Protein AF-A0A3M1N8I8-F1 (afdb_monomer_lite)

Sequence (537 aa):
MLNLSQLEERLRQVQRSVIVLPRSSAWGLLTSFPRELANGEVPHYFEADPYMKLLAQAWLSTRLGQQIDYDQLRTLMEGWLRPVLTWLDELPPSVKPTEADIVALIARSLFEQGQESVAYAFLLLRARQHEAREAGATAPLVRRRTGQIVPWMENKIARALEKAFRATGHPTDPIPLLVDKISQRVFGLGKPVVELETIQDLVIEALLLEERWDVARAYALYRAHRAQERLEAVRHAPLQLTLLEVIEPNGTITFWDGQELRARLNYAIEGLDLNLSPTTIETALRKSLYSGITRENLQKTILLNAKALMEYDADFAQFAGRILLTYLYEETLGWDILRHGPDRLREFHRLGFRPYVERGVAIERLDPRLLAYDLDRLAAELDPTYDKAFTYLGIQTLYDRYLITDKTGPKPRRIEAPQFFWMRVAMGLHILESGDRESRVLALYDRYRRRLFCSSTPTLFNSGTTRPQLSSCYLYKVDDSIESIMLRGIAENAFLSKWAGGLGGSWTAVRGTGAYIKGTNGESQGVIPFLKMHNDQ

Radius of gyration: 36.82 Å; chains: 1; bounding box: 90×48×102 Å

Foldseek 3Di:
DDALVLLVVLLVCLVVPCPCPDPPPLVVVLQVPQQPLPPGDQDPPDDCVVLSVLLVSLVCSVPPPDDDDSVVVSVVVSQLCVVVRVVVVPFDNPQDADPLLSLLSSLLSCVVVVVLSSSLSSLLSVLPVLDFDAQQPDFAWEQEPVRDTHGDDLVVQLVLLVVLCVVQVHDSVCSVVLSVVLRRVNNRSVDNYDYPSSSLSSSLNSCVVVVVSSSSSSSSNVSNVVSVVVSVCVVPPDVPQPFAFEQEPVRDTDTDSCPLVLLLLVQLCVPPDDPDDSVRLSVLLCPPDHHHHYPVVNLVSSLVSLVVCCVVDVSSQLSSQSSVQQVLCCQAQVDGCVPQNPVCSLVSQLVLLLVLQVVCVVLQFFDPLLNVDPSNLLSNLQDCVLSSPHGNVRNVCCVVAQFDWDPPDPDITGNGRPLSLLLQLLCLVLSPPDDCSSVSSSVSSVCVSNVVDDADPLSSRARRGNDRPRAQEDEEEAAQDPVSLPVVVAVVVVVSPVSPHDYHYHDPNHDAFQDADPPVRDTDNGCVVSVVNSVVD

Structure (mmCIF, N/CA/C/O backbone):
data_AF-A0A3M1N8I8-F1
#
_entry.id   AF-A0A3M1N8I8-F1
#
loop_
_atom_site.group_PDB
_atom_site.id
_atom_site.type_symbol
_atom_site.label_atom_id
_atom_site.label_alt_id
_atom_site.label_comp_id
_atom_site.label_asym_id
_atom_site.label_entity_id
_atom_site.label_seq_id
_atom_site.pdbx_PDB_ins_code
_atom_site.Cartn_x
_atom_site.Cartn_y
_atom_site.Cartn_z
_atom_site.occupancy
_atom_site.B_iso_or_equiv
_atom_site.auth_seq_id
_atom_site.auth_comp_id
_atom_site.auth_asym_id
_atom_site.auth_atom_id
_atom_site.pdbx_PDB_model_num
ATOM 1 N N . MET A 1 1 ? -17.960 -7.303 61.731 1.00 52.47 1 MET A N 1
ATOM 2 C CA . MET A 1 1 ? -17.108 -6.529 60.802 1.00 52.47 1 MET A CA 1
ATOM 3 C C . MET A 1 1 ? -15.983 -5.898 61.600 1.00 52.47 1 MET A C 1
ATOM 5 O O . MET A 1 1 ? -16.220 -5.551 62.750 1.00 52.47 1 MET A O 1
ATOM 9 N N . LEU A 1 2 ? -14.783 -5.791 61.026 1.00 57.47 2 LEU A N 1
ATOM 10 C CA . LEU A 1 2 ? -13.717 -4.953 61.592 1.00 57.47 2 LEU A CA 1
ATOM 11 C C . LEU A 1 2 ? -14.188 -3.492 61.555 1.00 57.47 2 LEU A C 1
ATOM 13 O O . LEU A 1 2 ? -14.802 -3.096 60.566 1.00 57.47 2 LEU A O 1
ATOM 17 N N . ASN A 1 3 ? -13.931 -2.708 62.603 1.00 62.50 3 ASN A N 1
ATOM 18 C CA . ASN A 1 3 ? -14.125 -1.258 62.507 1.00 62.50 3 ASN A CA 1
ATOM 19 C C . ASN A 1 3 ? -13.005 -0.637 61.647 1.00 62.50 3 ASN A C 1
ATOM 21 O O . ASN A 1 3 ? -11.992 -1.286 61.362 1.00 62.50 3 ASN A O 1
ATOM 25 N N . LEU A 1 4 ? -13.190 0.604 61.193 1.00 59.81 4 LEU A N 1
ATOM 26 C CA . LEU A 1 4 ? -12.274 1.232 60.241 1.00 59.81 4 LEU A CA 1
ATOM 27 C C . LEU A 1 4 ? -10.850 1.331 60.794 1.00 59.81 4 LEU A C 1
ATOM 29 O O . LEU A 1 4 ? -9.904 0.990 60.093 1.00 59.81 4 LEU A O 1
ATOM 33 N N . SER A 1 5 ? -10.697 1.719 62.062 1.00 61.03 5 SER A N 1
ATOM 34 C CA . SER A 1 5 ? -9.386 1.828 62.711 1.00 61.03 5 SER A CA 1
ATOM 35 C C . SER A 1 5 ? -8.641 0.488 62.757 1.00 61.03 5 SER A C 1
ATOM 37 O O . SER A 1 5 ? -7.439 0.444 62.490 1.00 61.03 5 SER A O 1
ATOM 39 N N . GLN A 1 6 ? -9.345 -0.625 62.996 1.00 65.25 6 GLN A N 1
ATOM 40 C CA . GLN A 1 6 ? -8.773 -1.972 62.914 1.00 65.25 6 GLN A CA 1
ATOM 41 C C . GLN A 1 6 ? -8.406 -2.364 61.479 1.00 65.25 6 GLN A C 1
ATOM 43 O O . GLN A 1 6 ? -7.363 -2.985 61.278 1.00 65.25 6 GLN A O 1
ATOM 48 N N . LEU A 1 7 ? -9.232 -2.027 60.483 1.00 65.44 7 LEU A N 1
ATOM 49 C CA . LEU A 1 7 ? -8.948 -2.325 59.076 1.00 65.44 7 LEU A CA 1
ATOM 50 C C . LEU A 1 7 ? -7.760 -1.500 58.554 1.00 65.44 7 LEU A C 1
ATOM 52 O O . LEU A 1 7 ? -6.895 -2.033 57.862 1.00 65.44 7 LEU A O 1
ATOM 56 N N . GLU A 1 8 ? -7.675 -0.221 58.919 1.00 65.44 8 GLU A N 1
ATOM 57 C CA . GLU A 1 8 ? -6.581 0.668 58.532 1.00 65.44 8 GLU A CA 1
ATOM 58 C C . GLU A 1 8 ? -5.240 0.246 59.124 1.00 65.44 8 GLU A C 1
ATOM 60 O O . GLU A 1 8 ? -4.243 0.202 58.397 1.00 65.44 8 GLU A O 1
ATOM 65 N N . GLU A 1 9 ? -5.215 -0.077 60.418 1.00 65.44 9 GLU A N 1
ATOM 66 C CA . GLU A 1 9 ? -4.008 -0.544 61.099 1.00 65.44 9 GLU A CA 1
ATOM 67 C C . GLU A 1 9 ? -3.540 -1.875 60.502 1.00 65.44 9 GLU A C 1
ATOM 69 O O . GLU A 1 9 ? -2.363 -2.044 60.186 1.00 65.44 9 GLU A O 1
ATOM 74 N N . ARG A 1 10 ? -4.475 -2.786 60.210 1.00 66.94 10 ARG A N 1
ATOM 75 C CA . ARG A 1 10 ? -4.189 -4.054 59.528 1.00 66.94 10 ARG A CA 1
ATOM 76 C C . ARG A 1 10 ? -3.675 -3.862 58.104 1.00 66.94 10 ARG A C 1
ATOM 78 O O . ARG A 1 10 ? -2.724 -4.531 57.713 1.00 66.94 10 ARG A O 1
ATOM 85 N N . LEU A 1 11 ? -4.232 -2.932 57.330 1.00 65.12 11 LEU A N 1
ATOM 86 C CA . LEU A 1 11 ? -3.736 -2.611 55.988 1.00 65.12 11 LEU A CA 1
ATOM 87 C C . LEU A 1 11 ? -2.322 -2.023 56.028 1.00 65.12 11 LEU A C 1
ATOM 89 O O . LEU A 1 11 ? -1.473 -2.426 55.233 1.00 65.12 11 LEU A O 1
ATOM 93 N N . ARG A 1 12 ? -2.037 -1.120 56.978 1.00 63.66 12 ARG A N 1
ATOM 94 C CA . ARG A 1 12 ? -0.678 -0.597 57.192 1.00 63.66 12 ARG A CA 1
ATOM 95 C C . ARG A 1 12 ? 0.277 -1.706 57.613 1.00 63.66 12 ARG A C 1
ATOM 97 O O . ARG A 1 12 ? 1.407 -1.731 57.136 1.00 63.66 12 ARG A O 1
ATOM 104 N N . GLN A 1 13 ? -0.169 -2.639 58.451 1.00 60.56 13 GLN A N 1
ATOM 105 C CA . GLN A 1 13 ? 0.621 -3.803 58.837 1.00 60.56 13 GLN A CA 1
ATOM 106 C C . GLN A 1 13 ? 0.876 -4.736 57.650 1.00 60.56 13 GLN A C 1
ATOM 108 O O . GLN A 1 13 ? 2.014 -5.140 57.488 1.00 60.56 13 GLN A O 1
ATOM 113 N N . VAL A 1 14 ? -0.083 -5.013 56.762 1.00 59.25 14 VAL A N 1
ATOM 114 C CA . VAL A 1 14 ? 0.150 -5.827 55.543 1.00 59.25 14 VAL A CA 1
ATOM 115 C C . VAL A 1 14 ? 1.049 -5.118 54.525 1.00 59.25 14 VAL A C 1
ATOM 117 O O . VAL A 1 14 ? 1.780 -5.778 53.796 1.00 59.25 14 VAL A O 1
ATOM 120 N N . GLN A 1 15 ? 1.025 -3.783 54.466 1.00 58.97 15 GLN A N 1
ATOM 121 C CA . GLN A 1 15 ? 1.907 -3.005 53.586 1.00 58.97 15 GLN A CA 1
ATOM 122 C C . GLN A 1 15 ? 3.335 -2.847 54.147 1.00 58.97 15 GLN A C 1
ATOM 124 O O . GLN A 1 15 ? 4.285 -2.824 53.369 1.00 58.97 15 GLN A O 1
ATOM 129 N N . ARG A 1 16 ? 3.497 -2.727 55.477 1.00 54.88 16 ARG A N 1
ATOM 130 C CA . ARG A 1 16 ? 4.796 -2.569 56.173 1.00 54.88 16 ARG A CA 1
ATOM 131 C C . ARG A 1 16 ? 5.478 -3.891 56.478 1.00 54.88 16 ARG A C 1
ATOM 133 O O . ARG A 1 16 ? 6.697 -3.999 56.368 1.00 54.88 16 ARG A O 1
ATOM 140 N N . SER A 1 17 ? 4.696 -4.883 56.886 1.00 46.19 17 SER A N 1
ATOM 141 C CA . SER A 1 17 ? 5.159 -6.256 56.928 1.00 46.19 17 SER A CA 1
ATOM 142 C C . SER A 1 17 ? 5.330 -6.625 55.474 1.00 46.19 17 SER A C 1
ATOM 144 O O . SER A 1 17 ? 4.359 -6.865 54.763 1.00 46.19 17 SER A O 1
ATOM 146 N N . VAL A 1 18 ? 6.570 -6.699 55.018 1.00 40.53 18 VAL A N 1
ATOM 147 C CA . VAL A 1 18 ? 6.890 -7.643 53.963 1.00 40.53 18 VAL A CA 1
ATOM 148 C C . VAL A 1 18 ? 6.538 -9.015 54.550 1.00 40.53 18 VAL A C 1
ATOM 150 O O . VAL A 1 18 ? 7.408 -9.738 55.023 1.00 40.53 18 VAL A O 1
ATOM 153 N N . ILE A 1 19 ? 5.250 -9.381 54.591 1.00 39.22 19 ILE A N 1
ATOM 154 C CA . ILE A 1 19 ? 4.878 -10.781 54.511 1.00 39.22 19 ILE A CA 1
ATOM 155 C C . ILE A 1 19 ? 5.413 -11.135 53.141 1.00 39.22 19 ILE A C 1
ATOM 157 O O . ILE A 1 19 ? 4.838 -10.792 52.106 1.00 39.22 19 ILE A O 1
ATOM 161 N N . VAL A 1 20 ? 6.628 -11.670 53.173 1.00 40.78 20 VAL A N 1
ATOM 162 C CA . VAL A 1 20 ? 7.305 -12.319 52.076 1.00 40.78 20 VAL A CA 1
ATOM 163 C C . VAL A 1 20 ? 6.337 -13.407 51.636 1.00 40.78 20 VAL A C 1
ATOM 165 O O . VAL A 1 20 ? 6.392 -14.533 52.113 1.00 40.78 20 VAL A O 1
ATOM 168 N N . LEU A 1 21 ? 5.391 -13.061 50.762 1.00 39.75 21 LEU A N 1
ATOM 169 C CA . LEU A 1 21 ? 4.791 -14.037 49.878 1.00 39.75 21 LEU A CA 1
ATOM 170 C C . LEU A 1 21 ? 5.995 -14.620 49.132 1.00 39.75 21 LEU A C 1
ATOM 172 O O . LEU A 1 21 ? 6.693 -13.853 48.455 1.00 39.75 21 LEU A O 1
ATOM 176 N N . PRO A 1 22 ? 6.341 -15.897 49.354 1.00 34.09 22 PRO A N 1
ATOM 177 C CA . PRO A 1 22 ? 7.661 -16.409 49.036 1.00 34.09 22 PRO A CA 1
ATOM 178 C C . PRO A 1 22 ? 7.980 -16.164 47.564 1.00 34.09 22 PRO A C 1
ATOM 180 O O . PRO A 1 22 ? 7.277 -16.628 46.661 1.00 34.09 22 PRO A O 1
ATOM 183 N N . ARG A 1 23 ? 9.059 -15.409 47.328 1.00 40.62 23 ARG A N 1
ATOM 184 C CA . ARG A 1 23 ? 9.714 -15.322 46.025 1.00 40.62 23 ARG A CA 1
ATOM 185 C C . ARG A 1 23 ? 10.283 -16.705 45.720 1.00 40.62 23 ARG A C 1
ATOM 187 O O . ARG A 1 23 ? 11.404 -16.978 46.133 1.00 40.62 23 ARG A O 1
ATOM 194 N N . SER A 1 24 ? 9.495 -17.579 45.088 1.00 41.75 24 SER A N 1
ATOM 195 C CA . SER A 1 24 ? 9.945 -18.553 44.065 1.00 41.75 24 SER A CA 1
ATOM 196 C C . SER A 1 24 ? 8.995 -19.735 43.806 1.00 41.75 24 SER A C 1
ATOM 198 O O . SER A 1 24 ? 9.190 -20.401 42.799 1.00 41.75 24 SER A O 1
ATOM 200 N N . SER A 1 25 ? 7.944 -19.986 44.600 1.00 41.00 25 SER A N 1
ATOM 201 C CA . SER A 1 25 ? 7.021 -21.115 44.326 1.00 41.00 25 SER A CA 1
ATOM 202 C C . SER A 1 25 ? 5.531 -20.759 44.397 1.00 41.00 25 SER A C 1
ATOM 204 O O . SER A 1 25 ? 4.800 -21.027 43.449 1.00 41.00 25 SER A O 1
ATOM 206 N N . ALA A 1 26 ? 5.075 -20.072 45.450 1.00 39.44 26 ALA A N 1
ATOM 207 C CA . ALA A 1 26 ? 3.654 -19.734 45.620 1.00 39.44 26 ALA A CA 1
ATOM 208 C C . ALA A 1 26 ? 3.154 -18.647 44.645 1.00 39.44 26 ALA A C 1
ATOM 210 O O . ALA A 1 26 ? 2.037 -18.728 44.145 1.00 39.44 26 ALA A O 1
ATOM 211 N N . TRP A 1 27 ? 3.992 -17.653 44.315 1.00 42.09 27 TRP A N 1
ATOM 212 C CA . TRP A 1 27 ? 3.653 -16.651 43.293 1.00 42.09 27 TRP A CA 1
ATOM 213 C C . TRP A 1 27 ? 3.617 -17.247 41.882 1.00 42.09 27 TRP A C 1
ATOM 215 O O . TRP A 1 27 ? 2.731 -16.892 41.121 1.00 42.09 27 TRP A O 1
ATOM 225 N N . GLY A 1 28 ? 4.502 -18.196 41.550 1.00 43.75 28 GLY A N 1
ATOM 226 C CA . GLY A 1 28 ? 4.466 -18.899 40.258 1.00 43.75 28 GLY A CA 1
ATOM 227 C C . GLY A 1 28 ? 3.200 -19.747 40.063 1.00 43.75 28 GLY A C 1
ATOM 228 O O . GLY A 1 28 ? 2.721 -19.901 38.941 1.00 43.75 28 GLY A O 1
ATOM 229 N N . LEU A 1 29 ? 2.612 -20.235 41.160 1.00 42.91 29 LEU A N 1
ATOM 230 C CA . LEU A 1 29 ? 1.314 -20.923 41.178 1.00 42.91 29 LEU A CA 1
ATOM 231 C C . LEU A 1 29 ? 0.112 -19.963 41.071 1.00 42.91 29 LEU A C 1
ATOM 233 O O . LEU A 1 29 ? -0.953 -20.377 40.625 1.00 42.91 29 LEU A O 1
ATOM 237 N N . LEU A 1 30 ? 0.273 -18.689 41.449 1.00 38.69 30 LEU A N 1
ATOM 238 C CA . LEU A 1 30 ? -0.759 -17.644 41.355 1.00 38.69 30 LEU A CA 1
ATOM 239 C C . LEU A 1 30 ? -0.676 -16.802 40.065 1.00 38.69 30 LEU A C 1
ATOM 241 O O . LEU A 1 30 ? -1.659 -16.154 39.723 1.00 38.69 30 LEU A O 1
ATOM 245 N N . THR A 1 31 ? 0.450 -16.808 39.339 1.00 41.12 31 THR A N 1
ATOM 246 C CA . THR A 1 31 ? 0.631 -16.104 38.046 1.00 41.12 31 THR A CA 1
ATOM 247 C C . THR A 1 31 ? 0.515 -17.018 36.820 1.00 41.12 31 THR A C 1
ATOM 249 O O . THR A 1 31 ? 0.326 -16.536 35.708 1.00 41.12 31 THR A O 1
ATOM 252 N N . SER A 1 32 ? 0.546 -18.346 36.994 1.00 45.06 32 SER A N 1
ATOM 253 C CA . SER A 1 32 ? 0.153 -19.333 35.957 1.00 45.06 32 SER A CA 1
ATOM 254 C C . SER A 1 32 ? -1.366 -19.357 35.685 1.00 45.06 32 SER A C 1
ATOM 256 O O . SER A 1 32 ? -1.839 -19.948 34.717 1.00 45.06 32 SER A O 1
ATOM 258 N N . PHE A 1 33 ? -2.108 -18.635 36.521 1.00 47.53 33 PHE A N 1
ATOM 259 C CA . PHE A 1 33 ? -3.556 -18.546 36.680 1.00 47.53 33 PHE A CA 1
ATOM 260 C C . PHE A 1 33 ? -4.394 -18.130 35.449 1.00 47.53 33 PHE A C 1
ATOM 262 O O . PHE A 1 33 ? -5.531 -18.589 35.357 1.00 47.53 33 PHE A O 1
ATOM 269 N N . PRO A 1 34 ? -3.911 -17.341 34.463 1.00 45.06 34 PRO A N 1
ATOM 270 C CA . PRO A 1 34 ? -4.745 -17.001 33.307 1.00 45.06 34 PRO A CA 1
ATOM 271 C C . PRO A 1 34 ? -4.884 -18.128 32.273 1.00 45.06 34 PRO A C 1
ATOM 273 O O . PRO A 1 34 ? -5.792 -18.090 31.458 1.00 45.06 34 PRO A O 1
ATOM 276 N N . ARG A 1 35 ? -4.003 -19.135 32.235 1.00 41.84 35 ARG A N 1
ATOM 277 C CA . ARG A 1 35 ? -4.025 -20.106 31.119 1.00 41.84 35 ARG A CA 1
ATOM 278 C C . ARG A 1 35 ? -5.051 -21.231 31.266 1.00 41.84 35 ARG A C 1
ATOM 280 O O . ARG A 1 35 ? -5.380 -21.861 30.269 1.00 41.84 35 ARG A O 1
ATOM 287 N N . GLU A 1 36 ? -5.558 -21.481 32.471 1.00 41.31 36 GLU A N 1
ATOM 288 C CA . GLU A 1 36 ? -6.298 -22.719 32.776 1.00 41.31 36 GLU A CA 1
ATOM 289 C C . GLU A 1 36 ? -7.799 -22.513 33.063 1.00 41.31 36 GLU A C 1
ATOM 291 O O . GLU A 1 36 ? -8.572 -23.460 32.956 1.00 41.31 36 GLU A O 1
ATOM 296 N N . LEU A 1 37 ? -8.251 -21.296 33.392 1.00 41.44 37 LEU A N 1
ATOM 297 C CA . LEU A 1 37 ? -9.608 -21.053 33.922 1.00 41.44 37 LEU A CA 1
ATOM 298 C C . LEU A 1 37 ? -10.683 -20.687 32.884 1.00 41.44 37 LEU A C 1
ATOM 300 O O . LEU A 1 37 ? -11.850 -20.570 33.255 1.00 41.44 37 LEU A O 1
ATOM 304 N N . ALA A 1 38 ? -10.325 -20.535 31.608 1.00 39.72 38 ALA A N 1
ATOM 305 C CA . ALA A 1 38 ? -11.233 -20.036 30.572 1.00 39.72 38 ALA A CA 1
ATOM 306 C C . ALA A 1 38 ? -11.209 -20.890 29.298 1.00 39.72 38 ALA A C 1
ATOM 308 O O . ALA A 1 38 ? -10.924 -20.351 28.245 1.00 39.72 38 ALA A O 1
ATOM 309 N N . ASN A 1 39 ? -11.414 -22.214 29.360 1.00 42.00 39 ASN A N 1
ATOM 310 C CA . ASN A 1 39 ? -11.523 -23.084 28.165 1.00 42.00 39 ASN A CA 1
ATOM 311 C C . ASN A 1 39 ? -10.459 -22.861 27.047 1.00 42.00 39 ASN A C 1
ATOM 313 O O . ASN A 1 39 ? -10.674 -23.280 25.914 1.00 42.00 39 ASN A O 1
ATOM 317 N N . GLY A 1 40 ? -9.308 -22.246 27.357 1.00 40.22 40 GLY A N 1
ATOM 318 C CA . GLY A 1 40 ? -8.262 -21.882 26.398 1.00 40.22 40 GLY A CA 1
ATOM 319 C C . GLY A 1 40 ? -8.070 -20.394 26.053 1.00 40.22 40 GLY A C 1
ATOM 320 O O . GLY A 1 40 ? -7.052 -20.101 25.435 1.00 40.22 40 GLY A O 1
ATOM 321 N N . GLU A 1 41 ? -8.915 -19.440 26.456 1.00 43.78 41 GLU A N 1
ATOM 322 C CA . GLU A 1 41 ? -8.759 -18.030 26.041 1.00 43.78 41 GLU A CA 1
ATOM 323 C C . GLU A 1 41 ? -9.030 -17.045 27.189 1.00 43.78 41 GLU A C 1
ATOM 325 O O . GLU A 1 41 ? -10.139 -16.574 27.399 1.00 43.78 41 GLU A O 1
ATOM 330 N N . VAL A 1 42 ? -7.994 -16.662 27.946 1.00 45.22 42 VAL A N 1
ATOM 331 C CA . VAL A 1 42 ? -8.052 -15.355 28.622 1.00 45.22 42 VAL A CA 1
ATOM 332 C C . VAL A 1 42 ? -7.893 -14.288 27.547 1.00 45.22 42 VAL A C 1
ATOM 334 O O . VAL A 1 42 ? -6.938 -14.385 26.767 1.00 45.22 42 VAL A O 1
ATOM 337 N N . PRO A 1 43 ? -8.762 -13.259 27.497 1.00 48.53 43 PRO A N 1
ATOM 338 C CA . PRO A 1 43 ? -8.634 -12.210 26.501 1.00 48.53 43 PRO A CA 1
ATOM 339 C C . PRO A 1 43 ? -7.212 -11.643 26.522 1.00 48.53 43 PRO A C 1
ATOM 341 O O . PRO A 1 43 ? -6.732 -11.228 27.577 1.00 48.53 43 PRO A O 1
ATOM 344 N N . HIS A 1 44 ? -6.528 -11.613 25.371 1.00 45.91 44 HIS A N 1
ATOM 345 C CA . HIS A 1 44 ? -5.098 -11.265 25.254 1.00 45.91 44 HIS A CA 1
ATOM 346 C C . HIS A 1 44 ? -4.693 -9.902 25.865 1.00 45.91 44 HIS A C 1
ATOM 348 O O . HIS A 1 44 ? -3.509 -9.596 25.958 1.00 45.91 44 HIS A O 1
ATOM 354 N N . TYR A 1 45 ? -5.659 -9.070 26.261 1.00 47.34 45 TYR A N 1
ATOM 355 C CA . TYR A 1 45 ? -5.473 -7.766 26.897 1.00 47.34 45 TYR A CA 1
ATOM 356 C C . TYR A 1 45 ? -5.642 -7.763 28.431 1.00 47.34 45 TYR A C 1
ATOM 358 O O . TYR A 1 45 ? -5.488 -6.705 29.041 1.00 47.34 45 TYR A O 1
ATOM 366 N N . PHE A 1 46 ? -5.999 -8.884 29.065 1.00 51.56 46 PHE A N 1
ATOM 367 C CA . PHE A 1 46 ? -6.213 -8.958 30.512 1.00 51.56 46 PHE A CA 1
ATOM 368 C C . PHE A 1 46 ? -4.929 -9.370 31.249 1.00 51.56 46 PHE A C 1
ATOM 370 O O . PHE A 1 46 ? -4.574 -10.546 31.313 1.00 51.56 46 PHE A O 1
ATOM 377 N N . GLU A 1 47 ? -4.242 -8.399 31.852 1.00 61.22 47 GLU A N 1
ATOM 378 C CA . GLU A 1 47 ? -3.138 -8.660 32.784 1.00 61.22 47 GLU A CA 1
ATOM 379 C C . GLU A 1 47 ? -3.697 -8.942 34.187 1.00 61.22 47 GLU A C 1
ATOM 381 O O . GLU A 1 47 ? -4.134 -8.031 34.889 1.00 61.22 47 GLU A O 1
ATOM 386 N N . ALA A 1 48 ? -3.710 -10.210 34.609 1.00 61.38 48 ALA A N 1
ATOM 387 C CA . ALA A 1 48 ? -4.296 -10.619 35.892 1.00 61.38 48 ALA A CA 1
ATOM 388 C C . ALA A 1 48 ? -3.463 -10.192 37.120 1.00 61.38 48 ALA A C 1
ATOM 390 O O . ALA A 1 48 ? -4.017 -9.934 38.194 1.00 61.38 48 ALA A O 1
ATOM 391 N N . ASP A 1 49 ? -2.139 -10.100 36.968 1.00 62.81 49 ASP A N 1
ATOM 392 C CA . ASP A 1 49 ? -1.178 -9.947 38.069 1.00 62.81 49 ASP A CA 1
ATOM 393 C C . ASP A 1 49 ? -1.441 -8.741 38.999 1.00 62.81 49 ASP A C 1
ATOM 395 O O . ASP A 1 49 ? -1.407 -8.918 40.226 1.00 62.81 49 ASP A O 1
ATOM 399 N N . PRO A 1 50 ? -1.753 -7.524 38.499 1.00 69.94 50 PRO A N 1
ATOM 400 C CA . PRO A 1 50 ? -2.011 -6.368 39.360 1.00 69.94 50 PRO A CA 1
ATOM 401 C C . PRO A 1 50 ? -3.252 -6.546 40.246 1.00 69.94 50 PRO A C 1
ATOM 403 O O . PRO A 1 50 ? -3.239 -6.169 41.422 1.00 69.94 50 PRO A O 1
ATOM 406 N N . TYR A 1 51 ? -4.312 -7.161 39.713 1.00 78.81 51 TYR A N 1
ATOM 407 C CA . TYR A 1 51 ? -5.572 -7.367 40.431 1.00 78.81 51 TYR A CA 1
ATOM 408 C C . TYR A 1 51 ? -5.464 -8.500 41.447 1.00 78.81 51 TYR A C 1
ATOM 410 O O . TYR A 1 51 ? -5.954 -8.367 42.569 1.00 78.81 51 TYR A O 1
ATOM 418 N N . MET A 1 52 ? -4.763 -9.580 41.090 1.00 72.94 52 MET A N 1
ATOM 419 C CA . MET A 1 52 ? -4.484 -10.695 41.997 1.00 72.94 52 MET A CA 1
ATOM 420 C C . MET A 1 52 ? -3.696 -10.226 43.219 1.00 72.94 52 MET A C 1
ATOM 422 O O . MET A 1 52 ? -4.026 -10.579 44.351 1.00 72.94 52 MET A O 1
ATOM 426 N N . LYS A 1 53 ? -2.704 -9.352 43.014 1.00 76.12 53 LYS A N 1
ATOM 427 C CA . LYS A 1 53 ? -1.942 -8.754 44.114 1.00 76.12 53 LYS A CA 1
ATOM 428 C C . LYS A 1 53 ? -2.829 -7.934 45.051 1.00 76.12 53 LYS A C 1
ATOM 430 O O . LYS A 1 53 ? -2.727 -8.089 46.268 1.00 76.12 53 LYS A O 1
ATOM 435 N N . LEU A 1 54 ? -3.701 -7.090 44.498 1.00 81.00 54 LEU A N 1
ATOM 436 C CA . LEU A 1 54 ? -4.636 -6.276 45.280 1.00 81.00 54 LEU A CA 1
ATOM 437 C C . LEU A 1 54 ? -5.638 -7.137 46.060 1.00 81.00 54 LEU A C 1
ATOM 439 O O . LEU A 1 54 ? -5.864 -6.884 47.240 1.00 81.00 54 LEU A O 1
ATOM 443 N N . LEU A 1 55 ? -6.200 -8.173 45.434 1.00 83.38 55 LEU A N 1
ATOM 444 C CA . LEU A 1 55 ? -7.141 -9.104 46.064 1.00 83.38 55 LEU A CA 1
ATOM 445 C C . LEU A 1 55 ? -6.494 -9.914 47.191 1.00 83.38 55 LEU A C 1
ATOM 447 O O . LEU A 1 55 ? -7.071 -10.031 48.272 1.00 83.38 55 LEU A O 1
ATOM 451 N N . ALA A 1 56 ? -5.279 -10.422 46.975 1.00 79.50 56 ALA A N 1
ATOM 452 C CA . ALA A 1 56 ? -4.536 -11.147 48.000 1.00 79.50 56 ALA A CA 1
ATOM 453 C C . ALA A 1 56 ? -4.227 -10.240 49.203 1.00 79.50 56 ALA A C 1
ATOM 455 O O . ALA A 1 56 ? -4.468 -10.622 50.348 1.00 79.50 56 ALA A O 1
ATOM 456 N N . GLN A 1 57 ? -3.762 -9.009 48.959 1.00 80.00 57 GLN A N 1
ATOM 457 C CA . GLN A 1 57 ? -3.521 -8.022 50.018 1.00 80.00 57 GLN A CA 1
ATOM 458 C C . GLN A 1 57 ? -4.808 -7.651 50.767 1.00 80.00 57 GLN A C 1
ATOM 460 O O . GLN A 1 57 ? -4.799 -7.578 51.999 1.00 80.00 57 GLN A O 1
ATOM 465 N N . ALA A 1 58 ? -5.915 -7.463 50.044 1.00 84.50 58 ALA A N 1
ATOM 466 C CA . ALA A 1 58 ? -7.219 -7.178 50.628 1.00 84.50 58 ALA A CA 1
ATOM 467 C C . ALA A 1 58 ? -7.660 -8.313 51.557 1.00 84.50 58 ALA A C 1
ATOM 469 O O . ALA A 1 58 ? -7.971 -8.069 52.722 1.00 84.50 58 ALA A O 1
ATOM 470 N N . TRP A 1 59 ? -7.607 -9.561 51.090 1.00 84.56 59 TRP A N 1
ATOM 471 C CA . TRP A 1 59 ? -7.997 -10.714 51.895 1.00 84.56 59 TRP A CA 1
ATOM 472 C C . TRP A 1 59 ? -7.117 -10.887 53.136 1.00 84.56 59 TRP A C 1
ATOM 474 O O . TRP A 1 59 ? -7.643 -11.000 54.246 1.00 84.56 59 TRP A O 1
ATOM 484 N N . LEU A 1 60 ? -5.790 -10.809 52.981 1.00 80.38 60 LEU A N 1
ATOM 485 C CA . LEU A 1 60 ? -4.838 -10.908 54.093 1.00 80.38 60 LEU A CA 1
ATOM 486 C C . LEU A 1 60 ? -5.101 -9.844 55.165 1.00 80.38 60 LEU A C 1
ATOM 488 O O . LEU A 1 60 ? -5.079 -10.149 56.358 1.00 80.38 60 LEU A O 1
ATOM 492 N N . SER A 1 61 ? -5.429 -8.615 54.755 1.00 76.88 61 SER A N 1
ATOM 493 C CA . SER A 1 61 ? -5.737 -7.526 55.689 1.00 76.88 61 SER A CA 1
ATOM 494 C C . SER A 1 61 ? -6.962 -7.806 56.567 1.00 76.88 61 SER A C 1
ATOM 496 O O . SER A 1 61 ? -7.015 -7.383 57.722 1.00 76.88 61 SER A O 1
ATOM 498 N N . THR A 1 62 ? -7.924 -8.594 56.078 1.00 77.88 62 THR A N 1
ATOM 499 C CA . THR A 1 62 ? -9.110 -8.966 56.863 1.00 77.88 62 THR A CA 1
ATOM 500 C C . THR A 1 62 ? -8.835 -10.074 57.886 1.00 77.88 62 THR A C 1
ATOM 502 O O . THR A 1 62 ? -9.586 -10.205 58.854 1.00 77.88 62 THR A O 1
ATOM 505 N N . ARG A 1 63 ? -7.739 -10.834 57.735 1.00 73.88 63 ARG A N 1
ATOM 506 C CA . ARG A 1 63 ? -7.440 -12.054 58.513 1.00 73.88 63 ARG A CA 1
ATOM 507 C C . ARG A 1 63 ? -6.068 -12.062 59.203 1.00 73.88 63 ARG A C 1
ATOM 509 O O . ARG A 1 63 ? -5.531 -13.134 59.474 1.00 73.88 63 ARG A O 1
ATOM 516 N N . LEU A 1 64 ? -5.504 -10.891 59.522 1.00 65.00 64 LEU A N 1
ATOM 517 C CA . LEU A 1 64 ? -4.238 -10.812 60.267 1.00 65.00 64 LEU A CA 1
ATOM 518 C C . LEU A 1 64 ? -4.231 -11.719 61.508 1.00 65.00 64 LEU A C 1
ATOM 520 O O . LEU A 1 64 ? -5.139 -11.644 62.337 1.00 65.00 64 LEU A O 1
ATOM 524 N N . GLY A 1 65 ? -3.173 -12.524 61.638 1.00 58.28 65 GLY A N 1
ATOM 525 C CA . GLY A 1 65 ? -2.937 -13.412 62.781 1.00 58.28 65 GLY A CA 1
ATOM 526 C C . GLY A 1 65 ? -3.476 -14.840 62.633 1.00 58.28 65 GLY A C 1
ATOM 527 O O . GLY A 1 65 ? -3.309 -15.631 63.555 1.00 58.28 65 GLY A O 1
ATOM 528 N N . GLN A 1 66 ? -4.097 -15.191 61.502 1.00 67.50 66 GLN A N 1
ATOM 529 C CA . GLN A 1 66 ? -4.510 -16.567 61.190 1.00 67.50 66 GLN A CA 1
ATOM 530 C C . GLN A 1 66 ? -3.448 -17.295 60.348 1.00 67.50 66 GLN A C 1
ATOM 532 O O . GLN A 1 66 ? -2.716 -16.661 59.587 1.00 67.50 66 GLN A O 1
ATOM 537 N N . GLN A 1 67 ? -3.362 -18.626 60.469 1.00 61.72 67 GLN A N 1
ATOM 538 C CA . GLN A 1 67 ? -2.527 -19.449 59.588 1.00 61.72 67 GLN A CA 1
ATOM 539 C C . GLN A 1 67 ? -3.083 -19.371 58.158 1.00 61.72 67 GLN A C 1
ATOM 541 O O . GLN A 1 67 ? -4.276 -19.583 57.941 1.00 61.72 67 GLN A O 1
ATOM 546 N N . ILE A 1 68 ? -2.229 -19.013 57.198 1.00 66.44 68 ILE A N 1
ATOM 547 C CA . ILE A 1 68 ? -2.627 -18.781 55.80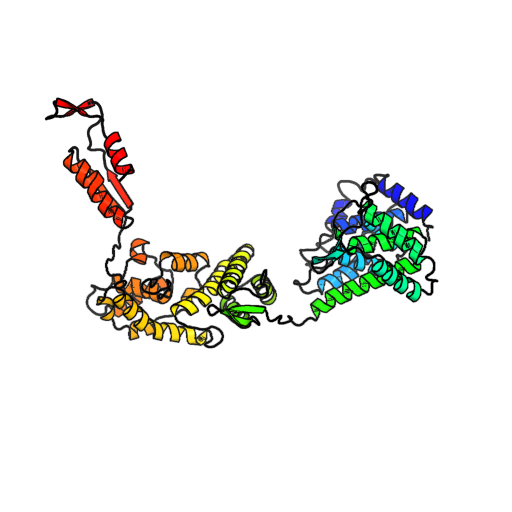7 1.00 66.44 68 ILE A CA 1
ATOM 548 C C . ILE A 1 68 ? -2.423 -20.069 55.012 1.00 66.44 68 ILE A C 1
ATOM 550 O O . ILE A 1 68 ? -1.289 -20.511 54.834 1.00 66.44 68 ILE A O 1
ATOM 554 N N . ASP A 1 69 ? -3.519 -20.632 54.512 1.00 74.31 69 ASP A N 1
ATOM 555 C CA . ASP A 1 69 ? -3.502 -21.651 53.467 1.00 74.31 69 ASP A CA 1
ATOM 556 C C . ASP A 1 69 ? -3.584 -20.957 52.097 1.00 74.31 69 ASP A C 1
ATOM 558 O O . ASP A 1 69 ? -4.583 -20.317 51.751 1.00 74.31 69 ASP A O 1
ATOM 562 N N . TYR A 1 70 ? -2.494 -21.037 51.337 1.00 69.38 70 TYR A N 1
ATOM 563 C CA . TYR A 1 70 ? -2.377 -20.377 50.039 1.00 69.38 70 TYR A CA 1
ATOM 564 C C . TYR A 1 70 ? -3.177 -21.078 48.932 1.00 69.38 70 TYR A C 1
ATOM 566 O O . TYR A 1 70 ? -3.641 -20.394 48.017 1.00 69.38 70 TYR A O 1
ATOM 574 N N . ASP A 1 71 ? -3.406 -22.389 49.029 1.00 67.19 71 ASP A N 1
ATOM 575 C CA . ASP A 1 71 ? -4.211 -23.140 48.056 1.00 67.19 71 ASP A CA 1
ATOM 576 C C . ASP A 1 71 ? -5.703 -22.840 48.250 1.00 67.19 71 ASP A C 1
ATOM 578 O O . ASP A 1 71 ? -6.461 -22.645 47.289 1.00 67.19 71 ASP A O 1
ATOM 582 N N . GLN A 1 72 ? -6.119 -22.682 49.508 1.00 73.81 72 GLN A N 1
ATOM 583 C CA . GLN A 1 72 ? -7.460 -22.206 49.831 1.00 73.81 72 GLN A CA 1
ATOM 584 C C . GLN A 1 72 ? -7.681 -20.760 49.354 1.00 73.81 72 GLN A C 1
ATOM 586 O O . GLN A 1 72 ? -8.731 -20.455 48.785 1.00 73.81 72 GLN A O 1
ATOM 591 N N . LEU A 1 73 ? -6.699 -19.867 49.544 1.00 75.94 73 LEU A N 1
ATOM 592 C CA . LEU A 1 73 ? -6.767 -18.485 49.049 1.00 75.94 73 LEU A CA 1
ATOM 593 C C . LEU A 1 73 ? -6.903 -18.438 47.522 1.00 75.94 73 LEU A C 1
ATOM 595 O O . LEU A 1 73 ? -7.733 -17.688 47.008 1.00 75.94 73 LEU A O 1
ATOM 599 N N . ARG A 1 74 ? -6.140 -19.272 46.806 1.00 70.94 74 ARG A N 1
ATOM 600 C CA . ARG A 1 74 ? -6.235 -19.397 45.349 1.00 70.94 74 ARG A CA 1
ATOM 601 C C . ARG A 1 74 ? -7.656 -19.765 44.918 1.00 70.94 74 ARG A C 1
ATOM 603 O O . ARG A 1 74 ? -8.260 -19.029 44.144 1.00 70.94 74 ARG A O 1
ATOM 610 N N . THR A 1 75 ? -8.215 -20.831 45.489 1.00 76.88 75 THR A N 1
ATOM 611 C CA . THR A 1 75 ? -9.574 -21.313 45.172 1.00 76.88 75 THR A CA 1
ATOM 612 C C . THR A 1 75 ? -10.642 -20.239 45.421 1.00 76.88 75 THR A C 1
ATOM 614 O O . THR A 1 75 ? -11.584 -20.076 44.645 1.00 76.88 75 THR A O 1
ATOM 617 N N . LEU A 1 76 ? -10.490 -19.458 46.494 1.00 81.94 76 LEU A N 1
ATOM 618 C CA . LEU A 1 76 ? -11.401 -18.356 46.805 1.00 81.94 76 LEU A CA 1
ATOM 619 C C . LEU A 1 76 ? -11.305 -17.218 45.781 1.00 81.94 76 LEU A C 1
ATOM 621 O O . LEU A 1 76 ? -12.332 -16.734 45.308 1.00 81.94 76 LEU A O 1
ATOM 625 N N . MET A 1 77 ? -10.089 -16.818 45.400 1.00 81.44 77 MET A N 1
ATOM 626 C CA . MET A 1 77 ? -9.875 -15.788 44.380 1.00 81.44 77 MET A CA 1
ATOM 627 C C . MET A 1 77 ? -10.413 -16.220 43.008 1.00 81.44 77 MET A C 1
ATOM 629 O O . MET A 1 77 ? -10.989 -15.391 42.302 1.00 81.44 77 MET A O 1
ATOM 633 N N . GLU A 1 78 ? -10.309 -17.508 42.657 1.00 73.88 78 GLU A N 1
ATOM 634 C CA . GLU A 1 78 ? -10.942 -18.086 41.459 1.00 73.88 78 GLU A CA 1
ATOM 635 C C . GLU A 1 78 ? -12.459 -17.914 41.494 1.00 73.88 78 GLU A C 1
ATOM 637 O O . GLU A 1 78 ? -13.051 -17.454 40.518 1.00 73.88 78 GLU A O 1
ATOM 642 N N . GLY A 1 79 ? -13.089 -18.230 42.627 1.00 80.56 79 GLY A N 1
ATOM 643 C CA . GLY A 1 79 ? -14.525 -18.033 42.822 1.00 80.56 79 GLY A CA 1
ATOM 644 C C . GLY A 1 79 ? -14.950 -16.571 42.658 1.00 80.56 79 GLY A C 1
ATOM 645 O O . GLY A 1 79 ? -15.959 -16.285 42.012 1.00 80.56 79 GLY A O 1
ATOM 646 N N . TRP A 1 80 ? -14.154 -15.627 43.167 1.00 86.88 80 TRP A N 1
ATOM 647 C CA . TRP A 1 80 ? -14.450 -14.193 43.058 1.00 86.88 80 TRP A CA 1
ATOM 648 C C . TRP A 1 80 ? -14.281 -13.649 41.642 1.00 86.88 80 TRP A C 1
ATOM 650 O O . TRP A 1 80 ? -15.055 -12.789 41.219 1.00 86.88 80 TRP A O 1
ATOM 660 N N . LEU A 1 81 ? -13.288 -14.134 40.898 1.00 83.94 81 LEU A N 1
ATOM 661 C CA . LEU A 1 81 ? -12.995 -13.647 39.552 1.00 83.94 81 LEU A CA 1
ATOM 662 C C . LEU A 1 81 ? -13.802 -14.350 38.465 1.00 83.94 81 LEU A C 1
ATOM 664 O O . LEU A 1 81 ? -14.058 -13.735 37.435 1.00 83.94 81 LEU A O 1
ATOM 668 N N . ARG A 1 82 ? -14.247 -15.593 38.679 1.00 81.38 82 ARG A N 1
ATOM 669 C CA . ARG A 1 82 ? -14.960 -16.380 37.663 1.00 81.38 82 ARG A CA 1
ATOM 670 C C . ARG A 1 82 ? -16.163 -15.649 37.047 1.00 81.38 82 ARG A C 1
ATOM 672 O O . ARG A 1 82 ? -16.220 -15.624 35.820 1.00 81.38 82 ARG A O 1
ATOM 679 N N . PRO A 1 83 ? -17.073 -15.001 37.804 1.00 82.88 83 PRO A N 1
ATOM 680 C CA . PRO A 1 83 ? -18.179 -14.251 37.200 1.00 82.88 83 PRO A CA 1
ATOM 681 C C . PRO A 1 83 ? -17.703 -13.084 36.328 1.00 82.88 83 PRO A C 1
ATOM 683 O O . PRO A 1 83 ? -18.274 -12.827 35.275 1.00 82.88 83 PRO A O 1
ATOM 686 N N . VAL A 1 84 ? -16.627 -12.407 36.744 1.00 84.12 84 VAL A N 1
ATOM 687 C CA . VAL A 1 84 ? -16.044 -11.280 36.004 1.00 84.12 84 VAL A CA 1
ATOM 688 C C . VAL A 1 84 ? -15.396 -11.774 34.717 1.00 84.12 84 VAL A C 1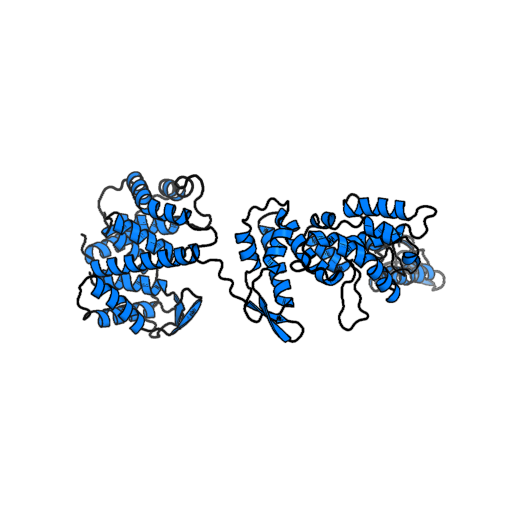
ATOM 690 O O . VAL A 1 84 ? -15.666 -11.224 33.660 1.00 84.12 84 VAL A O 1
ATOM 693 N N . LEU A 1 85 ? -14.579 -12.825 34.791 1.00 80.25 85 LEU A N 1
ATOM 694 C CA . LEU A 1 85 ? -13.887 -13.397 33.636 1.00 80.25 85 LEU A CA 1
ATOM 695 C C . LEU A 1 85 ? -14.867 -13.988 32.622 1.00 80.25 85 LEU A C 1
ATOM 697 O O . LEU A 1 85 ? -14.727 -13.713 31.441 1.00 80.25 85 LEU A O 1
ATOM 701 N N . THR A 1 86 ? -15.889 -14.714 33.085 1.00 77.88 86 THR A N 1
ATOM 702 C CA . THR A 1 86 ? -16.939 -15.270 32.211 1.00 77.88 86 THR A CA 1
ATOM 703 C C . THR A 1 86 ? -17.664 -14.150 31.467 1.00 77.88 86 THR A C 1
ATOM 705 O O . THR A 1 86 ? -17.855 -14.218 30.262 1.00 77.88 86 THR A O 1
ATOM 708 N N . TRP A 1 87 ? -18.015 -13.071 32.169 1.00 78.12 87 TRP A N 1
ATOM 709 C CA . TRP A 1 87 ? -18.677 -11.931 31.544 1.00 78.12 87 TRP A CA 1
ATOM 710 C C . TRP A 1 87 ? -17.757 -11.153 30.589 1.00 78.12 87 TRP A C 1
ATOM 712 O O . TRP A 1 87 ? -18.211 -10.657 29.563 1.00 78.12 87 TRP A O 1
ATOM 722 N N . LEU A 1 88 ? -16.463 -11.048 30.909 1.00 78.44 88 LEU A N 1
ATOM 723 C CA . LEU A 1 88 ? -15.465 -10.430 30.035 1.00 78.44 88 LEU A CA 1
ATOM 724 C C . LEU A 1 88 ? -15.209 -11.245 28.762 1.00 78.44 88 LEU A C 1
ATOM 726 O O . LEU A 1 88 ? -14.936 -10.641 27.729 1.00 78.44 88 LEU A O 1
ATOM 730 N N . ASP A 1 89 ? -15.295 -12.571 28.841 1.00 71.75 89 ASP A N 1
ATOM 731 C CA . ASP A 1 89 ? -15.157 -13.492 27.707 1.00 71.75 89 ASP A CA 1
ATOM 732 C C . ASP A 1 89 ? -16.342 -13.383 26.731 1.00 71.75 89 ASP A C 1
ATOM 734 O O . ASP A 1 89 ? -16.188 -13.444 25.516 1.00 71.75 89 ASP A O 1
ATOM 738 N N . GLU A 1 90 ? -17.537 -13.085 27.249 1.00 71.19 90 GLU A N 1
ATOM 739 C CA . GLU A 1 90 ? -18.717 -12.793 26.426 1.00 71.19 90 GLU A CA 1
ATOM 740 C C . GLU A 1 90 ? -18.660 -11.428 25.707 1.00 71.19 90 GLU A C 1
ATOM 742 O O . GLU A 1 90 ? -19.546 -11.116 24.894 1.00 71.19 90 GLU A O 1
ATOM 747 N N . LEU A 1 91 ? -17.669 -10.575 26.002 1.00 66.50 91 LEU A N 1
ATOM 748 C CA . LEU A 1 91 ? -17.535 -9.282 25.336 1.00 66.50 91 LEU A CA 1
ATOM 749 C C . LEU A 1 91 ? -16.945 -9.443 23.927 1.00 66.50 91 LEU A C 1
ATOM 751 O O . LEU A 1 91 ? -15.995 -10.196 23.724 1.00 66.50 91 LEU A O 1
ATOM 755 N N . PRO A 1 92 ? -17.433 -8.674 22.934 1.00 62.09 92 PRO A N 1
ATOM 756 C CA . PRO A 1 92 ? -16.817 -8.658 21.615 1.00 62.09 92 PRO A CA 1
ATOM 757 C C . PRO A 1 92 ? -15.335 -8.246 21.705 1.00 62.09 92 PRO A C 1
ATOM 759 O O . PRO A 1 92 ? -15.032 -7.287 22.422 1.00 62.09 92 PRO A O 1
ATOM 762 N N . PRO A 1 93 ? -14.424 -8.830 20.899 1.00 57.34 93 PRO A N 1
ATOM 763 C CA . PRO A 1 93 ? -12.991 -8.496 20.916 1.00 57.34 93 PRO A CA 1
ATOM 764 C C . PRO A 1 93 ? -12.671 -7.008 20.674 1.00 57.34 93 PRO A C 1
ATOM 766 O O . PRO A 1 93 ? -11.576 -6.530 20.976 1.00 57.34 93 PRO A O 1
ATOM 769 N N . SER A 1 94 ? -13.619 -6.260 20.100 1.00 55.22 94 SER A N 1
ATOM 770 C CA . SER A 1 94 ? -13.532 -4.819 19.850 1.00 55.22 94 SER A CA 1
ATOM 771 C C . SER A 1 94 ? -13.727 -3.956 21.100 1.00 55.22 94 SER A C 1
ATOM 773 O O . SER A 1 94 ? -13.364 -2.779 21.087 1.00 55.22 94 SER A O 1
ATOM 775 N N . VAL A 1 95 ? -14.313 -4.501 22.168 1.00 64.94 95 VAL A N 1
ATOM 776 C CA . VAL A 1 95 ? -14.596 -3.775 23.408 1.00 64.94 95 VAL A CA 1
ATOM 777 C C . VAL A 1 95 ? -13.511 -4.103 24.418 1.00 64.94 95 VAL A C 1
ATOM 779 O O . VAL A 1 95 ? -13.488 -5.187 24.983 1.00 64.94 95 VAL A O 1
ATOM 782 N N . LYS A 1 96 ? -12.609 -3.150 24.664 1.00 71.19 96 LYS A N 1
ATOM 783 C CA . LYS A 1 96 ? -11.585 -3.286 25.705 1.00 71.19 96 LYS A CA 1
ATOM 784 C C . LYS A 1 96 ? -12.044 -2.573 26.981 1.00 71.19 96 LYS A C 1
ATOM 786 O O . LYS A 1 96 ? -12.116 -1.341 26.971 1.00 71.19 96 LYS A O 1
ATOM 791 N N . PRO A 1 97 ? -12.354 -3.303 28.066 1.00 79.19 97 PRO A N 1
ATOM 792 C CA . PRO A 1 97 ? -12.618 -2.700 29.365 1.00 79.19 97 PRO A CA 1
ATOM 793 C C . PRO A 1 97 ? -11.392 -1.936 29.861 1.00 79.19 97 PRO A C 1
ATOM 795 O O . PRO A 1 97 ? -10.255 -2.371 29.670 1.00 79.19 97 PRO A O 1
ATOM 798 N N . THR A 1 98 ? -11.611 -0.807 30.527 1.00 82.75 98 THR A N 1
ATOM 799 C CA . THR A 1 98 ? -10.522 -0.100 31.209 1.00 82.75 98 THR A CA 1
ATOM 800 C C . THR A 1 98 ? -10.176 -0.788 32.531 1.00 82.75 98 THR A C 1
ATOM 802 O O . THR A 1 98 ? -10.996 -1.512 33.098 1.00 82.75 98 THR A O 1
ATOM 805 N N . GLU A 1 99 ? -8.989 -0.507 33.078 1.00 82.81 99 GLU A N 1
ATOM 806 C CA . GLU A 1 99 ? -8.587 -0.980 34.415 1.00 82.81 99 GLU A CA 1
ATOM 807 C C . GLU A 1 99 ? -9.651 -0.649 35.480 1.00 82.81 99 GLU A C 1
ATOM 809 O O . GLU A 1 99 ? -9.980 -1.471 36.331 1.00 82.81 99 GLU A O 1
ATOM 814 N N . ALA A 1 100 ? -10.256 0.539 35.403 1.00 83.06 100 ALA A N 1
ATOM 815 C CA . ALA A 1 100 ? -11.294 0.963 36.335 1.00 83.06 100 ALA A CA 1
ATOM 816 C C . ALA A 1 100 ? -12.616 0.196 36.172 1.00 83.06 100 ALA A C 1
ATOM 818 O O . ALA A 1 100 ? -13.299 -0.049 37.169 1.00 83.06 100 ALA A O 1
ATOM 819 N N . ASP A 1 101 ? -12.975 -0.198 34.944 1.00 84.00 101 ASP A N 1
ATOM 820 C CA . ASP A 1 101 ? -14.151 -1.041 34.711 1.00 84.00 101 ASP A CA 1
ATOM 821 C C . ASP A 1 101 ? -13.933 -2.425 35.341 1.00 84.00 101 ASP A C 1
ATOM 823 O O . ASP A 1 101 ? -14.805 -2.915 36.057 1.00 84.00 101 ASP A O 1
ATOM 827 N N . ILE A 1 102 ? -12.738 -3.003 35.169 1.00 86.31 102 ILE A N 1
ATOM 828 C CA . ILE A 1 102 ? -12.353 -4.288 35.771 1.00 86.31 102 ILE A CA 1
ATOM 829 C C . ILE A 1 102 ? -12.400 -4.206 37.302 1.00 86.31 102 ILE A C 1
ATOM 831 O O . ILE A 1 102 ? -13.040 -5.038 37.941 1.00 86.31 102 ILE A O 1
ATOM 835 N N . VAL A 1 103 ? -11.792 -3.178 37.906 1.00 87.44 103 VAL A N 1
ATOM 836 C CA . VAL A 1 103 ? -11.829 -2.962 39.366 1.00 87.44 103 VAL A CA 1
ATOM 837 C C . VAL A 1 103 ? -13.269 -2.874 39.881 1.00 87.44 103 VAL A C 1
ATOM 839 O O . VAL A 1 103 ? -13.595 -3.480 40.903 1.00 87.44 103 VAL A O 1
ATOM 842 N N . ALA A 1 104 ? -14.144 -2.144 39.184 1.00 87.12 104 ALA A N 1
ATOM 843 C CA . ALA A 1 104 ? -15.539 -2.006 39.589 1.00 87.12 104 ALA A CA 1
ATOM 844 C C . ALA A 1 104 ? -16.302 -3.342 39.509 1.00 87.12 104 ALA A C 1
ATOM 846 O O . ALA A 1 104 ? -17.074 -3.660 40.416 1.00 87.12 104 ALA A O 1
ATOM 847 N N . LEU A 1 105 ? -16.060 -4.145 38.467 1.00 88.88 105 LEU A N 1
ATOM 848 C CA . LEU A 1 105 ? -16.666 -5.471 38.302 1.00 88.88 105 LEU A CA 1
ATOM 849 C C . LEU A 1 105 ? -16.176 -6.468 39.361 1.00 88.88 105 LEU A C 1
ATOM 851 O O . LEU A 1 105 ? -16.988 -7.198 39.929 1.00 88.88 105 LEU A O 1
ATOM 855 N N . ILE A 1 106 ? -14.882 -6.450 39.696 1.00 90.06 106 ILE A N 1
ATOM 856 C CA . ILE A 1 106 ? -14.319 -7.263 40.786 1.00 90.06 106 ILE A CA 1
ATOM 857 C C . ILE A 1 106 ? -14.964 -6.888 42.122 1.00 90.06 106 ILE A C 1
ATOM 859 O O . ILE A 1 106 ? -15.420 -7.764 42.856 1.00 90.06 106 ILE A O 1
ATOM 863 N N . ALA A 1 107 ? -15.053 -5.590 42.430 1.00 88.44 107 ALA A N 1
ATOM 864 C CA . ALA A 1 107 ? -15.679 -5.124 43.663 1.00 88.44 107 ALA A CA 1
ATOM 865 C C . ALA A 1 107 ? -17.148 -5.564 43.759 1.00 88.44 107 ALA A C 1
ATOM 867 O O . ALA A 1 107 ? -17.585 -6.030 44.811 1.00 88.44 107 ALA A O 1
ATOM 868 N N . ARG A 1 108 ? -17.899 -5.475 42.655 1.00 90.00 108 ARG A N 1
ATOM 869 C CA . ARG A 1 108 ? -19.275 -5.975 42.582 1.00 90.00 108 ARG A CA 1
ATOM 870 C C . ARG A 1 108 ? -19.358 -7.478 42.844 1.00 90.00 108 ARG A C 1
ATOM 872 O O . ARG A 1 108 ? -20.161 -7.873 43.684 1.00 90.00 108 ARG A O 1
ATOM 879 N N . SER A 1 109 ? -18.515 -8.279 42.192 1.00 91.25 109 SER A N 1
ATOM 880 C CA . SER A 1 109 ? -18.478 -9.733 42.396 1.00 91.25 109 SER A CA 1
ATOM 881 C C . SER A 1 109 ? -18.232 -10.089 43.867 1.00 91.25 109 SER A C 1
ATOM 883 O O . SER A 1 109 ? -18.937 -10.920 44.437 1.00 91.25 109 SER A O 1
ATOM 885 N N . LEU A 1 110 ? -17.305 -9.393 44.537 1.00 90.44 110 LEU A N 1
ATOM 886 C CA . LEU A 1 110 ? -17.058 -9.587 45.970 1.00 90.44 110 LEU A CA 1
ATOM 887 C C . LEU A 1 110 ? -18.289 -9.257 46.829 1.00 90.44 110 LEU A C 1
ATOM 889 O O . LEU A 1 110 ? -18.604 -10.009 47.752 1.00 90.44 110 LEU A O 1
ATOM 893 N N . PHE A 1 111 ? -18.999 -8.162 46.538 1.00 90.56 111 PHE A N 1
ATOM 894 C CA . PHE A 1 111 ? -20.221 -7.798 47.264 1.00 90.56 111 PHE A CA 1
ATOM 895 C C . PHE A 1 111 ? -21.362 -8.799 47.045 1.00 90.56 111 PHE A C 1
ATOM 897 O O . PHE A 1 111 ? -22.054 -9.141 48.001 1.00 90.56 111 PHE A O 1
ATOM 904 N N . GLU A 1 112 ? -21.565 -9.272 45.815 1.00 88.75 112 GLU A N 1
ATOM 905 C CA . GLU A 1 112 ? -22.606 -10.257 45.479 1.00 88.75 112 GLU A CA 1
ATOM 906 C C . GLU A 1 112 ? -22.337 -11.619 46.135 1.00 88.75 112 GLU A C 1
ATOM 908 O O . GLU A 1 112 ? -23.269 -12.297 46.558 1.00 88.75 112 GLU A O 1
ATOM 913 N N . GLN A 1 113 ? -21.063 -11.978 46.312 1.00 89.75 113 GLN A N 1
ATOM 914 C CA . GLN A 1 113 ? -20.633 -13.198 47.001 1.00 89.75 113 GLN A CA 1
ATOM 915 C C . GLN A 1 113 ? -20.509 -13.037 48.531 1.00 89.75 113 GLN A C 1
ATOM 917 O O . GLN A 1 113 ? -19.951 -13.902 49.210 1.00 89.75 113 GLN A O 1
ATOM 922 N N . GLY A 1 114 ? -20.999 -11.926 49.093 1.00 87.38 114 GLY A N 1
ATOM 923 C CA . GLY A 1 114 ? -21.025 -11.678 50.539 1.00 87.38 114 GLY A CA 1
ATOM 924 C C . GLY A 1 114 ? -19.662 -11.376 51.176 1.00 87.38 114 GLY A C 1
ATOM 925 O O . GLY A 1 114 ? -19.545 -11.360 52.401 1.00 87.38 114 GLY A O 1
ATOM 926 N N . GLN A 1 115 ? -18.620 -11.109 50.384 1.00 89.00 115 GLN A N 1
ATOM 927 C CA . GLN A 1 115 ? -17.259 -10.822 50.855 1.00 89.00 115 GLN A CA 1
ATOM 928 C C . GLN A 1 115 ? -17.039 -9.324 51.113 1.00 89.00 115 GLN A C 1
ATOM 930 O O . GLN A 1 115 ? -16.073 -8.726 50.637 1.00 89.00 115 GLN A O 1
ATOM 935 N N . GLU A 1 116 ? -17.926 -8.693 51.887 1.00 85.88 116 GLU A N 1
ATOM 936 C CA . GLU A 1 116 ? -17.947 -7.230 52.042 1.00 85.88 116 GLU A CA 1
ATOM 937 C C . GLU A 1 116 ? -16.638 -6.666 52.618 1.00 85.88 116 GLU A C 1
ATOM 939 O O . GLU A 1 116 ? -16.098 -5.690 52.105 1.00 85.88 116 GLU A O 1
ATOM 944 N N . SER A 1 117 ? -16.069 -7.310 53.644 1.00 83.38 117 SER A N 1
ATOM 945 C CA . SER A 1 117 ? -14.809 -6.852 54.256 1.00 83.38 117 SER A CA 1
ATOM 946 C C . SER A 1 117 ? -13.631 -6.887 53.274 1.00 83.38 117 SER A C 1
ATOM 948 O O . SER A 1 117 ? -12.772 -6.008 53.316 1.00 83.38 117 SER A O 1
ATOM 950 N N . VAL A 1 118 ? -13.606 -7.871 52.369 1.00 86.69 118 VAL A N 1
ATOM 951 C CA . VAL A 1 118 ? -12.580 -7.983 51.321 1.00 86.69 118 VAL A CA 1
ATOM 952 C C . VAL A 1 118 ? -12.826 -6.940 50.231 1.00 86.69 118 VAL A C 1
ATOM 954 O O . VAL A 1 118 ? -11.877 -6.297 49.794 1.00 86.69 118 VAL A O 1
ATOM 957 N N . ALA A 1 119 ? -14.085 -6.709 49.843 1.00 87.12 119 ALA A N 1
ATOM 958 C CA . ALA A 1 119 ? -14.460 -5.686 48.866 1.00 87.12 119 ALA A CA 1
ATOM 959 C C . ALA A 1 119 ? -14.042 -4.277 49.315 1.00 87.12 119 ALA A C 1
ATOM 961 O O . ALA A 1 119 ? -13.433 -3.533 48.544 1.00 87.12 119 ALA A O 1
ATOM 962 N N . TYR A 1 120 ? -14.302 -3.923 50.577 1.00 88.12 120 TYR A N 1
ATOM 963 C CA . TYR A 1 120 ? -13.888 -2.632 51.123 1.00 88.12 120 TYR A CA 1
ATOM 964 C C . TYR A 1 120 ? -12.364 -2.496 51.198 1.00 88.12 120 TYR A C 1
ATOM 966 O O . TYR A 1 120 ? -11.825 -1.469 50.787 1.00 88.12 120 TYR A O 1
ATOM 974 N N . ALA A 1 121 ? -11.658 -3.535 51.657 1.00 84.88 121 ALA A N 1
ATOM 975 C CA . ALA A 1 121 ? -10.197 -3.539 51.688 1.00 84.88 121 ALA A CA 1
ATOM 976 C C . ALA A 1 121 ? -9.588 -3.404 50.280 1.00 84.88 121 ALA A C 1
ATOM 978 O O . ALA A 1 121 ? -8.631 -2.655 50.092 1.00 84.88 121 ALA A O 1
ATOM 979 N N . PHE A 1 122 ? -10.170 -4.074 49.283 1.00 89.12 122 PHE A N 1
ATOM 980 C CA . PHE A 1 122 ? -9.756 -4.007 47.881 1.00 89.12 122 PHE A CA 1
ATOM 981 C C . PHE A 1 122 ? -9.909 -2.595 47.303 1.00 89.12 122 PHE A C 1
ATOM 983 O O . PHE A 1 122 ? -8.960 -2.051 46.736 1.00 89.12 122 PHE A O 1
ATOM 990 N N . LEU A 1 123 ? -11.073 -1.968 47.499 1.00 87.81 123 LEU A N 1
ATOM 991 C CA . LEU A 1 123 ? -11.338 -0.604 47.031 1.00 87.81 123 LEU A CA 1
ATOM 992 C C . LEU A 1 123 ? -10.441 0.431 47.726 1.00 87.81 123 LEU A C 1
ATOM 994 O O . LEU A 1 123 ? -9.929 1.340 47.072 1.00 87.81 123 LEU A O 1
ATOM 998 N N . LEU A 1 124 ? -10.196 0.269 49.028 1.00 86.25 124 LEU A N 1
ATOM 999 C CA . LEU A 1 124 ? -9.318 1.155 49.791 1.00 86.25 124 LEU A CA 1
ATOM 1000 C C . LEU A 1 124 ? -7.849 1.019 49.358 1.00 86.25 124 LEU A C 1
ATOM 1002 O O . LEU A 1 124 ? -7.153 2.021 49.203 1.00 86.25 124 LEU A O 1
ATOM 1006 N N . LEU A 1 125 ? -7.375 -0.206 49.103 1.00 84.69 125 LEU A N 1
ATOM 1007 C CA . LEU A 1 125 ? -6.038 -0.447 48.550 1.00 84.69 125 LEU A CA 1
ATOM 1008 C C . LEU A 1 125 ? -5.875 0.181 47.166 1.00 84.69 125 LEU A C 1
ATOM 1010 O O . LEU A 1 125 ? -4.836 0.786 46.906 1.00 84.69 125 LEU A O 1
ATOM 1014 N N . ARG A 1 126 ? -6.899 0.087 46.307 1.00 88.50 126 ARG A N 1
ATOM 1015 C CA . ARG A 1 126 ? -6.899 0.751 44.999 1.00 88.50 126 ARG A CA 1
ATOM 1016 C C . ARG A 1 126 ? -6.789 2.268 45.142 1.00 88.50 126 ARG A C 1
ATOM 1018 O O . ARG A 1 126 ? -5.928 2.866 44.506 1.00 88.50 126 ARG A O 1
ATOM 1025 N N . ALA A 1 127 ? -7.607 2.888 45.989 1.00 85.50 127 ALA A N 1
ATOM 1026 C CA . ALA A 1 127 ? -7.568 4.337 46.183 1.00 85.50 127 ALA A CA 1
ATOM 1027 C C . ALA A 1 127 ? -6.199 4.824 46.694 1.00 85.50 127 ALA A C 1
ATOM 1029 O O . ALA A 1 127 ? -5.684 5.839 46.226 1.00 85.50 127 ALA A O 1
ATOM 1030 N N . ARG A 1 128 ? -5.554 4.052 47.577 1.00 83.06 128 ARG A N 1
ATOM 1031 C CA . ARG A 1 128 ? -4.221 4.359 48.121 1.00 83.06 128 ARG A CA 1
ATOM 1032 C C . ARG A 1 128 ? -3.076 4.267 47.110 1.00 83.06 128 ARG A C 1
ATOM 1034 O O . ARG A 1 128 ? -2.010 4.804 47.392 1.00 83.06 128 ARG A O 1
ATOM 1041 N N . GLN A 1 129 ? -3.269 3.636 45.948 1.00 83.38 129 GLN A N 1
ATOM 1042 C CA . GLN A 1 129 ? -2.275 3.681 44.864 1.00 83.38 129 GLN A CA 1
ATOM 1043 C C . GLN A 1 129 ? -2.107 5.101 44.294 1.00 83.38 129 GLN A C 1
ATOM 1045 O O . GLN A 1 129 ? -1.096 5.397 43.657 1.00 83.38 129 GLN A O 1
ATOM 1050 N N . HIS A 1 130 ? -3.069 5.998 44.540 1.00 83.19 130 HIS A N 1
ATOM 1051 C CA . HIS A 1 130 ? -2.966 7.411 44.188 1.00 83.19 130 HIS A CA 1
ATOM 1052 C C . HIS A 1 130 ? -2.198 8.168 45.286 1.00 83.19 130 HIS A C 1
ATOM 1054 O O . HIS A 1 130 ? -2.772 8.656 46.263 1.00 83.19 130 HIS A O 1
ATOM 1060 N N . GLU A 1 131 ? -0.873 8.238 45.140 1.00 72.62 131 GLU A N 1
ATOM 1061 C CA . GLU A 1 131 ? 0.007 8.958 46.069 1.00 72.62 131 GLU A CA 1
ATOM 1062 C C . GLU A 1 131 ? -0.251 10.472 46.049 1.00 72.62 131 GLU A C 1
ATOM 1064 O O . GLU A 1 131 ? -0.339 11.091 44.985 1.00 72.62 131 GLU A O 1
ATOM 1069 N N . ALA A 1 132 ? -0.324 11.073 47.239 1.00 67.38 132 ALA A N 1
ATOM 1070 C CA . ALA A 1 132 ? -0.336 12.522 47.388 1.00 67.38 132 ALA A CA 1
ATOM 1071 C C . ALA A 1 132 ? 1.097 13.065 47.356 1.00 67.38 132 ALA A C 1
ATOM 1073 O O . ALA A 1 132 ? 1.979 12.548 48.041 1.00 67.38 132 ALA A O 1
ATOM 1074 N N . ARG A 1 133 ? 1.313 14.130 46.586 1.00 58.47 133 ARG A N 1
ATOM 1075 C CA . ARG A 1 133 ? 2.525 14.954 46.626 1.00 58.47 133 ARG A CA 1
ATOM 1076 C C . ARG A 1 133 ? 2.088 16.267 47.258 1.00 58.47 133 ARG A C 1
ATOM 1078 O O . ARG A 1 133 ? 1.124 16.827 46.760 1.00 58.47 133 ARG A O 1
ATOM 1085 N N . GLU A 1 134 ? 2.716 16.656 48.370 1.00 58.06 134 GLU A N 1
ATOM 1086 C CA . GLU A 1 134 ? 2.411 17.816 49.237 1.00 58.06 134 GLU A CA 1
ATOM 1087 C C . GLU A 1 134 ? 1.404 18.850 48.700 1.00 58.06 134 GLU A C 1
ATOM 1089 O O . GLU A 1 134 ? 1.514 19.301 47.567 1.00 58.06 134 GLU A O 1
ATOM 1094 N N . ALA A 1 135 ? 0.471 19.270 49.566 1.00 53.25 135 ALA A N 1
ATOM 1095 C CA . ALA A 1 135 ? -0.674 20.150 49.303 1.00 53.25 135 ALA A CA 1
ATOM 1096 C C . ALA A 1 135 ? -0.504 21.144 48.130 1.00 53.25 135 ALA A C 1
ATOM 1098 O O . ALA A 1 135 ? -0.160 22.313 48.312 1.00 53.25 135 ALA A O 1
ATOM 1099 N N . GLY A 1 136 ? -0.822 20.692 46.914 1.00 54.81 136 GLY A N 1
ATOM 1100 C CA . GLY A 1 136 ? -1.060 21.575 45.783 1.00 54.81 136 GLY A CA 1
ATOM 1101 C C . GLY A 1 136 ? -2.376 22.310 46.014 1.00 54.81 136 GLY A C 1
ATOM 1102 O O . GLY A 1 136 ? -3.416 21.678 46.137 1.00 54.81 136 GLY A O 1
ATOM 1103 N N . ALA A 1 137 ? -2.345 23.639 46.103 1.00 60.12 137 ALA A N 1
ATOM 1104 C CA . ALA A 1 137 ? -3.523 24.454 46.424 1.00 60.12 137 ALA A CA 1
ATOM 1105 C C . ALA A 1 137 ? -4.465 24.707 45.225 1.00 60.12 137 ALA A C 1
ATOM 1107 O O . ALA A 1 137 ? -5.425 25.466 45.347 1.00 60.12 137 ALA A O 1
ATOM 1108 N N . THR A 1 138 ? -4.187 24.131 44.050 1.00 76.88 138 THR A N 1
ATOM 1109 C CA . THR A 1 138 ? -4.899 24.446 42.805 1.00 76.88 138 THR A CA 1
ATOM 1110 C C . THR A 1 138 ? -5.784 23.298 42.330 1.00 76.88 138 THR A C 1
ATOM 1112 O O . THR A 1 138 ? -5.382 22.136 42.297 1.00 76.88 138 THR A O 1
ATOM 1115 N N . ALA A 1 139 ? -7.006 23.644 41.920 1.00 84.38 139 ALA A N 1
ATOM 1116 C CA . ALA A 1 139 ? -7.957 22.680 41.385 1.00 84.38 139 ALA A CA 1
ATOM 1117 C C . ALA A 1 139 ? -7.470 22.121 40.030 1.00 84.38 139 ALA A C 1
ATOM 1119 O O . ALA A 1 139 ? -7.176 22.908 39.123 1.00 84.38 139 ALA A O 1
ATOM 1120 N N . PRO A 1 140 ? -7.395 20.788 39.854 1.00 88.56 140 PRO A N 1
ATOM 1121 C CA . PRO A 1 140 ? -6.916 20.186 38.619 1.00 88.56 140 PRO A CA 1
ATOM 1122 C C . PRO A 1 140 ? -7.981 20.225 37.523 1.00 88.56 140 PRO A C 1
ATOM 1124 O O . PRO A 1 140 ? -9.182 20.307 37.781 1.00 88.56 140 PRO A O 1
ATOM 1127 N N . LEU A 1 141 ? -7.565 20.077 36.271 1.00 90.38 141 LEU A N 1
ATOM 1128 C CA . LEU A 1 141 ? -8.506 19.742 35.207 1.00 90.38 141 LEU A CA 1
ATOM 1129 C C . LEU A 1 141 ? -8.888 18.258 35.296 1.00 90.38 141 LEU A C 1
ATOM 1131 O O . LEU A 1 141 ? -8.093 17.416 35.709 1.00 90.38 141 LEU A O 1
ATOM 1135 N N . VAL A 1 142 ? -10.102 17.914 34.880 1.00 88.50 142 VAL A N 1
ATOM 1136 C CA . VAL A 1 142 ? -10.610 16.538 34.907 1.00 88.50 142 VAL A CA 1
ATOM 1137 C C . VAL A 1 142 ? -10.668 15.986 33.493 1.00 88.50 142 VAL A C 1
ATOM 1139 O O . VAL A 1 142 ? -11.391 16.517 32.645 1.00 88.50 142 VAL A O 1
ATOM 1142 N N . ARG A 1 143 ? -9.950 14.891 33.232 1.00 83.75 143 ARG A N 1
ATOM 1143 C CA . ARG A 1 143 ? -10.091 14.139 31.982 1.00 83.75 143 ARG A CA 1
ATOM 1144 C C . ARG A 1 143 ? -11.266 13.171 32.102 1.00 83.75 143 ARG A C 1
ATOM 1146 O O . ARG A 1 143 ? -11.323 12.321 32.991 1.00 83.75 143 ARG A O 1
ATOM 1153 N N . ARG A 1 144 ? -12.248 13.330 31.214 1.00 81.44 144 ARG A N 1
ATOM 1154 C CA . ARG A 1 144 ? -13.387 12.415 31.085 1.00 81.44 144 ARG A CA 1
ATOM 1155 C C . ARG A 1 144 ? -12.993 11.189 30.270 1.00 81.44 144 ARG A C 1
ATOM 1157 O O . ARG A 1 144 ? -12.081 11.235 29.455 1.00 81.44 144 ARG A O 1
ATOM 1164 N N . ARG A 1 145 ? -13.798 10.133 30.393 1.00 72.81 145 ARG A N 1
ATOM 1165 C CA . ARG A 1 145 ? -13.675 8.888 29.613 1.00 72.81 145 ARG A CA 1
ATOM 1166 C C . ARG A 1 145 ? -13.721 9.098 28.088 1.00 72.81 145 ARG A C 1
ATOM 1168 O O . ARG A 1 145 ? -13.210 8.269 27.356 1.00 72.81 145 ARG A O 1
ATOM 1175 N N . THR A 1 146 ? -14.304 10.204 27.612 1.00 68.56 146 THR A N 1
ATOM 1176 C CA . THR A 1 146 ? -14.331 10.596 26.187 1.00 68.56 146 THR A CA 1
ATOM 1177 C C . THR A 1 146 ? -13.033 11.259 25.704 1.00 68.56 146 THR A C 1
ATOM 1179 O O . THR A 1 146 ? -12.954 11.664 24.551 1.00 68.56 146 THR A O 1
ATOM 1182 N N . GLY A 1 147 ? -12.045 11.454 26.583 1.00 73.31 147 GLY A N 1
ATOM 1183 C CA . GLY A 1 147 ? -10.834 12.236 26.317 1.00 73.31 147 GLY A CA 1
ATOM 1184 C C . GLY A 1 147 ? -11.003 13.746 26.525 1.00 73.31 147 GLY A C 1
ATOM 1185 O O . GLY A 1 147 ? -10.010 14.468 26.591 1.00 73.31 147 GLY A O 1
ATOM 1186 N N . GLN A 1 148 ? -12.237 14.237 26.696 1.00 71.62 148 GLN A N 1
ATOM 1187 C CA . GLN A 1 148 ? -12.504 15.654 26.944 1.00 71.62 148 GLN A CA 1
ATOM 1188 C C . GLN A 1 148 ? -11.946 16.091 28.303 1.00 71.62 148 GLN A C 1
ATOM 1190 O O . GLN A 1 148 ? -12.243 15.480 29.334 1.00 71.62 148 GLN A O 1
ATOM 1195 N N . ILE A 1 149 ? -11.199 17.192 28.307 1.00 81.88 149 ILE A N 1
ATOM 1196 C CA . ILE A 1 149 ? -10.698 17.834 29.521 1.00 81.88 149 ILE A CA 1
ATOM 1197 C C . ILE A 1 149 ? -11.684 18.930 29.929 1.00 81.88 149 ILE A C 1
ATOM 1199 O O . ILE A 1 149 ? -12.043 19.785 29.121 1.00 81.88 149 ILE A O 1
ATOM 1203 N N . VAL A 1 150 ? -12.156 18.880 31.173 1.00 81.44 150 VAL A N 1
ATOM 1204 C CA . VAL A 1 150 ? -13.130 19.829 31.727 1.00 81.44 150 VAL A CA 1
ATOM 1205 C C . VAL A 1 150 ? -12.617 20.423 33.040 1.00 81.44 150 VAL A C 1
ATOM 1207 O O . VAL A 1 150 ? -11.809 19.783 33.712 1.00 81.44 150 VAL A O 1
ATOM 1210 N N . PRO A 1 151 ? -13.071 21.620 33.440 1.00 88.00 151 PRO A N 1
ATOM 1211 C CA . PRO A 1 151 ? -12.710 22.178 34.739 1.00 88.00 151 PRO A CA 1
ATOM 1212 C C . PRO A 1 151 ? -13.251 21.326 35.897 1.00 88.00 151 PRO A C 1
ATOM 1214 O O . PRO A 1 151 ? -14.289 20.664 35.769 1.00 88.00 151 PRO A O 1
ATOM 1217 N N . TRP A 1 152 ? -12.550 21.370 37.033 1.00 90.75 152 TRP A N 1
ATOM 1218 C CA . TRP A 1 152 ? -13.021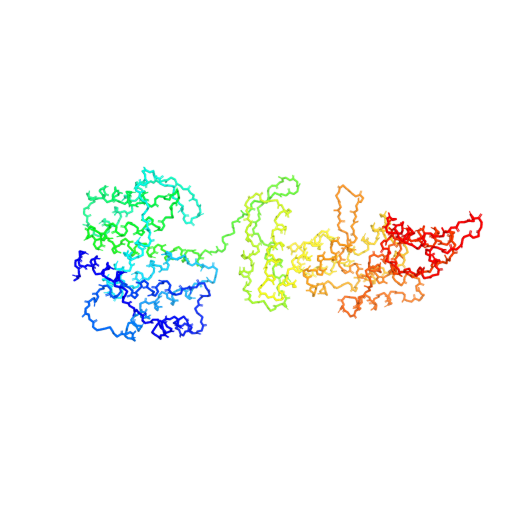 20.819 38.304 1.00 90.75 152 TRP A CA 1
ATOM 1219 C C . TRP A 1 152 ? -14.372 21.420 38.700 1.00 90.75 152 TRP A C 1
ATOM 1221 O O . TRP A 1 152 ? -14.594 22.623 38.576 1.00 90.75 152 TRP A O 1
ATOM 1231 N N . MET A 1 153 ? -15.286 20.572 39.172 1.00 86.75 153 MET A N 1
ATOM 1232 C CA . MET A 1 153 ? -16.650 20.961 39.527 1.00 86.75 153 MET A CA 1
ATOM 1233 C C . MET A 1 153 ? -17.143 20.148 40.729 1.00 86.75 153 MET A C 1
ATOM 1235 O O . MET A 1 153 ? -17.655 19.037 40.574 1.00 86.75 153 MET A O 1
ATOM 1239 N N . GLU A 1 154 ? -17.036 20.720 41.927 1.00 90.25 154 GLU A N 1
ATOM 1240 C CA . GLU A 1 154 ? -17.437 20.083 43.194 1.00 90.25 154 GLU A CA 1
ATOM 1241 C C . GLU A 1 154 ? -18.913 19.677 43.225 1.00 90.25 154 GLU A C 1
ATOM 1243 O O . GLU A 1 154 ? -19.277 18.606 43.715 1.00 90.25 154 GLU A O 1
ATOM 1248 N N . ASN A 1 155 ? -19.779 20.478 42.600 1.00 86.88 155 ASN A N 1
ATOM 1249 C CA . ASN A 1 155 ? -21.210 20.198 42.508 1.00 86.88 155 ASN A CA 1
ATOM 1250 C C . ASN A 1 155 ? -21.530 18.860 41.808 1.00 86.88 155 ASN A C 1
ATOM 1252 O O . ASN A 1 155 ? -22.586 18.273 42.052 1.00 86.88 155 ASN A O 1
ATOM 1256 N N . LYS A 1 156 ? -20.646 18.346 40.940 1.00 86.12 156 LYS A N 1
ATOM 1257 C CA . LYS A 1 156 ? -20.813 17.028 40.307 1.00 86.12 156 LYS A CA 1
ATOM 1258 C C . LYS A 1 156 ? -20.567 15.897 41.301 1.00 86.12 156 LYS A C 1
ATOM 1260 O O . LYS A 1 156 ? -21.270 14.891 41.226 1.00 86.12 156 LYS A O 1
ATOM 1265 N N . ILE A 1 157 ? -19.622 16.077 42.223 1.00 89.25 157 ILE A N 1
ATOM 1266 C CA . ILE A 1 157 ? -19.325 15.126 43.301 1.00 89.25 157 ILE A CA 1
ATOM 1267 C C . ILE A 1 157 ? -20.468 15.139 44.311 1.00 89.25 157 ILE A C 1
ATOM 1269 O O . ILE A 1 157 ? -21.016 14.079 44.605 1.00 89.25 157 ILE A O 1
ATOM 1273 N N . ALA A 1 158 ? -20.910 16.330 44.732 1.00 87.56 158 ALA A N 1
ATOM 1274 C CA . ALA A 1 158 ? -22.058 16.497 45.624 1.00 87.56 158 ALA A CA 1
ATOM 1275 C C . ALA A 1 158 ? -23.301 15.765 45.091 1.00 87.56 158 ALA A C 1
ATOM 1277 O O . ALA A 1 158 ? -23.868 14.924 45.779 1.00 87.56 158 ALA A O 1
ATOM 1278 N N . ARG A 1 159 ? -23.659 15.970 43.814 1.00 85.31 159 ARG A N 1
ATOM 1279 C CA . ARG A 1 159 ? -24.794 15.275 43.177 1.00 85.31 159 ARG A CA 1
ATOM 1280 C C . ARG A 1 159 ? -24.628 13.756 43.101 1.00 85.31 159 ARG A C 1
ATOM 1282 O O . ARG A 1 159 ? -25.623 13.035 43.102 1.00 85.31 159 ARG A O 1
ATOM 1289 N N . ALA A 1 160 ? -23.401 13.257 42.949 1.00 81.62 160 ALA A N 1
ATOM 1290 C CA . ALA A 1 160 ? -23.144 11.818 42.933 1.00 81.62 160 ALA A CA 1
ATOM 1291 C C . ALA A 1 160 ? -23.309 11.214 44.337 1.00 81.62 160 ALA A C 1
ATOM 1293 O O . ALA A 1 160 ? -23.941 10.168 44.474 1.00 81.62 160 ALA A O 1
ATOM 1294 N N . LEU A 1 161 ? -22.813 11.909 45.366 1.00 87.25 161 LEU A N 1
ATOM 1295 C CA . LEU A 1 161 ? -23.005 11.548 46.769 1.00 87.25 161 LEU A CA 1
ATOM 1296 C C . LEU A 1 161 ? -24.482 11.615 47.170 1.00 87.25 161 LEU A C 1
ATOM 1298 O O . LEU A 1 161 ? -24.990 10.656 47.732 1.00 87.25 161 LEU A O 1
ATOM 1302 N N . GLU A 1 162 ? -25.211 12.671 46.799 1.00 87.12 162 GLU A N 1
ATOM 1303 C CA . GLU A 1 162 ? -26.648 12.812 47.084 1.00 87.12 162 GLU A CA 1
ATOM 1304 C C . GLU A 1 162 ? -27.452 11.612 46.583 1.00 87.12 162 GLU A C 1
ATOM 1306 O O . GLU A 1 162 ? -28.336 11.119 47.281 1.00 87.12 162 GLU A O 1
ATOM 1311 N N . LYS A 1 163 ? -27.133 11.112 45.383 1.00 82.00 163 LYS A N 1
ATOM 1312 C CA . LYS A 1 163 ? -27.780 9.916 44.831 1.00 82.00 163 LYS A CA 1
ATOM 1313 C C . LYS A 1 163 ? -27.496 8.674 45.668 1.00 82.00 163 LYS A C 1
ATOM 1315 O O . LYS A 1 163 ? -28.425 7.913 45.913 1.00 82.00 163 LYS A O 1
ATOM 1320 N N . ALA A 1 164 ? -26.251 8.480 46.105 1.00 84.81 164 ALA A N 1
ATOM 1321 C CA . ALA A 1 164 ? -25.881 7.342 46.941 1.00 84.81 164 ALA A CA 1
ATOM 1322 C C . ALA A 1 164 ? -26.543 7.419 48.326 1.00 84.81 164 ALA A C 1
ATOM 1324 O O . ALA A 1 164 ? -27.204 6.467 48.723 1.00 84.81 164 ALA A O 1
ATOM 1325 N N . PHE A 1 165 ? -26.466 8.571 49.002 1.00 89.00 165 PHE A N 1
ATOM 1326 C CA . PHE A 1 165 ? -27.080 8.801 50.315 1.00 89.00 165 PHE A CA 1
ATOM 1327 C C . PHE A 1 165 ? -28.599 8.592 50.291 1.00 89.00 165 PHE A C 1
ATOM 1329 O O . PHE A 1 165 ? -29.138 7.881 51.141 1.00 89.00 165 PHE A O 1
ATOM 1336 N N . ARG A 1 166 ? -29.289 9.142 49.280 1.00 86.88 166 ARG A N 1
ATOM 1337 C CA . ARG A 1 166 ? -30.738 8.951 49.111 1.00 86.88 166 ARG A CA 1
ATOM 1338 C C . ARG A 1 166 ? -31.103 7.500 48.817 1.00 86.88 166 ARG A C 1
ATOM 1340 O O . ARG A 1 166 ? -32.097 7.026 49.354 1.00 86.88 166 ARG A O 1
ATOM 1347 N N . ALA A 1 167 ? -30.318 6.798 47.997 1.00 84.69 167 ALA A N 1
ATOM 1348 C CA . ALA A 1 167 ? -30.568 5.391 47.682 1.00 84.69 167 ALA A CA 1
ATOM 1349 C C . ALA A 1 167 ? -30.483 4.485 48.922 1.00 84.69 167 ALA A C 1
ATOM 1351 O O . ALA A 1 167 ? -31.172 3.472 48.986 1.00 84.69 167 ALA A O 1
ATOM 1352 N N . THR A 1 168 ? -29.675 4.866 49.912 1.00 86.75 168 THR A N 1
ATOM 1353 C CA . THR A 1 168 ? -29.510 4.144 51.184 1.00 86.75 168 THR A CA 1
ATOM 1354 C C . THR A 1 168 ? -30.364 4.687 52.335 1.00 86.75 168 THR A C 1
ATOM 1356 O O . THR A 1 168 ? -30.308 4.142 53.430 1.00 86.75 168 THR A O 1
ATOM 1359 N N . GLY A 1 169 ? -31.141 5.756 52.124 1.00 83.94 169 GLY A N 1
ATOM 1360 C CA . GLY A 1 169 ? -31.982 6.362 53.167 1.00 83.94 169 GLY A CA 1
ATOM 1361 C C . GLY A 1 169 ? -31.233 7.196 54.217 1.00 83.94 169 GLY A C 1
ATOM 1362 O O . GLY A 1 169 ? -31.779 7.447 55.288 1.00 83.94 169 GLY A O 1
ATOM 1363 N N . HIS A 1 170 ? -30.006 7.642 53.927 1.00 86.75 170 HIS A N 1
ATOM 1364 C CA . HIS A 1 170 ? -29.194 8.455 54.842 1.00 86.75 170 HIS A CA 1
ATOM 1365 C C . HIS A 1 170 ? -29.410 9.962 54.648 1.00 86.75 170 HIS A C 1
ATOM 1367 O O . HIS A 1 170 ? -29.638 10.407 53.517 1.00 86.75 170 HIS A O 1
ATOM 1373 N N . PRO A 1 171 ? -29.281 10.775 55.717 1.00 84.88 171 PRO A N 1
ATOM 1374 C CA . PRO A 1 171 ? -29.367 12.229 55.621 1.00 84.88 171 PRO A CA 1
ATOM 1375 C C . PRO A 1 171 ? -28.216 12.802 54.786 1.00 84.88 171 PRO A C 1
ATOM 1377 O O . PRO A 1 171 ? -27.072 12.361 54.882 1.00 84.88 171 PRO A O 1
ATOM 1380 N N . THR A 1 172 ? -28.516 13.814 53.971 1.00 87.56 172 THR A N 1
ATOM 1381 C CA . THR A 1 172 ? -27.558 14.444 53.045 1.00 87.56 172 THR A CA 1
ATOM 1382 C C . THR A 1 172 ? -26.685 15.528 53.687 1.00 87.56 172 THR A C 1
ATOM 1384 O O . THR A 1 172 ? -25.802 16.067 53.023 1.00 87.56 172 THR A O 1
ATOM 1387 N N . ASP A 1 173 ? -26.895 15.838 54.967 1.00 83.62 173 ASP A N 1
ATOM 1388 C CA . ASP A 1 173 ? -26.170 16.879 55.714 1.00 83.62 173 ASP A CA 1
ATOM 1389 C C . ASP A 1 173 ? -24.632 16.725 55.719 1.00 83.62 173 ASP A C 1
ATOM 1391 O O . ASP A 1 173 ? -23.943 17.743 55.669 1.00 83.62 173 ASP A O 1
ATOM 1395 N N . PRO A 1 174 ? -24.043 15.507 55.715 1.00 86.75 174 PRO A N 1
ATOM 1396 C CA . PRO A 1 174 ? -22.586 15.337 55.690 1.00 86.75 174 PRO A CA 1
ATOM 1397 C C . PRO A 1 174 ? -21.928 15.612 54.328 1.00 86.75 174 PRO A C 1
ATOM 1399 O O . PRO A 1 174 ? -20.700 15.645 54.239 1.00 86.75 174 PRO A O 1
ATOM 1402 N N . ILE A 1 175 ? -22.707 15.769 53.250 1.00 90.44 175 ILE A N 1
ATOM 1403 C CA . ILE A 1 175 ? -22.180 15.840 51.877 1.00 90.44 175 ILE A CA 1
ATOM 1404 C C . ILE A 1 175 ? -21.221 17.019 51.663 1.00 90.44 175 ILE A C 1
ATOM 1406 O O . ILE A 1 175 ? -20.163 16.782 51.082 1.00 90.44 175 ILE A O 1
ATOM 1410 N N . PRO A 1 176 ? -21.498 18.255 52.126 1.00 91.38 176 PRO A N 1
ATOM 1411 C CA . PRO A 1 176 ? -20.569 19.370 51.945 1.00 91.38 176 PRO A CA 1
ATOM 1412 C C . PRO A 1 176 ? -19.190 19.109 52.566 1.00 91.38 176 PRO A C 1
ATOM 1414 O O . PRO A 1 176 ? -18.174 19.370 51.928 1.00 91.38 176 PRO A O 1
ATOM 1417 N N . LEU A 1 177 ? -19.149 18.517 53.766 1.00 89.75 177 LEU A N 1
ATOM 1418 C CA . LEU A 1 177 ? -17.897 18.158 54.445 1.00 89.75 177 LEU A CA 1
ATOM 1419 C C . LEU A 1 177 ? -17.146 17.037 53.715 1.00 89.75 177 LEU A C 1
ATOM 1421 O O . LEU A 1 177 ? -15.924 17.078 53.603 1.00 89.75 177 LEU A O 1
ATOM 1425 N N . LEU A 1 178 ? -17.867 16.039 53.196 1.00 90.38 178 LEU A N 1
ATOM 1426 C CA . LEU A 1 178 ? -17.276 14.974 52.381 1.00 90.38 178 LEU A CA 1
ATOM 1427 C C . LEU A 1 178 ? -16.685 15.516 51.077 1.00 90.38 178 LEU A C 1
ATOM 1429 O O . LEU A 1 178 ? -15.595 15.107 50.686 1.00 90.38 178 LEU A O 1
ATOM 1433 N N . VAL A 1 179 ? -17.386 16.434 50.410 1.00 92.62 179 VAL A N 1
ATOM 1434 C CA . VAL A 1 179 ? -16.910 17.071 49.177 1.00 92.62 179 VAL A CA 1
ATOM 1435 C C . VAL A 1 179 ? -15.627 17.853 49.438 1.00 92.62 179 VAL A C 1
ATOM 1437 O O . VAL A 1 179 ? -14.682 17.673 48.681 1.00 92.62 179 VAL A O 1
ATOM 1440 N N . ASP A 1 180 ? -15.552 18.625 50.526 1.00 90.50 180 ASP A N 1
ATOM 1441 C CA . ASP A 1 180 ? -14.334 19.350 50.911 1.00 90.50 180 ASP A CA 1
ATOM 1442 C C . ASP A 1 180 ? -13.150 18.396 51.166 1.00 90.50 180 ASP A C 1
ATOM 1444 O O . ASP A 1 180 ? -12.077 18.559 50.583 1.00 90.50 180 ASP A O 1
ATOM 1448 N N . LYS A 1 181 ? -13.362 17.314 51.932 1.00 89.50 181 LYS A N 1
ATOM 1449 C CA . LYS A 1 181 ? -12.335 16.277 52.159 1.00 89.50 181 LYS A CA 1
ATOM 1450 C C . LYS A 1 181 ? -11.858 15.632 50.851 1.00 89.50 181 LYS A C 1
ATOM 1452 O O . LYS A 1 181 ? -10.657 15.438 50.660 1.00 89.50 181 LYS A O 1
ATOM 1457 N N . ILE A 1 182 ? -12.778 15.321 49.933 1.00 92.62 182 ILE A N 1
ATOM 1458 C CA . ILE A 1 182 ? -12.451 14.756 48.614 1.00 92.62 182 ILE A CA 1
ATOM 1459 C C . ILE A 1 182 ? -11.687 15.779 47.765 1.00 92.62 182 ILE A C 1
ATOM 1461 O O . ILE A 1 182 ? -10.692 15.413 47.142 1.00 92.62 182 ILE A O 1
ATOM 1465 N N . SER A 1 183 ? -12.106 17.048 47.752 1.00 91.75 183 SER A N 1
ATOM 1466 C CA . SER A 1 183 ? -11.416 18.133 47.045 1.00 91.75 183 SER A CA 1
ATOM 1467 C C . SER A 1 183 ? -9.979 18.274 47.537 1.00 91.75 183 SER A C 1
ATOM 1469 O O . SER A 1 183 ? -9.052 18.207 46.732 1.00 91.75 183 SER A O 1
ATOM 1471 N N . GLN A 1 184 ? -9.766 18.359 48.853 1.00 89.19 184 GLN A N 1
ATOM 1472 C CA . GLN A 1 184 ? -8.428 18.435 49.448 1.00 89.19 184 GLN A CA 1
ATOM 1473 C C . GLN A 1 184 ? -7.571 17.220 49.078 1.00 89.19 184 GLN A C 1
ATOM 1475 O O . GLN A 1 184 ? -6.404 17.366 48.706 1.00 89.19 184 GLN A O 1
ATOM 1480 N N . ARG A 1 185 ? -8.157 16.017 49.114 1.00 88.88 185 ARG A N 1
ATOM 1481 C CA . ARG A 1 185 ? -7.472 14.778 48.729 1.00 88.88 185 ARG A CA 1
ATOM 1482 C C . ARG A 1 185 ? -7.074 14.770 47.250 1.00 88.88 185 ARG A C 1
ATOM 1484 O O . ARG A 1 185 ? -5.964 14.352 46.931 1.00 88.88 185 ARG A O 1
ATOM 1491 N N . VAL A 1 186 ? -7.945 15.247 46.360 1.00 90.38 186 VAL A N 1
ATOM 1492 C CA . VAL A 1 186 ? -7.678 15.348 44.917 1.00 90.38 186 VAL A CA 1
ATOM 1493 C C . VAL A 1 186 ? -6.623 16.412 44.619 1.00 90.38 186 VAL A C 1
ATOM 1495 O O . VAL A 1 186 ? -5.722 16.166 43.817 1.00 90.38 186 VAL A O 1
ATOM 1498 N N . PHE A 1 187 ? -6.695 17.575 45.265 1.00 89.25 187 PHE A N 1
ATOM 1499 C CA . PHE A 1 187 ? -5.736 18.667 45.061 1.00 89.25 187 PHE A CA 1
ATOM 1500 C C . PHE A 1 187 ? -4.346 18.273 45.582 1.00 89.25 187 PHE A C 1
ATOM 1502 O O . PHE A 1 187 ? -3.331 18.519 44.929 1.00 89.25 187 PHE A O 1
ATOM 1509 N N . GLY A 1 188 ? -4.307 17.514 46.682 1.00 85.81 188 GLY A N 1
ATOM 1510 C CA . GLY A 1 188 ? -3.100 16.892 47.223 1.00 85.81 188 GLY A CA 1
ATOM 1511 C C . GLY A 1 188 ? -2.437 15.845 46.319 1.00 85.81 188 GLY A C 1
ATOM 1512 O O . GLY A 1 188 ? -1.352 15.380 46.647 1.00 85.81 188 GLY A O 1
ATOM 1513 N N . LEU A 1 189 ? -3.023 15.461 45.176 1.00 86.69 189 LEU A N 1
ATOM 1514 C CA . LEU A 1 189 ? -2.315 14.648 44.175 1.00 86.69 189 LEU A CA 1
ATOM 1515 C C . LEU A 1 189 ? -1.237 15.453 43.429 1.00 86.69 189 LEU A C 1
ATOM 1517 O O . LEU A 1 189 ? -0.340 14.855 42.833 1.00 86.69 189 LEU A O 1
ATOM 1521 N N . GLY A 1 190 ? -1.341 16.790 43.405 1.00 81.88 190 GLY A N 1
ATOM 1522 C CA . GLY A 1 190 ? -0.384 17.673 42.728 1.00 81.88 190 GLY A CA 1
ATOM 1523 C C . GLY A 1 190 ? -0.320 17.490 41.205 1.00 81.88 190 GLY A C 1
ATOM 1524 O O . GLY A 1 190 ? 0.672 17.854 40.573 1.00 81.88 190 GLY A O 1
ATOM 1525 N N . LYS A 1 191 ? -1.349 16.886 40.595 1.00 85.25 191 LYS A N 1
ATOM 1526 C CA . LYS A 1 191 ? -1.416 16.632 39.148 1.00 85.25 191 LYS A CA 1
ATOM 1527 C C . LYS A 1 191 ? -2.220 17.737 38.453 1.00 85.25 191 LYS A C 1
ATOM 1529 O O . LYS A 1 191 ? -3.322 18.024 38.902 1.00 85.25 191 LYS A O 1
ATOM 1534 N N . PRO A 1 192 ? -1.754 18.301 37.322 1.00 85.06 192 PRO A N 1
ATOM 1535 C CA . PRO A 1 192 ? -2.503 19.332 36.592 1.00 85.06 192 PRO A CA 1
ATOM 1536 C C . PRO A 1 192 ? -3.784 18.791 35.937 1.00 85.06 192 PRO A C 1
ATOM 1538 O O . PRO A 1 192 ? -4.744 19.533 35.736 1.00 85.06 192 PRO A O 1
ATOM 1541 N N . VAL A 1 193 ? -3.804 17.496 35.604 1.00 88.56 193 VAL A N 1
ATOM 1542 C CA . VAL A 1 193 ? -4.965 16.787 35.061 1.00 88.56 193 VAL A CA 1
ATOM 1543 C C . VAL A 1 193 ? -5.152 15.481 35.832 1.00 88.56 193 VAL A C 1
ATOM 1545 O O . VAL A 1 193 ? -4.193 14.727 36.004 1.00 88.56 193 VAL A O 1
ATOM 1548 N N . VAL A 1 194 ? -6.377 15.207 36.276 1.00 89.00 194 VAL A N 1
ATOM 1549 C CA . VAL A 1 194 ? -6.760 13.991 37.007 1.00 89.00 194 VAL A CA 1
ATOM 1550 C C . VAL A 1 194 ? -7.824 13.228 36.217 1.00 89.00 194 VAL A C 1
ATOM 1552 O O . VAL A 1 194 ? -8.748 13.821 35.657 1.00 89.00 194 VAL A O 1
ATOM 1555 N N . GLU A 1 195 ? -7.697 11.904 36.155 1.00 90.19 195 GLU A N 1
ATOM 1556 C CA . GLU A 1 195 ? -8.684 11.040 35.504 1.00 90.19 195 GLU A CA 1
ATOM 1557 C C . GLU A 1 195 ? -9.964 10.942 36.345 1.00 90.19 195 GLU A C 1
ATOM 1559 O O . GLU A 1 195 ? -9.917 10.860 37.574 1.00 90.19 195 GLU A O 1
ATOM 1564 N N . LEU A 1 196 ? -11.126 10.890 35.686 1.00 88.75 196 LEU A N 1
ATOM 1565 C CA . LEU A 1 196 ? -12.420 10.757 36.368 1.00 88.75 196 LEU A CA 1
ATOM 1566 C C . LEU A 1 196 ? -12.475 9.550 37.323 1.00 88.75 196 LEU A C 1
ATOM 1568 O O . LEU A 1 196 ? -13.085 9.636 38.388 1.00 88.75 196 LEU A O 1
ATOM 1572 N N . GLU A 1 197 ? -11.843 8.437 36.951 1.00 89.75 197 GLU A N 1
ATOM 1573 C CA . GLU A 1 197 ? -11.822 7.210 37.757 1.00 89.75 197 GLU A CA 1
ATOM 1574 C C . GLU A 1 197 ? -11.053 7.378 39.061 1.00 89.75 197 GLU A C 1
ATOM 1576 O O . GLU A 1 197 ? -11.498 6.883 40.091 1.00 89.75 197 GLU A O 1
ATOM 1581 N N . THR A 1 198 ? -9.963 8.147 39.044 1.00 90.19 198 THR A N 1
ATOM 1582 C CA . THR A 1 198 ? -9.211 8.490 40.254 1.00 90.19 198 THR A CA 1
ATOM 1583 C C . THR A 1 198 ? -10.095 9.243 41.244 1.00 90.19 198 THR A C 1
ATOM 1585 O O . THR A 1 198 ? -10.087 8.939 42.431 1.00 90.19 198 THR A O 1
ATOM 1588 N N . ILE A 1 199 ? -10.917 10.183 40.769 1.00 91.56 199 ILE A N 1
ATOM 1589 C CA . ILE A 1 199 ? -11.848 10.925 41.634 1.00 91.56 199 ILE A CA 1
ATOM 1590 C C . ILE A 1 199 ? -12.880 9.967 42.247 1.00 91.56 199 ILE A C 1
ATOM 1592 O O . ILE A 1 199 ? -13.190 10.079 43.428 1.00 91.56 199 ILE A O 1
ATOM 1596 N N . GLN A 1 200 ? -13.393 9.009 41.469 1.00 90.81 200 GLN A N 1
ATOM 1597 C CA . GLN A 1 200 ? -14.345 8.004 41.960 1.00 90.81 200 GLN A CA 1
ATOM 1598 C C . GLN A 1 200 ? -13.723 7.068 43.005 1.00 90.81 200 GLN A C 1
ATOM 1600 O O . GLN A 1 200 ? -14.388 6.754 43.990 1.00 90.81 200 GLN A O 1
ATOM 1605 N N . ASP A 1 201 ? -12.463 6.660 42.826 1.00 91.00 201 ASP A N 1
ATOM 1606 C CA . ASP A 1 201 ? -11.723 5.871 43.819 1.00 91.00 201 ASP A CA 1
ATOM 1607 C C . ASP A 1 201 ? -11.592 6.649 45.145 1.00 91.00 201 ASP A C 1
ATOM 1609 O O . ASP A 1 201 ? -11.853 6.100 46.215 1.00 91.00 201 ASP A O 1
ATOM 1613 N N . LEU A 1 202 ? -11.274 7.948 45.074 1.00 91.31 202 LEU A N 1
ATOM 1614 C CA . LEU A 1 202 ? -11.145 8.819 46.250 1.00 91.31 202 LEU A CA 1
ATOM 1615 C C . LEU A 1 202 ? -12.486 9.124 46.935 1.00 91.31 202 LEU A C 1
ATOM 1617 O O . LEU A 1 202 ? -12.529 9.286 48.153 1.00 91.31 202 LEU A O 1
ATOM 1621 N N . VAL A 1 203 ? -13.596 9.161 46.189 1.00 92.31 203 VAL A N 1
ATOM 1622 C CA . VAL A 1 203 ? -14.943 9.258 46.782 1.00 92.31 203 VAL A CA 1
ATOM 1623 C C . VAL A 1 203 ? -15.241 8.027 47.637 1.00 92.31 203 VAL A C 1
ATOM 1625 O O . VAL A 1 203 ? -15.754 8.159 48.746 1.00 92.31 203 VAL A O 1
ATOM 1628 N N . ILE A 1 204 ? -14.909 6.833 47.135 1.00 89.94 204 ILE A N 1
ATOM 1629 C CA . ILE A 1 204 ? -15.095 5.585 47.880 1.00 89.94 204 ILE A CA 1
ATOM 1630 C C . ILE A 1 204 ? -14.191 5.571 49.117 1.00 89.94 204 ILE A C 1
ATOM 1632 O O . ILE A 1 204 ? -14.681 5.267 50.199 1.00 89.94 204 ILE A O 1
ATOM 1636 N N . GLU A 1 205 ? -12.915 5.953 48.987 1.00 90.69 205 GLU A N 1
ATOM 1637 C CA . GLU A 1 205 ? -12.002 6.104 50.132 1.00 90.69 205 GLU A CA 1
ATOM 1638 C C . GLU A 1 205 ? -12.606 7.014 51.209 1.00 90.69 205 GLU A C 1
ATOM 1640 O O . GLU A 1 205 ? -12.714 6.594 52.356 1.00 90.69 205 GLU A O 1
ATOM 1645 N N . ALA A 1 206 ? -13.077 8.210 50.846 1.00 89.75 206 ALA A N 1
ATOM 1646 C CA . ALA A 1 206 ? -13.668 9.149 51.799 1.00 89.75 206 ALA A CA 1
ATOM 1647 C C . ALA A 1 206 ? -14.907 8.579 52.514 1.00 89.75 206 ALA A C 1
ATOM 1649 O O . ALA A 1 206 ? -15.051 8.742 53.722 1.00 89.75 206 ALA A O 1
ATOM 1650 N N . LEU A 1 207 ? -15.789 7.874 51.797 1.00 90.19 207 LEU A N 1
ATOM 1651 C CA . LEU A 1 207 ? -16.964 7.237 52.402 1.00 90.19 207 LEU A CA 1
ATOM 1652 C C . LEU A 1 207 ? -16.578 6.127 53.387 1.00 90.19 207 LEU A C 1
ATOM 1654 O O . LEU A 1 207 ? -17.182 6.019 54.455 1.00 90.19 207 LEU A O 1
ATOM 1658 N N . LEU A 1 208 ? -15.567 5.323 53.048 1.00 86.94 208 LEU A N 1
ATOM 1659 C CA . LEU A 1 208 ? -15.050 4.288 53.942 1.00 86.94 208 LEU A CA 1
ATOM 1660 C C . LEU A 1 208 ? -14.383 4.905 55.175 1.00 86.94 208 LEU A C 1
ATOM 1662 O O . LEU A 1 208 ? -14.612 4.418 56.279 1.00 86.94 208 LEU A O 1
ATOM 1666 N N . LEU A 1 209 ? -13.628 5.996 55.002 1.00 84.12 209 LEU A N 1
ATOM 1667 C CA . LEU A 1 209 ? -12.947 6.705 56.089 1.00 84.12 209 LEU A CA 1
ATOM 1668 C C . LEU A 1 209 ? -13.906 7.370 57.092 1.00 84.12 209 LEU A C 1
ATOM 1670 O O . LEU A 1 209 ? -13.571 7.516 58.262 1.00 84.12 209 LEU A O 1
ATOM 1674 N N . GLU A 1 210 ? -15.114 7.732 56.663 1.00 85.62 210 GLU A N 1
ATOM 1675 C CA . GLU A 1 210 ? -16.173 8.243 57.549 1.00 85.62 210 GLU A CA 1
ATOM 1676 C C . GLU A 1 210 ? -17.105 7.133 58.073 1.00 85.62 210 GLU A C 1
ATOM 1678 O O . GLU A 1 210 ? -18.208 7.406 58.559 1.00 85.62 210 GLU A O 1
ATOM 1683 N N . GLU A 1 211 ? -16.694 5.868 57.940 1.00 84.62 211 GLU A N 1
ATOM 1684 C CA . GLU A 1 211 ? -17.445 4.680 58.366 1.00 84.62 211 GLU A CA 1
ATOM 1685 C C . GLU A 1 211 ? -18.855 4.583 57.744 1.00 84.62 211 GLU A C 1
ATOM 1687 O O . GLU A 1 211 ? -19.773 3.994 58.317 1.00 84.62 211 GLU A O 1
ATOM 1692 N N . ARG A 1 212 ? -19.052 5.153 56.547 1.00 87.88 212 ARG A N 1
ATOM 1693 C CA . ARG A 1 212 ? -20.310 5.105 55.779 1.00 87.88 212 ARG A CA 1
ATOM 1694 C C . ARG A 1 212 ? -20.307 3.917 54.815 1.00 87.88 212 ARG A C 1
ATOM 1696 O O . ARG A 1 212 ? -20.342 4.077 53.594 1.00 87.88 212 ARG A O 1
ATOM 1703 N N . TRP A 1 213 ? -20.212 2.713 55.375 1.00 84.44 213 TRP A N 1
ATOM 1704 C CA . TRP A 1 213 ? -19.997 1.460 54.637 1.00 84.44 213 TRP A CA 1
ATOM 1705 C C . TRP A 1 213 ? -21.103 1.140 53.629 1.00 84.44 213 TRP A C 1
ATOM 1707 O O . TRP A 1 213 ? -20.832 0.773 52.488 1.00 84.44 213 TRP A O 1
ATOM 1717 N N . ASP A 1 214 ? -22.355 1.315 54.031 1.00 85.25 214 ASP A N 1
ATOM 1718 C CA . ASP A 1 214 ? -23.531 1.063 53.202 1.00 85.25 214 ASP A CA 1
ATOM 1719 C C . ASP A 1 214 ? -23.658 2.052 52.038 1.00 85.25 214 ASP A C 1
ATOM 1721 O O . ASP A 1 214 ? -23.912 1.638 50.904 1.00 85.25 214 ASP A O 1
ATOM 1725 N N . VAL A 1 215 ? -23.383 3.336 52.277 1.00 88.00 215 VAL A N 1
ATOM 1726 C CA . VAL A 1 215 ? -23.295 4.355 51.221 1.00 88.00 215 VAL A CA 1
ATOM 1727 C C . VAL A 1 215 ? -22.141 4.044 50.263 1.00 88.00 215 VAL A C 1
ATOM 1729 O O . VAL A 1 215 ? -22.317 4.122 49.045 1.00 88.00 215 VAL A O 1
ATOM 1732 N N . ALA A 1 216 ? -20.973 3.644 50.783 1.00 87.31 216 ALA A N 1
ATOM 1733 C CA . ALA A 1 216 ? -19.820 3.251 49.971 1.00 87.31 216 ALA A CA 1
ATOM 1734 C C . ALA A 1 216 ? -20.136 2.039 49.081 1.00 87.31 216 ALA A C 1
ATOM 1736 O O . ALA A 1 216 ? -19.817 2.047 47.889 1.00 87.31 216 ALA A O 1
ATOM 1737 N N . ARG A 1 217 ? -20.821 1.025 49.626 1.00 86.94 217 ARG A N 1
ATOM 1738 C CA . ARG A 1 217 ? -21.291 -0.145 48.875 1.00 86.94 217 ARG A CA 1
ATOM 1739 C C . ARG A 1 217 ? -22.282 0.250 47.785 1.00 86.94 217 ARG A C 1
ATOM 1741 O O . ARG A 1 217 ? -22.099 -0.148 46.637 1.00 86.94 217 ARG A O 1
ATOM 1748 N N . ALA A 1 218 ? -23.297 1.050 48.111 1.00 84.88 218 ALA A N 1
ATOM 1749 C CA . ALA A 1 218 ? -24.283 1.513 47.134 1.00 84.88 218 ALA A CA 1
ATOM 1750 C C . ALA A 1 218 ? -23.627 2.315 45.997 1.00 84.88 218 ALA A C 1
ATOM 1752 O O . ALA A 1 218 ? -23.933 2.100 44.823 1.00 84.88 218 ALA A O 1
ATOM 1753 N N . TYR A 1 219 ? -22.668 3.186 46.328 1.00 87.94 219 TYR A N 1
ATOM 1754 C CA . TYR A 1 219 ? -21.891 3.940 45.346 1.00 87.94 219 TYR A CA 1
ATOM 1755 C C . TYR A 1 219 ? -21.040 3.022 44.451 1.00 87.94 219 TYR A C 1
ATOM 1757 O O . TYR A 1 219 ? -21.065 3.160 43.226 1.00 87.94 219 TYR A O 1
ATOM 1765 N N . ALA A 1 220 ? -20.316 2.061 45.038 1.00 85.69 220 ALA A N 1
ATOM 1766 C CA . ALA A 1 220 ? -19.467 1.120 44.308 1.00 85.69 220 ALA A CA 1
ATOM 1767 C C . ALA A 1 220 ? -20.277 0.202 43.375 1.00 85.69 220 ALA A C 1
ATOM 1769 O O . ALA A 1 220 ? -19.909 0.029 42.212 1.00 85.69 220 ALA A O 1
ATOM 1770 N N . LEU A 1 221 ? -21.415 -0.321 43.842 1.00 86.31 221 LEU A N 1
ATOM 1771 C CA . LEU A 1 221 ? -22.325 -1.130 43.026 1.00 86.31 221 LEU A CA 1
ATOM 1772 C C . LEU A 1 221 ? -22.931 -0.318 41.880 1.00 86.31 221 LEU A C 1
ATOM 1774 O O . LEU A 1 221 ? -22.960 -0.789 40.744 1.00 86.31 221 LEU A O 1
ATOM 1778 N N . TYR A 1 222 ? -23.346 0.926 42.134 1.00 83.81 222 TYR A N 1
ATOM 1779 C CA . TYR A 1 222 ? -23.842 1.810 41.078 1.00 83.81 222 TYR A CA 1
ATOM 1780 C C . TYR A 1 222 ? -22.757 2.119 40.034 1.00 83.81 222 TYR A C 1
ATOM 1782 O O . TYR A 1 222 ? -23.029 2.112 38.831 1.00 83.81 222 TYR A O 1
ATOM 1790 N N . ARG A 1 223 ? -21.508 2.345 40.464 1.00 86.31 223 ARG A N 1
ATOM 1791 C CA . ARG A 1 223 ? -20.359 2.525 39.561 1.00 86.31 223 ARG A CA 1
ATOM 1792 C C . ARG A 1 223 ? -20.141 1.293 38.680 1.00 86.31 223 ARG A C 1
ATOM 1794 O O . ARG A 1 223 ? -19.968 1.461 37.472 1.00 86.31 223 ARG A O 1
ATOM 1801 N N . ALA A 1 224 ? -20.188 0.095 39.262 1.00 85.25 224 ALA A N 1
ATOM 1802 C CA . ALA A 1 224 ? -20.043 -1.171 38.545 1.00 85.25 224 ALA A CA 1
ATOM 1803 C C . ALA A 1 224 ? -21.192 -1.411 37.556 1.00 85.25 224 ALA A C 1
ATOM 1805 O O . ALA A 1 224 ? -20.942 -1.732 36.399 1.00 85.25 224 ALA A O 1
ATOM 1806 N N . HIS A 1 225 ? -22.437 -1.153 37.962 1.00 82.94 225 HIS A N 1
ATOM 1807 C CA . HIS A 1 225 ? -23.603 -1.230 37.080 1.00 82.94 225 HIS A CA 1
ATOM 1808 C C . HIS A 1 225 ? -23.462 -0.289 35.880 1.00 82.94 225 HIS A C 1
ATOM 1810 O O . HIS A 1 225 ? -23.638 -0.688 34.736 1.00 82.94 225 HIS A O 1
ATOM 1816 N N . ARG A 1 226 ? -23.046 0.963 36.115 1.00 80.25 226 ARG A N 1
ATOM 1817 C CA . ARG A 1 226 ? -22.766 1.912 35.030 1.00 80.25 226 ARG A CA 1
ATOM 1818 C C . ARG A 1 226 ? -21.583 1.495 34.161 1.00 80.25 226 ARG A C 1
ATOM 1820 O O . ARG A 1 226 ? -21.514 1.950 33.025 1.00 80.25 226 ARG A O 1
ATOM 1827 N N . ALA A 1 227 ? -20.599 0.765 34.686 1.00 81.69 227 ALA A N 1
ATOM 1828 C CA . ALA A 1 227 ? -19.494 0.223 33.891 1.00 81.69 227 ALA A CA 1
ATOM 1829 C C . ALA A 1 227 ? -19.992 -0.874 32.951 1.00 81.69 227 ALA A C 1
ATOM 1831 O O . ALA A 1 227 ? -19.744 -0.795 31.750 1.00 81.69 227 ALA A O 1
ATOM 1832 N N . GLN A 1 228 ? -20.798 -1.794 33.477 1.00 82.19 228 GLN A N 1
ATOM 1833 C CA . GLN A 1 228 ? -21.463 -2.829 32.699 1.00 82.19 228 GLN A CA 1
ATOM 1834 C C . GLN A 1 228 ? -22.370 -2.238 31.611 1.00 82.19 228 GLN A C 1
ATOM 1836 O O . GLN A 1 228 ? -22.155 -2.535 30.443 1.00 82.19 228 GLN A O 1
ATOM 1841 N N . GLU A 1 229 ? -23.281 -1.316 31.947 1.00 78.69 229 GLU A N 1
ATOM 1842 C CA . GLU A 1 229 ? -24.161 -0.661 30.962 1.00 78.69 229 GLU A CA 1
ATOM 1843 C C . GLU A 1 229 ? -23.382 0.023 29.830 1.00 78.69 229 GLU A C 1
ATOM 1845 O O . GLU A 1 229 ? -23.845 0.061 28.697 1.00 78.69 229 GLU A O 1
ATOM 1850 N N . ARG A 1 230 ? -22.203 0.597 30.112 1.00 79.44 230 ARG A N 1
ATOM 1851 C CA . ARG A 1 230 ? -21.367 1.223 29.073 1.00 79.44 230 ARG A CA 1
ATOM 1852 C C . ARG A 1 230 ? -20.781 0.183 28.132 1.00 79.44 230 ARG A C 1
ATOM 1854 O O . ARG A 1 230 ? -20.807 0.384 26.925 1.00 79.44 230 ARG A O 1
ATOM 1861 N N . LEU A 1 231 ? -20.241 -0.896 28.686 1.00 74.94 231 LEU A N 1
ATOM 1862 C CA . LEU A 1 231 ? -19.648 -1.982 27.911 1.00 74.94 231 LEU A CA 1
ATOM 1863 C C . LEU A 1 231 ? -20.731 -2.720 27.099 1.00 74.94 231 LEU A C 1
ATOM 1865 O O . LEU A 1 231 ? -20.517 -3.035 25.931 1.00 74.94 231 LEU A O 1
ATOM 1869 N N . GLU A 1 232 ? -21.936 -2.869 27.654 1.00 70.31 232 GLU A N 1
ATOM 1870 C CA . GLU A 1 232 ? -23.119 -3.408 26.971 1.00 70.31 232 GLU A CA 1
ATOM 1871 C C . GLU A 1 232 ? -23.713 -2.443 25.935 1.00 70.31 232 GLU A C 1
ATOM 1873 O O . GLU A 1 232 ? -24.145 -2.870 24.867 1.00 70.31 232 GLU A O 1
ATOM 1878 N N . ALA A 1 233 ? -23.682 -1.131 26.174 1.00 65.00 233 ALA A N 1
ATOM 1879 C CA . ALA A 1 233 ? -24.078 -0.148 25.167 1.00 65.00 233 ALA A CA 1
ATOM 1880 C C . ALA A 1 233 ? -23.160 -0.200 23.938 1.00 65.00 233 ALA A C 1
ATOM 1882 O O . ALA A 1 233 ? -23.630 0.029 22.831 1.00 65.00 233 ALA A O 1
ATOM 1883 N N . VAL A 1 234 ? -21.879 -0.554 24.103 1.00 60.91 234 VAL A N 1
ATOM 1884 C CA . VAL A 1 234 ? -20.986 -0.850 22.969 1.00 60.91 234 VAL A CA 1
ATOM 1885 C C . VAL A 1 234 ? -21.311 -2.219 22.345 1.00 60.91 234 VAL A C 1
ATOM 1887 O O . VAL A 1 234 ? -21.254 -2.344 21.126 1.00 60.91 234 VAL A O 1
ATOM 1890 N N . ARG A 1 235 ? -21.725 -3.220 23.141 1.00 53.56 235 ARG A N 1
ATOM 1891 C CA . ARG A 1 235 ? -22.193 -4.550 22.677 1.00 53.56 235 ARG A CA 1
ATOM 1892 C C . ARG A 1 235 ? -23.444 -4.474 21.792 1.00 53.56 235 ARG A C 1
ATOM 1894 O O . ARG A 1 235 ? -23.634 -5.331 20.933 1.00 53.56 235 ARG A O 1
ATOM 1901 N N . HIS A 1 236 ? -24.325 -3.502 22.029 1.00 44.47 236 HIS A N 1
ATOM 1902 C CA . HIS A 1 236 ? -25.605 -3.345 21.319 1.00 44.47 236 HIS A CA 1
ATOM 1903 C C . HIS A 1 236 ? -25.705 -2.062 20.499 1.00 44.47 236 HIS A C 1
ATOM 1905 O O . HIS A 1 236 ? -26.742 -1.813 19.885 1.00 44.47 236 HIS A O 1
ATOM 1911 N N . ALA A 1 237 ? -24.639 -1.264 20.439 1.00 40.44 237 ALA A N 1
ATOM 1912 C CA . ALA A 1 237 ? -24.538 -0.243 19.420 1.00 40.44 237 ALA A CA 1
ATOM 1913 C C . ALA A 1 237 ? -24.460 -0.976 18.070 1.00 40.44 237 ALA A C 1
ATOM 1915 O O . ALA A 1 237 ? -23.457 -1.653 17.820 1.00 40.44 237 ALA A O 1
ATOM 1916 N N . PRO A 1 238 ? -25.454 -0.854 17.163 1.00 38.81 238 PRO A N 1
ATOM 1917 C CA . PRO A 1 238 ? -25.134 -1.046 15.754 1.00 38.81 238 PRO A CA 1
ATOM 1918 C C . PRO A 1 238 ? -23.913 -0.168 15.489 1.00 38.81 238 PRO A C 1
ATOM 1920 O O . PRO A 1 238 ? -23.866 0.926 16.053 1.00 38.81 238 PRO A O 1
ATOM 1923 N N . LEU A 1 239 ? -22.933 -0.641 14.706 1.00 45.00 239 LEU A N 1
ATOM 1924 C CA . LEU A 1 239 ? -21.848 0.189 14.167 1.00 45.00 239 LEU A CA 1
ATOM 1925 C C . LEU A 1 239 ? -22.480 1.507 13.729 1.00 45.00 239 LEU A C 1
ATOM 1927 O O . LEU A 1 239 ? -23.113 1.564 12.674 1.00 45.00 239 LEU A O 1
ATOM 1931 N N . GLN A 1 240 ? -22.443 2.516 14.601 1.00 40.94 240 GLN A N 1
ATOM 1932 C CA . GLN A 1 240 ? -23.237 3.703 14.381 1.00 40.94 240 GLN A CA 1
ATOM 1933 C C . GLN A 1 240 ? -22.511 4.336 13.215 1.00 40.94 240 GLN A C 1
ATOM 1935 O O . GLN A 1 240 ? -21.321 4.640 13.312 1.00 40.94 240 GLN A O 1
ATOM 1940 N N . LEU A 1 241 ? -23.188 4.360 12.069 1.00 47.00 241 LEU A N 1
ATOM 1941 C CA . LEU A 1 241 ? -22.739 4.996 10.846 1.00 47.00 241 LEU A CA 1
ATOM 1942 C C . LEU A 1 241 ? -22.640 6.485 11.161 1.00 47.00 241 LEU A C 1
ATOM 1944 O O . LEU A 1 241 ? -23.532 7.262 10.834 1.00 47.00 241 LEU A O 1
ATOM 1948 N N . THR A 1 242 ? -21.597 6.879 11.884 1.00 57.53 242 THR A N 1
ATOM 1949 C CA . THR A 1 242 ? -21.249 8.273 12.066 1.00 57.53 242 THR A CA 1
ATOM 1950 C C . THR A 1 242 ? -20.810 8.715 10.687 1.00 57.53 242 THR A C 1
ATOM 1952 O O . THR A 1 242 ? -19.700 8.407 10.252 1.00 57.53 242 THR A O 1
ATOM 1955 N N . LEU A 1 243 ? -21.744 9.322 9.960 1.00 72.19 243 LEU A N 1
ATOM 1956 C CA . LEU A 1 243 ? -21.471 9.946 8.681 1.00 72.19 243 LEU A CA 1
ATOM 1957 C C . LEU A 1 243 ? -20.310 10.914 8.899 1.00 72.19 243 LEU A C 1
ATOM 1959 O O . LEU A 1 243 ? -20.415 11.839 9.703 1.00 72.19 243 LEU A O 1
ATOM 1963 N N . LEU A 1 244 ? -19.186 10.655 8.238 1.00 81.81 244 LEU A N 1
ATOM 1964 C CA . LEU A 1 244 ? -18.045 11.559 8.270 1.00 81.81 244 LEU A CA 1
ATOM 1965 C C . LEU A 1 244 ? -18.234 12.597 7.175 1.00 81.81 244 LEU A C 1
ATOM 1967 O O . LEU A 1 244 ? -18.504 12.241 6.031 1.00 81.81 244 LEU A O 1
ATOM 1971 N N . GLU A 1 245 ? -18.068 13.873 7.498 1.00 85.62 245 GLU A N 1
ATOM 1972 C CA . GLU A 1 245 ? -17.989 14.904 6.467 1.00 85.62 245 GLU A CA 1
ATOM 1973 C C . GLU A 1 245 ? -16.666 14.744 5.714 1.00 85.62 245 GLU A C 1
ATOM 1975 O O . GLU A 1 245 ? -15.592 14.738 6.322 1.00 85.62 245 GLU A O 1
ATOM 1980 N N . VAL A 1 246 ? -16.738 14.611 4.393 1.00 89.88 246 VAL A N 1
ATOM 1981 C CA . VAL A 1 246 ? -15.584 14.494 3.504 1.00 89.88 246 VAL A CA 1
ATOM 1982 C C . VAL A 1 246 ? -15.571 15.676 2.549 1.00 89.88 246 VAL A C 1
ATOM 1984 O O . VAL A 1 246 ? -16.563 15.966 1.885 1.00 89.88 246 VAL A O 1
ATOM 1987 N N . ILE A 1 247 ? -14.431 16.358 2.475 1.00 90.19 247 ILE A N 1
ATOM 1988 C CA . ILE A 1 247 ? -14.220 17.483 1.565 1.00 90.19 247 ILE A CA 1
ATOM 1989 C C . ILE A 1 247 ? -13.742 16.928 0.222 1.00 90.19 247 ILE A C 1
ATOM 1991 O O . ILE A 1 247 ? -12.641 16.374 0.114 1.00 90.19 247 ILE A O 1
ATOM 1995 N N . GLU A 1 248 ? -14.575 17.073 -0.801 1.00 92.06 248 GLU A N 1
ATOM 1996 C CA . GLU A 1 248 ? -14.276 16.656 -2.167 1.00 92.06 248 GLU A CA 1
ATOM 1997 C C . GLU A 1 248 ? -13.283 17.608 -2.856 1.00 92.06 248 GLU A C 1
ATOM 1999 O O . GLU A 1 248 ? -13.129 18.762 -2.445 1.00 92.06 248 GLU A O 1
ATOM 2004 N N . PRO A 1 249 ? -12.631 17.189 -3.959 1.00 87.81 249 PRO A N 1
ATOM 2005 C CA . PRO A 1 249 ? -11.671 18.031 -4.681 1.00 87.81 249 PRO A CA 1
ATOM 2006 C C . PRO A 1 249 ? -12.230 19.368 -5.191 1.00 87.81 249 PRO A C 1
ATOM 2008 O O . PRO A 1 249 ? -11.467 20.304 -5.412 1.00 87.81 249 PRO A O 1
ATOM 2011 N N . ASN A 1 250 ? -13.546 19.460 -5.397 1.00 88.12 250 ASN A N 1
ATOM 2012 C CA . ASN A 1 250 ? -14.246 20.682 -5.808 1.00 88.12 250 ASN A CA 1
ATOM 2013 C C . ASN A 1 250 ? -14.645 21.586 -4.618 1.00 88.12 250 ASN A C 1
ATOM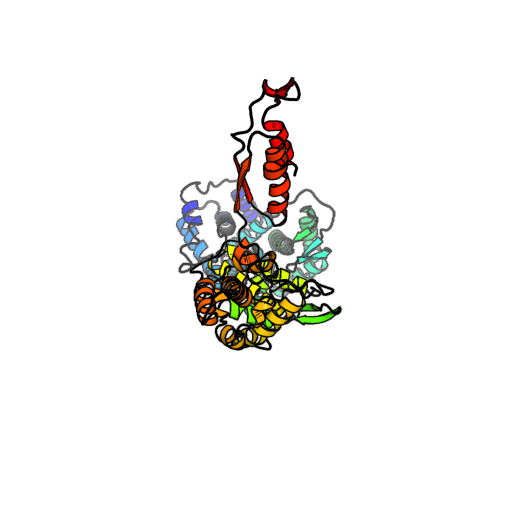 2015 O O . ASN A 1 250 ? -15.302 22.600 -4.831 1.00 88.12 250 ASN A O 1
ATOM 2019 N N . GLY A 1 251 ? -14.289 21.215 -3.382 1.00 84.25 251 GLY A N 1
ATOM 2020 C CA . GLY A 1 251 ? -14.635 21.934 -2.153 1.00 84.25 251 GLY A CA 1
ATOM 2021 C C . GLY A 1 251 ? -16.024 21.619 -1.589 1.00 84.25 251 GLY A C 1
ATOM 2022 O O . GLY A 1 251 ? -16.381 22.153 -0.543 1.00 84.25 251 GLY A O 1
ATOM 2023 N N . THR A 1 252 ? -16.812 20.760 -2.247 1.00 89.62 252 THR A N 1
ATOM 2024 C CA . THR A 1 252 ? -18.114 20.321 -1.716 1.00 89.62 252 THR A CA 1
ATOM 2025 C C . THR A 1 252 ? -17.935 19.345 -0.556 1.00 89.62 252 THR A C 1
ATOM 2027 O O . THR A 1 252 ? -16.969 18.585 -0.519 1.00 89.62 252 THR A O 1
ATOM 2030 N N . ILE A 1 253 ? -18.864 19.376 0.401 1.00 86.81 253 ILE A N 1
ATOM 2031 C CA . ILE A 1 253 ? -18.875 18.457 1.542 1.00 86.81 253 ILE A CA 1
ATOM 2032 C C . ILE A 1 253 ? -19.861 17.330 1.236 1.00 86.81 253 ILE A C 1
ATOM 2034 O O . ILE A 1 253 ? -21.041 17.587 0.994 1.00 86.81 253 ILE A O 1
ATOM 2038 N N . THR A 1 254 ? -19.382 16.089 1.250 1.00 87.62 254 THR A N 1
ATOM 2039 C CA . THR A 1 254 ? -20.209 14.882 1.143 1.00 87.62 254 THR A CA 1
ATOM 2040 C C . THR A 1 254 ? -20.188 14.113 2.456 1.00 87.62 254 THR A C 1
ATOM 2042 O O . THR A 1 254 ? -19.252 14.219 3.246 1.00 87.62 254 THR A O 1
ATOM 2045 N N . PHE A 1 255 ? -21.242 13.344 2.718 1.00 84.19 255 PHE A N 1
ATOM 2046 C CA . PHE A 1 255 ? -21.331 12.513 3.913 1.00 84.19 255 PHE A CA 1
ATOM 2047 C C . PHE A 1 255 ? -20.923 11.085 3.580 1.00 84.19 255 PHE A C 1
ATOM 2049 O O . PHE A 1 255 ? -21.516 10.438 2.719 1.00 84.19 255 PHE A O 1
ATOM 2056 N N . TRP A 1 256 ? -19.903 10.597 4.271 1.00 87.94 256 TRP A N 1
ATOM 2057 C CA . TRP A 1 256 ? -19.325 9.285 4.054 1.00 87.94 256 TRP A CA 1
ATOM 2058 C C . TRP A 1 256 ? -19.796 8.293 5.113 1.00 87.94 256 TRP A C 1
ATOM 2060 O O . TRP A 1 256 ? -19.533 8.452 6.304 1.00 87.94 256 TRP A O 1
ATOM 2070 N N . ASP A 1 257 ? -20.468 7.238 4.664 1.00 82.00 257 ASP A N 1
ATOM 2071 C CA . ASP A 1 257 ? -20.996 6.139 5.483 1.00 82.00 257 ASP A CA 1
ATOM 2072 C C . ASP A 1 257 ? -20.066 4.901 5.505 1.00 82.00 257 ASP A C 1
ATOM 2074 O O . ASP A 1 257 ? -20.265 3.924 6.241 1.00 82.00 257 ASP A O 1
ATOM 2078 N N . GLY A 1 258 ? -19.009 4.941 4.692 1.00 87.31 258 GLY A N 1
ATOM 2079 C CA . GLY A 1 258 ? -18.049 3.868 4.477 1.00 87.31 258 GLY A CA 1
ATOM 2080 C C . GLY A 1 258 ? -18.614 2.607 3.833 1.00 87.31 258 GLY A C 1
ATOM 2081 O O . GLY A 1 258 ? -18.016 1.543 3.985 1.00 87.31 258 GLY A O 1
ATOM 2082 N N . GLN A 1 259 ? -19.712 2.703 3.079 1.00 87.62 259 GLN A N 1
ATOM 2083 C CA . GLN A 1 259 ? -20.118 1.633 2.164 1.00 87.62 259 GLN A CA 1
ATOM 2084 C C . GLN A 1 259 ? -18.990 1.279 1.190 1.00 87.62 259 GLN A C 1
ATOM 2086 O O . GLN A 1 259 ? -18.696 0.099 1.006 1.00 87.62 259 GLN A O 1
ATOM 2091 N N . GLU A 1 260 ? -18.289 2.281 0.641 1.00 91.44 260 GLU A N 1
ATOM 2092 C CA . GLU A 1 260 ? -17.160 2.032 -0.269 1.00 91.44 260 GLU A CA 1
ATOM 2093 C C . GLU A 1 260 ? -16.041 1.242 0.416 1.00 91.44 260 GLU A C 1
ATOM 2095 O O . GLU A 1 260 ? -15.463 0.338 -0.179 1.00 91.44 260 GLU A O 1
ATOM 2100 N N . LEU A 1 261 ? -15.771 1.519 1.696 1.00 94.56 261 LEU A N 1
ATOM 2101 C CA . LEU A 1 261 ? -14.730 0.830 2.451 1.00 94.56 261 LEU A CA 1
ATOM 2102 C C . LEU A 1 261 ? -15.092 -0.635 2.677 1.00 94.56 261 LEU A C 1
ATOM 2104 O O . LEU A 1 261 ? -14.229 -1.495 2.540 1.00 94.56 261 LEU A O 1
ATOM 2108 N N . ARG A 1 262 ? -16.362 -0.925 2.975 1.00 93.62 262 ARG A N 1
ATOM 2109 C CA . ARG A 1 262 ? -16.855 -2.302 3.117 1.00 93.62 262 ARG A CA 1
ATOM 2110 C C . ARG A 1 262 ? -16.773 -3.064 1.803 1.00 93.62 262 ARG A C 1
ATOM 2112 O O . ARG A 1 262 ? -16.341 -4.211 1.796 1.00 93.62 262 ARG A O 1
ATOM 2119 N N . ALA A 1 263 ? -17.115 -2.421 0.688 1.00 93.81 263 ALA A N 1
ATOM 2120 C CA . ALA A 1 263 ? -16.973 -3.029 -0.630 1.00 93.81 263 ALA A CA 1
ATOM 2121 C C . ALA A 1 263 ? -15.499 -3.352 -0.949 1.00 93.81 263 ALA A C 1
ATOM 2123 O O . ALA A 1 263 ? -15.195 -4.459 -1.393 1.00 93.81 263 ALA A O 1
ATOM 2124 N N . ARG A 1 264 ? -14.567 -2.435 -0.639 1.00 96.50 264 ARG A N 1
ATOM 2125 C CA . ARG A 1 264 ? -13.114 -2.663 -0.791 1.00 96.50 264 ARG A CA 1
ATOM 2126 C C . ARG A 1 264 ? -12.606 -3.769 0.122 1.00 96.50 264 ARG A C 1
ATOM 2128 O O . ARG A 1 264 ? -11.798 -4.585 -0.309 1.00 96.50 264 ARG A O 1
ATOM 2135 N N . LEU A 1 265 ? -13.085 -3.805 1.361 1.00 96.06 265 LEU A N 1
ATOM 2136 C CA . LEU A 1 265 ? -12.752 -4.843 2.328 1.00 96.06 265 LEU A CA 1
ATOM 2137 C C . LEU A 1 265 ? -13.191 -6.218 1.816 1.00 96.06 265 LEU A C 1
ATOM 2139 O O . LEU A 1 265 ? -12.364 -7.120 1.753 1.00 96.06 265 LEU A O 1
ATOM 2143 N N . ASN A 1 266 ? -14.436 -6.356 1.356 1.00 94.50 266 ASN A N 1
ATOM 2144 C CA . ASN A 1 266 ? -14.940 -7.615 0.802 1.00 94.50 266 ASN A CA 1
ATOM 2145 C C . ASN A 1 266 ? -14.127 -8.065 -0.419 1.00 94.50 266 ASN A C 1
ATOM 2147 O O . ASN A 1 266 ? -13.740 -9.227 -0.505 1.00 94.50 266 ASN A O 1
ATOM 2151 N N . TYR A 1 267 ? -13.797 -7.134 -1.320 1.00 95.75 267 TYR A N 1
ATOM 2152 C CA . TYR A 1 267 ? -12.928 -7.411 -2.467 1.00 95.75 267 TYR A CA 1
ATOM 2153 C C . TYR A 1 267 ? -11.523 -7.876 -2.051 1.00 95.75 267 TYR A C 1
ATOM 2155 O O . TYR A 1 267 ? -10.931 -8.749 -2.687 1.00 95.75 267 TYR A O 1
ATOM 2163 N N . ALA A 1 268 ? -10.962 -7.281 -0.998 1.00 96.81 268 ALA A N 1
ATOM 2164 C CA . ALA A 1 268 ? -9.600 -7.561 -0.570 1.00 96.81 268 ALA A CA 1
ATOM 2165 C C . ALA A 1 268 ? -9.472 -8.887 0.197 1.00 96.81 268 ALA A C 1
ATOM 2167 O O . ALA A 1 268 ? -8.475 -9.581 0.000 1.00 96.81 268 ALA A O 1
ATOM 2168 N N . ILE A 1 269 ? -10.463 -9.257 1.017 1.00 95.50 269 ILE A N 1
ATOM 2169 C CA . ILE A 1 269 ? -10.447 -10.493 1.826 1.00 95.50 269 ILE A CA 1
ATOM 2170 C C . ILE A 1 269 ? -10.699 -11.748 0.976 1.00 95.50 269 ILE A C 1
ATOM 2172 O O . ILE A 1 269 ? -10.270 -12.831 1.351 1.00 95.50 269 ILE A O 1
ATOM 2176 N N . GLU A 1 270 ? -11.360 -11.625 -0.176 1.00 91.69 270 GLU A N 1
ATOM 2177 C CA . GLU A 1 270 ? -11.764 -12.759 -1.016 1.00 91.69 270 GLU A CA 1
ATOM 2178 C C . GLU A 1 270 ? -10.627 -13.776 -1.273 1.00 91.69 270 GLU A C 1
ATOM 2180 O O . GLU A 1 270 ? -9.648 -13.482 -1.962 1.00 91.69 270 GLU A O 1
ATOM 2185 N N . GLY A 1 271 ? -10.756 -14.990 -0.730 1.00 88.31 271 GLY A N 1
ATOM 2186 C CA . GLY A 1 271 ? -9.771 -16.064 -0.901 1.00 88.31 271 GLY A CA 1
ATOM 2187 C C . GLY A 1 271 ? -8.469 -15.906 -0.102 1.00 88.31 271 GLY A C 1
ATOM 2188 O O . GLY A 1 271 ? -7.494 -16.567 -0.448 1.00 88.31 271 GLY A O 1
ATOM 2189 N N . LEU A 1 272 ? -8.428 -15.033 0.911 1.00 91.94 272 LEU A N 1
ATOM 2190 C CA . LEU A 1 272 ? -7.354 -14.965 1.913 1.00 91.94 272 LEU A CA 1
ATOM 2191 C C . LEU A 1 272 ? -7.802 -15.609 3.226 1.00 91.94 272 LEU A C 1
ATOM 2193 O O . LEU A 1 272 ? -8.979 -15.519 3.582 1.00 91.94 272 LEU A O 1
ATOM 2197 N N . ASP A 1 273 ? -6.855 -16.195 3.958 1.00 87.44 273 ASP A N 1
ATOM 2198 C CA . ASP A 1 273 ? -7.085 -16.742 5.296 1.00 87.44 273 ASP A CA 1
ATOM 2199 C C . ASP A 1 273 ? -6.517 -15.771 6.341 1.00 87.44 273 ASP A C 1
ATOM 2201 O O . ASP A 1 273 ? -5.351 -15.826 6.719 1.00 87.44 273 ASP A O 1
ATOM 2205 N N . LEU A 1 274 ? -7.327 -14.787 6.741 1.00 89.75 274 LEU A N 1
ATOM 2206 C CA . LEU A 1 274 ? -6.889 -13.727 7.650 1.00 89.75 274 LEU A CA 1
ATOM 2207 C C . LEU A 1 274 ? -7.199 -14.084 9.105 1.00 89.75 274 LEU A C 1
ATOM 2209 O O . LEU A 1 274 ? -8.330 -14.421 9.449 1.00 89.75 274 LEU A O 1
ATOM 2213 N N . ASN A 1 275 ? -6.225 -13.869 9.990 1.00 86.75 275 ASN A N 1
ATOM 2214 C CA . ASN A 1 275 ? -6.358 -14.120 11.430 1.00 86.75 275 ASN A CA 1
ATOM 2215 C C . ASN A 1 275 ? -7.220 -13.086 12.193 1.00 86.75 275 ASN A C 1
ATOM 2217 O O . ASN A 1 275 ? -7.383 -13.200 13.408 1.00 86.75 275 ASN A O 1
ATOM 2221 N N . LEU A 1 276 ? -7.783 -12.077 11.514 1.00 87.19 276 LEU A N 1
ATOM 2222 C CA . LEU A 1 276 ? -8.682 -11.078 12.102 1.00 87.19 276 LEU A CA 1
ATOM 2223 C C . LEU A 1 276 ? -10.070 -11.132 11.462 1.00 87.19 276 LEU A C 1
ATOM 2225 O O . LEU A 1 276 ? -10.211 -11.266 10.249 1.00 87.19 276 LEU A O 1
ATOM 2229 N N . SER A 1 277 ? -11.106 -10.908 12.276 1.00 87.62 277 SER A N 1
ATOM 2230 C CA . SER A 1 277 ? -12.478 -10.810 11.770 1.00 87.62 277 SER A CA 1
ATOM 2231 C C . SER A 1 277 ? -12.656 -9.618 10.805 1.00 87.62 277 SER A C 1
ATOM 2233 O O . SER A 1 277 ? -12.051 -8.559 11.026 1.00 87.62 277 SER A O 1
ATOM 2235 N N . PRO A 1 278 ? -13.547 -9.713 9.795 1.00 87.38 278 PRO A N 1
ATOM 2236 C CA . PRO A 1 278 ? -13.869 -8.600 8.895 1.00 87.38 278 PRO A CA 1
ATOM 2237 C C . PRO A 1 278 ? -14.248 -7.304 9.629 1.00 87.38 278 PRO A C 1
ATOM 2239 O O . PRO A 1 278 ? -13.838 -6.214 9.236 1.00 87.38 278 PRO A O 1
ATOM 2242 N N . THR A 1 279 ? -14.964 -7.413 10.749 1.00 84.88 279 THR A N 1
ATOM 2243 C CA . THR A 1 279 ? -15.341 -6.276 11.603 1.00 84.88 279 THR A CA 1
ATOM 2244 C C . THR A 1 279 ? -14.144 -5.621 12.297 1.00 84.88 279 THR A C 1
ATOM 2246 O O . THR A 1 279 ? -14.073 -4.391 12.394 1.00 84.88 279 THR A O 1
ATOM 2249 N N . THR A 1 280 ? -13.176 -6.423 12.755 1.00 87.50 280 THR A N 1
ATOM 2250 C CA . THR A 1 280 ? -11.922 -5.926 13.344 1.00 87.50 280 THR A CA 1
ATOM 2251 C C . THR A 1 280 ? -11.098 -5.192 12.293 1.00 87.50 280 THR A C 1
ATOM 2253 O O . THR A 1 280 ? -10.605 -4.093 12.554 1.00 87.50 280 THR A O 1
ATOM 2256 N N . ILE A 1 281 ? -11.004 -5.760 11.087 1.00 91.75 281 ILE A N 1
ATOM 2257 C CA . ILE A 1 281 ? -10.306 -5.150 9.953 1.00 91.75 281 ILE A CA 1
ATOM 2258 C C . ILE A 1 281 ? -10.974 -3.823 9.575 1.00 91.75 281 ILE A C 1
ATOM 2260 O O . ILE A 1 281 ? -10.282 -2.815 9.463 1.00 91.75 281 ILE A O 1
ATOM 2264 N N . GLU A 1 282 ? -12.307 -3.771 9.451 1.00 91.62 282 GLU A N 1
ATOM 2265 C CA . GLU A 1 282 ? -13.019 -2.525 9.130 1.00 91.62 282 GLU A CA 1
ATOM 2266 C C . GLU A 1 282 ? -12.727 -1.429 10.166 1.00 91.62 282 GLU A C 1
ATOM 2268 O O . GLU A 1 282 ? -12.448 -0.281 9.812 1.00 91.62 282 GLU A O 1
ATOM 2273 N N . THR A 1 283 ? -12.734 -1.787 11.450 1.00 88.31 283 THR A N 1
ATOM 2274 C CA . THR A 1 283 ? -12.450 -0.851 12.544 1.00 88.31 283 THR A CA 1
ATOM 2275 C C . THR A 1 283 ? -11.006 -0.353 12.486 1.00 88.31 283 THR A C 1
ATOM 2277 O O . THR A 1 283 ? -10.757 0.842 12.655 1.00 88.31 283 THR A O 1
ATOM 2280 N N . ALA A 1 284 ? -10.051 -1.237 12.188 1.00 90.31 284 ALA A N 1
ATOM 2281 C CA . ALA A 1 284 ? -8.657 -0.860 11.998 1.00 90.31 284 ALA A CA 1
ATOM 2282 C C . ALA A 1 284 ? -8.474 0.078 10.793 1.00 90.31 284 ALA A C 1
ATOM 2284 O O . ALA A 1 284 ? -7.771 1.080 10.905 1.00 90.31 284 ALA A O 1
ATOM 2285 N N . LEU A 1 285 ? -9.160 -0.176 9.673 1.00 93.88 285 LEU A N 1
ATOM 2286 C CA . LEU A 1 285 ? -9.126 0.692 8.489 1.00 93.88 285 LEU A CA 1
ATOM 2287 C C . LEU A 1 285 ? -9.721 2.079 8.751 1.00 93.88 285 LEU A C 1
ATOM 2289 O O . LEU A 1 285 ? -9.252 3.060 8.174 1.00 93.88 285 LEU A O 1
ATOM 2293 N N . ARG A 1 286 ? -10.723 2.173 9.633 1.00 91.94 286 ARG A N 1
ATOM 2294 C CA . ARG A 1 286 ? -11.358 3.438 10.039 1.00 91.94 286 ARG A CA 1
ATOM 2295 C C . ARG A 1 286 ? -10.582 4.205 11.112 1.00 91.94 286 ARG A C 1
ATOM 2297 O O . ARG A 1 286 ? -10.972 5.319 11.466 1.00 91.94 286 ARG A O 1
ATOM 2304 N N . LYS A 1 287 ? -9.498 3.639 11.650 1.00 87.94 287 LYS A N 1
ATOM 2305 C CA . LYS A 1 287 ? -8.703 4.279 12.701 1.00 87.94 287 LYS A CA 1
ATOM 2306 C C . LYS A 1 287 ? -8.173 5.635 12.223 1.00 87.94 287 LYS A C 1
ATOM 2308 O O . LYS A 1 287 ? -7.721 5.772 11.091 1.00 87.94 287 LYS A O 1
ATOM 2313 N N . SER A 1 288 ? -8.224 6.639 13.095 1.00 86.94 288 SER A N 1
ATOM 2314 C CA . SER A 1 288 ? -7.747 8.001 12.803 1.00 86.94 288 SER A CA 1
ATOM 2315 C C . SER A 1 288 ? -8.509 8.748 11.695 1.00 86.94 288 SER A C 1
ATOM 2317 O O . SER A 1 288 ? -8.049 9.802 11.263 1.00 86.94 288 SER A O 1
ATOM 2319 N N . LEU A 1 289 ? -9.672 8.255 11.250 1.00 87.00 289 LEU A N 1
ATOM 2320 C CA . LEU A 1 289 ? -10.586 9.044 10.421 1.00 87.00 289 LEU A CA 1
ATOM 2321 C C . LEU A 1 289 ? -11.337 10.069 11.285 1.00 87.00 289 LEU A C 1
ATOM 2323 O O . LEU A 1 289 ? -11.727 9.775 12.414 1.00 87.00 289 LEU A O 1
ATOM 2327 N N . TYR A 1 290 ? -11.541 11.273 10.752 1.00 81.25 290 TYR A N 1
ATOM 2328 C CA . TYR A 1 290 ? -12.192 12.390 11.443 1.00 81.25 290 TYR A CA 1
ATOM 2329 C C . TYR A 1 290 ? -13.103 13.176 10.486 1.00 81.25 290 TYR A C 1
ATOM 2331 O O . TYR A 1 290 ? -12.937 13.100 9.269 1.00 81.25 290 TYR A O 1
ATOM 2339 N N . SER A 1 291 ? -14.078 13.917 11.027 1.00 83.94 291 SER A N 1
ATOM 2340 C CA . SER A 1 291 ? -14.988 14.756 10.224 1.00 83.94 291 SER A CA 1
ATOM 2341 C C . SER A 1 291 ? -14.250 15.955 9.626 1.00 83.94 291 SER A C 1
ATOM 2343 O O . SER A 1 291 ? -13.415 16.560 10.296 1.00 83.94 291 SER A O 1
ATOM 2345 N N . GLY A 1 292 ? -14.555 16.305 8.378 1.00 83.94 292 GLY A N 1
ATOM 2346 C CA . GLY A 1 292 ? -13.863 17.351 7.621 1.00 83.94 292 GLY A CA 1
ATOM 2347 C C . GLY A 1 292 ? -12.557 16.879 6.969 1.00 83.94 292 GLY A C 1
ATOM 2348 O O . GLY A 1 292 ? -11.732 17.702 6.571 1.00 83.94 292 GLY A O 1
ATOM 2349 N N . ILE A 1 293 ? -12.329 15.565 6.867 1.00 90.19 293 ILE A N 1
ATOM 2350 C CA . ILE A 1 293 ? -11.173 15.001 6.159 1.00 90.19 293 ILE A CA 1
ATOM 2351 C C . ILE A 1 293 ? -11.316 15.207 4.643 1.00 90.19 293 ILE A C 1
ATOM 2353 O O . ILE A 1 293 ? -12.408 15.118 4.090 1.00 90.19 293 ILE A O 1
ATOM 2357 N N . THR A 1 294 ? -10.221 15.472 3.928 1.00 94.62 294 THR A N 1
ATOM 2358 C CA . THR A 1 294 ? -10.266 15.552 2.457 1.00 94.62 294 THR A CA 1
ATOM 2359 C C . THR A 1 294 ? -10.371 14.159 1.836 1.00 94.62 294 THR A C 1
ATOM 2361 O O . THR A 1 294 ? -9.839 13.193 2.388 1.00 94.62 294 THR A O 1
ATOM 2364 N N . ARG A 1 295 ? -10.985 14.043 0.650 1.00 92.94 295 ARG A N 1
ATOM 2365 C CA . ARG A 1 295 ? -11.069 12.779 -0.113 1.00 92.94 295 ARG A CA 1
ATOM 2366 C C . ARG A 1 295 ? -9.699 12.111 -0.300 1.00 92.94 295 ARG A C 1
ATOM 2368 O O . ARG A 1 295 ? -9.564 10.901 -0.144 1.00 92.94 295 ARG A O 1
ATOM 2375 N N . GLU A 1 296 ? -8.672 12.914 -0.566 1.00 92.44 296 GLU A N 1
ATOM 2376 C CA . GLU A 1 296 ? -7.291 12.445 -0.711 1.00 92.44 296 GLU A CA 1
ATOM 2377 C C . GLU A 1 296 ? -6.717 11.899 0.609 1.00 92.44 296 GLU A C 1
ATOM 2379 O O . GLU A 1 296 ? -6.105 10.828 0.631 1.00 92.44 296 GLU A O 1
ATOM 2384 N N . ASN A 1 297 ? -6.931 12.602 1.727 1.00 92.94 297 ASN A N 1
ATOM 2385 C CA . ASN A 1 297 ? -6.446 12.158 3.035 1.00 92.94 297 ASN A CA 1
ATOM 2386 C C . ASN A 1 297 ? -7.220 10.942 3.553 1.00 92.94 297 ASN A C 1
ATOM 2388 O O . ASN A 1 297 ? -6.620 10.091 4.206 1.00 92.94 297 ASN A O 1
ATOM 2392 N N . LEU A 1 298 ? -8.508 10.814 3.229 1.00 93.44 298 LEU A N 1
ATOM 2393 C CA . LEU A 1 298 ? -9.304 9.619 3.508 1.00 93.44 298 LEU A CA 1
ATOM 2394 C C . LEU A 1 298 ? -8.670 8.383 2.857 1.00 93.44 298 LEU A C 1
ATOM 2396 O O . LEU A 1 298 ? -8.342 7.422 3.553 1.00 93.44 298 LEU A O 1
ATOM 2400 N N . GLN A 1 299 ? -8.411 8.442 1.546 1.00 95.31 299 GLN A N 1
ATOM 2401 C CA . GLN A 1 299 ? -7.747 7.365 0.807 1.00 95.31 299 GLN A CA 1
ATOM 2402 C C . GLN A 1 299 ? -6.365 7.039 1.393 1.00 95.31 299 GLN A C 1
ATOM 2404 O O . GLN A 1 299 ? -6.061 5.874 1.661 1.00 95.31 299 GLN A O 1
ATOM 2409 N N . LYS A 1 300 ? -5.528 8.059 1.631 1.00 95.31 300 LYS A N 1
ATOM 2410 C CA . LYS A 1 300 ? -4.186 7.886 2.214 1.00 95.31 300 LYS A CA 1
ATOM 2411 C C . LYS A 1 300 ? -4.231 7.234 3.595 1.00 95.31 300 LYS A C 1
ATOM 2413 O O . LYS A 1 300 ? -3.404 6.370 3.877 1.00 95.31 300 LYS A O 1
ATOM 2418 N N . THR A 1 301 ? -5.193 7.617 4.432 1.00 95.06 301 THR A N 1
ATOM 2419 C CA . THR A 1 301 ? -5.342 7.088 5.796 1.00 95.06 301 THR A CA 1
ATOM 2420 C C . THR A 1 301 ? -5.793 5.632 5.767 1.00 95.06 301 THR A C 1
ATOM 2422 O O . THR A 1 301 ? -5.185 4.801 6.434 1.00 95.06 301 THR A O 1
ATOM 2425 N N . ILE A 1 302 ? -6.775 5.289 4.924 1.00 97.00 302 ILE A N 1
ATOM 2426 C CA . ILE A 1 302 ? -7.211 3.897 4.718 1.00 97.00 302 ILE A CA 1
ATOM 2427 C C . ILE A 1 302 ? -6.040 3.030 4.241 1.00 97.00 302 ILE A C 1
ATOM 2429 O O . ILE A 1 302 ? -5.822 1.945 4.775 1.00 97.00 302 ILE A O 1
ATOM 2433 N N . LEU A 1 303 ? -5.251 3.514 3.275 1.00 96.94 303 LEU A N 1
ATOM 2434 C CA . LEU A 1 303 ? -4.074 2.793 2.783 1.00 96.94 303 LEU A CA 1
ATOM 2435 C C . LEU A 1 303 ? -2.992 2.636 3.853 1.00 96.94 303 LEU A C 1
ATOM 2437 O O . LEU A 1 303 ? -2.387 1.572 3.951 1.00 96.94 303 LEU A O 1
ATOM 2441 N N . LEU A 1 304 ? -2.739 3.664 4.663 1.00 96.56 304 LEU A N 1
ATOM 2442 C CA . LEU A 1 304 ? -1.777 3.589 5.761 1.00 96.56 304 LEU A CA 1
ATOM 2443 C C . LEU A 1 304 ? -2.219 2.576 6.825 1.00 96.56 304 LEU A C 1
ATOM 2445 O O . LEU A 1 304 ? -1.413 1.756 7.261 1.00 96.56 304 LEU A O 1
ATOM 2449 N N . ASN A 1 305 ? -3.501 2.584 7.187 1.00 96.00 305 ASN A N 1
ATOM 2450 C CA . ASN A 1 305 ? -4.069 1.626 8.130 1.00 96.00 305 ASN A CA 1
ATOM 2451 C C . ASN A 1 305 ? -4.026 0.195 7.579 1.00 96.00 305 ASN A C 1
ATOM 2453 O O . ASN A 1 305 ? -3.690 -0.726 8.316 1.00 96.00 305 ASN A O 1
ATOM 2457 N N . ALA A 1 306 ? -4.294 0.002 6.283 1.00 96.69 306 ALA A N 1
ATOM 2458 C CA . ALA A 1 306 ? -4.169 -1.304 5.639 1.00 96.69 306 ALA A CA 1
ATOM 2459 C C . ALA A 1 306 ? -2.725 -1.832 5.693 1.00 96.69 306 ALA A C 1
ATOM 2461 O O . ALA A 1 306 ? -2.521 -3.010 5.966 1.00 96.69 306 ALA A O 1
ATOM 2462 N N . LYS A 1 307 ? -1.717 -0.968 5.499 1.00 95.69 307 LYS A N 1
ATOM 2463 C CA . LYS A 1 307 ? -0.303 -1.353 5.656 1.00 95.69 307 LYS A CA 1
ATOM 2464 C C . LYS A 1 307 ? 0.042 -1.750 7.085 1.00 95.69 307 LYS A C 1
ATOM 2466 O O . LYS A 1 307 ? 0.784 -2.702 7.272 1.00 95.69 307 LYS A O 1
ATOM 2471 N N . ALA A 1 308 ? -0.484 -1.040 8.082 1.00 95.31 308 ALA A N 1
ATOM 2472 C CA . ALA A 1 308 ? -0.236 -1.369 9.486 1.00 95.31 308 ALA A CA 1
ATOM 2473 C C . ALA A 1 308 ? -0.741 -2.778 9.851 1.00 95.31 308 ALA A C 1
ATOM 2475 O O . ALA A 1 308 ? -0.188 -3.419 10.738 1.00 95.31 308 ALA A O 1
ATOM 2476 N N . LEU A 1 309 ? -1.750 -3.297 9.140 1.00 93.94 309 LEU A N 1
ATOM 2477 C CA . LEU A 1 309 ? -2.230 -4.666 9.341 1.00 93.94 309 LEU A CA 1
ATOM 2478 C C . LEU A 1 309 ? -1.234 -5.743 8.875 1.00 93.94 309 LEU A C 1
ATOM 2480 O O . LEU A 1 309 ? -1.334 -6.881 9.318 1.00 93.94 309 LEU A O 1
ATOM 2484 N N . MET A 1 310 ? -0.239 -5.396 8.049 1.00 93.81 310 MET A N 1
ATOM 2485 C CA . MET A 1 310 ? 0.803 -6.330 7.593 1.00 93.81 310 MET A CA 1
ATOM 2486 C C . MET A 1 310 ? 1.686 -6.862 8.731 1.00 93.81 310 MET A C 1
ATOM 2488 O O . MET A 1 310 ? 2.389 -7.847 8.538 1.00 93.81 310 MET A O 1
ATOM 2492 N N . GLU A 1 311 ? 1.667 -6.221 9.903 1.00 91.00 311 GLU A N 1
ATOM 2493 C CA . GLU A 1 311 ? 2.398 -6.684 11.088 1.00 91.00 311 GLU A CA 1
ATOM 2494 C C . GLU A 1 311 ? 1.743 -7.905 11.757 1.00 91.00 311 GLU A C 1
ATOM 2496 O O . GLU A 1 311 ? 2.413 -8.609 12.508 1.00 91.00 311 GLU A O 1
ATOM 2501 N N . TYR A 1 312 ? 0.455 -8.166 11.496 1.00 87.25 312 TYR A N 1
ATOM 2502 C CA . TYR A 1 312 ? -0.291 -9.254 12.142 1.00 87.25 312 TYR A CA 1
ATOM 2503 C C . TYR A 1 312 ? -0.135 -10.598 11.432 1.00 87.25 312 TYR A C 1
ATOM 2505 O O . TYR A 1 312 ? -0.121 -11.629 12.100 1.00 87.25 312 TYR A O 1
ATOM 2513 N N . ASP A 1 313 ? -0.081 -10.594 10.098 1.00 88.12 313 ASP A N 1
ATOM 2514 C CA . ASP A 1 313 ? 0.028 -11.799 9.273 1.00 88.12 313 ASP A CA 1
ATOM 2515 C C . ASP A 1 313 ? 0.577 -11.472 7.871 1.00 88.12 313 ASP A C 1
ATOM 2517 O O . ASP A 1 313 ? 0.411 -10.358 7.364 1.00 88.12 313 ASP A O 1
ATOM 2521 N N . ALA A 1 314 ? 1.215 -12.448 7.220 1.00 87.38 314 ALA A N 1
ATOM 2522 C CA . ALA A 1 314 ? 1.762 -12.299 5.875 1.00 87.38 314 ALA A CA 1
ATOM 2523 C C . ALA A 1 314 ? 0.680 -12.061 4.802 1.00 87.38 314 ALA A C 1
ATOM 2525 O O . ALA A 1 314 ? 0.916 -11.291 3.863 1.00 87.38 314 ALA A O 1
ATOM 2526 N N . ASP A 1 315 ? -0.514 -12.640 4.946 1.00 93.19 315 ASP A N 1
ATOM 2527 C CA . ASP A 1 315 ? -1.624 -12.464 4.002 1.00 93.19 315 ASP A CA 1
ATOM 2528 C C . ASP A 1 315 ? -2.150 -11.025 3.996 1.00 93.19 315 ASP A C 1
ATOM 2530 O O . ASP A 1 315 ? -2.640 -10.535 2.967 1.00 93.19 315 ASP A O 1
ATOM 2534 N N . PHE A 1 316 ? -1.928 -10.265 5.079 1.00 96.25 316 PHE A N 1
ATOM 2535 C CA . PHE A 1 316 ? -2.231 -8.837 5.086 1.00 96.25 316 PHE A CA 1
ATOM 2536 C C . PHE A 1 316 ? -1.389 -8.037 4.083 1.00 96.25 316 PHE A C 1
ATOM 2538 O O . PHE A 1 316 ? -1.816 -6.965 3.644 1.00 96.25 316 PHE A O 1
ATOM 2545 N N . ALA A 1 317 ? -0.237 -8.554 3.639 1.00 96.38 317 ALA A N 1
ATOM 2546 C CA . ALA A 1 317 ? 0.525 -7.943 2.554 1.00 96.38 317 ALA A CA 1
ATOM 2547 C C . ALA A 1 317 ? -0.245 -7.991 1.226 1.00 96.38 317 ALA A C 1
ATOM 2549 O O . ALA A 1 317 ? -0.229 -7.009 0.479 1.00 96.38 317 ALA A O 1
ATOM 2550 N N . GLN A 1 318 ? -0.932 -9.099 0.928 1.00 96.75 318 GLN A N 1
ATOM 2551 C CA . GLN A 1 318 ? -1.806 -9.198 -0.245 1.00 96.75 318 GLN A CA 1
ATOM 2552 C C . GLN A 1 318 ? -3.076 -8.374 -0.048 1.00 96.75 318 GLN A C 1
ATOM 2554 O O . GLN A 1 318 ? -3.442 -7.610 -0.938 1.00 96.75 318 GLN A O 1
ATOM 2559 N N . PHE A 1 319 ? -3.704 -8.453 1.128 1.00 98.00 319 PHE A N 1
ATOM 2560 C CA . PHE A 1 319 ? -4.871 -7.639 1.475 1.00 98.00 319 PHE A CA 1
ATOM 2561 C C . PHE A 1 319 ? -4.619 -6.142 1.231 1.00 98.00 319 PHE A C 1
ATOM 2563 O O . PHE A 1 319 ? -5.364 -5.493 0.496 1.00 98.00 319 PHE A O 1
ATOM 2570 N N . ALA A 1 320 ? -3.528 -5.593 1.775 1.00 98.00 320 ALA A N 1
ATOM 2571 C CA . ALA A 1 320 ? -3.172 -4.189 1.593 1.00 98.00 320 ALA A CA 1
ATOM 2572 C C . ALA A 1 320 ? -2.892 -3.853 0.116 1.00 98.00 320 ALA A C 1
ATOM 2574 O O . ALA A 1 320 ? -3.283 -2.783 -0.361 1.00 98.00 320 ALA A O 1
ATOM 2575 N N . GLY A 1 321 ? -2.273 -4.776 -0.631 1.00 97.75 321 GLY A N 1
ATOM 2576 C CA . GLY A 1 321 ? -2.096 -4.658 -2.081 1.00 97.75 321 GLY A CA 1
ATOM 2577 C C . GLY A 1 321 ? -3.423 -4.592 -2.836 1.00 97.75 321 GLY A C 1
ATOM 2578 O O . GLY A 1 321 ? -3.592 -3.741 -3.706 1.00 97.75 321 GLY A O 1
ATOM 2579 N N . ARG A 1 322 ? -4.404 -5.413 -2.452 1.00 97.94 322 ARG A N 1
ATOM 2580 C CA . ARG A 1 322 ? -5.749 -5.422 -3.043 1.00 97.94 322 ARG A CA 1
ATOM 2581 C C . ARG A 1 322 ? -6.529 -4.151 -2.730 1.00 97.94 322 ARG A C 1
ATOM 2583 O O . ARG A 1 322 ? -7.186 -3.631 -3.627 1.00 97.94 322 ARG A O 1
ATOM 2590 N N . ILE A 1 323 ? -6.404 -3.591 -1.523 1.00 98.12 323 ILE A N 1
ATOM 2591 C CA . ILE A 1 323 ? -6.970 -2.268 -1.212 1.00 98.12 323 ILE A CA 1
ATOM 2592 C C . ILE A 1 323 ? -6.359 -1.199 -2.131 1.00 98.12 323 ILE A C 1
ATOM 2594 O O . ILE A 1 323 ? -7.103 -0.430 -2.739 1.00 98.12 323 ILE A O 1
ATOM 2598 N N . LEU A 1 324 ? -5.031 -1.178 -2.298 1.00 98.00 324 LEU A N 1
ATOM 2599 C CA . LEU A 1 324 ? -4.360 -0.246 -3.214 1.00 98.00 324 LEU A CA 1
ATOM 2600 C C . LEU A 1 324 ? -4.826 -0.414 -4.668 1.00 98.00 324 LEU A C 1
ATOM 2602 O O . LEU A 1 324 ? -5.082 0.586 -5.336 1.00 98.00 324 LEU A O 1
ATOM 2606 N N . LEU A 1 325 ? -5.003 -1.653 -5.133 1.00 97.69 325 LEU A N 1
ATOM 2607 C CA . LEU A 1 325 ? -5.517 -1.944 -6.473 1.00 97.69 325 LEU A CA 1
ATOM 2608 C C . LEU A 1 325 ? -6.890 -1.320 -6.726 1.00 97.69 325 LEU A C 1
ATOM 2610 O O . LEU A 1 325 ? -7.104 -0.773 -7.801 1.00 97.69 325 LEU A O 1
ATOM 2614 N N . THR A 1 326 ? -7.805 -1.343 -5.750 1.00 97.62 326 THR A N 1
ATOM 2615 C CA . THR A 1 326 ? -9.139 -0.745 -5.952 1.00 97.62 326 THR A CA 1
ATOM 2616 C C . THR A 1 326 ? -9.063 0.747 -6.287 1.00 97.62 326 THR A C 1
ATOM 2618 O O . THR A 1 326 ? -9.726 1.199 -7.215 1.00 97.62 326 THR A O 1
ATOM 2621 N N . TYR A 1 327 ? -8.200 1.499 -5.600 1.00 97.19 327 TYR A N 1
ATOM 2622 C CA . TYR A 1 327 ? -7.980 2.915 -5.896 1.00 97.19 327 TYR A CA 1
ATOM 2623 C C . TYR A 1 327 ? -7.218 3.134 -7.207 1.00 97.19 327 TYR A C 1
ATOM 2625 O O . TYR A 1 327 ? -7.477 4.092 -7.933 1.00 97.19 327 TYR A O 1
ATOM 2633 N N . LEU A 1 328 ? -6.277 2.243 -7.527 1.00 97.06 328 LEU A N 1
ATOM 2634 C CA . LEU A 1 328 ? -5.542 2.280 -8.787 1.00 97.06 328 LEU A CA 1
ATOM 2635 C C . LEU A 1 328 ? -6.488 2.124 -9.987 1.00 97.06 328 LEU A C 1
ATOM 2637 O O . LEU A 1 328 ? -6.365 2.855 -10.970 1.00 97.06 328 LEU A O 1
ATOM 2641 N N . TYR A 1 329 ? -7.438 1.190 -9.915 1.00 97.94 329 TYR A N 1
ATOM 2642 C CA . TYR A 1 329 ? -8.433 0.973 -10.966 1.00 97.94 329 TYR A CA 1
ATOM 2643 C C . TYR A 1 329 ? -9.397 2.151 -11.110 1.00 97.94 329 TYR A C 1
ATOM 2645 O O . TYR A 1 329 ? -9.764 2.501 -12.230 1.00 97.94 329 TYR A O 1
ATOM 2653 N N . GLU A 1 330 ? -9.756 2.809 -10.009 1.00 96.25 330 GLU A N 1
ATOM 2654 C CA . GLU A 1 330 ? -10.528 4.056 -10.047 1.00 96.25 330 GLU A CA 1
ATOM 2655 C C . GLU A 1 330 ? -9.789 5.163 -10.799 1.00 96.25 330 GLU A C 1
ATOM 2657 O O . GLU A 1 330 ? -10.355 5.791 -11.696 1.00 96.25 330 GLU A O 1
ATOM 2662 N N . GLU A 1 331 ? -8.504 5.368 -10.499 1.00 95.06 331 GLU A N 1
ATOM 2663 C CA . GLU A 1 331 ? -7.697 6.391 -11.169 1.00 95.06 331 GLU A CA 1
ATOM 2664 C C . GLU A 1 331 ? -7.507 6.094 -12.667 1.00 95.06 331 GLU A C 1
ATOM 2666 O O . GLU A 1 331 ? -7.670 6.989 -13.509 1.00 95.06 331 GLU A O 1
ATOM 2671 N N . THR A 1 332 ? -7.159 4.846 -12.994 1.00 96.38 332 THR A N 1
ATOM 2672 C CA . THR A 1 332 ? -6.699 4.441 -14.333 1.00 96.38 332 THR A CA 1
ATOM 2673 C C . THR A 1 332 ? -7.839 4.077 -15.281 1.00 96.38 332 THR A C 1
ATOM 2675 O O . THR A 1 332 ? -7.798 4.461 -16.448 1.00 96.38 332 THR A O 1
ATOM 2678 N N . LEU A 1 333 ? -8.874 3.384 -14.798 1.00 96.75 333 LEU A N 1
ATOM 2679 C CA . LEU A 1 333 ? -9.966 2.850 -15.622 1.00 96.75 333 LEU A CA 1
ATOM 2680 C C . LEU A 1 333 ? -11.278 3.625 -15.459 1.00 96.75 333 LEU A C 1
ATOM 2682 O O . LEU A 1 333 ? -12.195 3.437 -16.255 1.00 96.75 333 LEU A O 1
ATOM 2686 N N . GLY A 1 334 ? -11.410 4.455 -14.417 1.00 94.75 334 GLY A N 1
ATOM 2687 C CA . GLY A 1 334 ? -12.700 5.045 -14.046 1.00 94.75 334 GLY A CA 1
ATOM 2688 C C . GLY A 1 334 ? -13.720 4.006 -13.558 1.00 94.75 334 GLY A C 1
ATOM 2689 O O . GLY A 1 334 ? -14.925 4.259 -13.579 1.00 94.75 334 GLY A O 1
ATOM 2690 N N . TRP A 1 335 ? -13.250 2.821 -13.156 1.00 96.81 335 TRP A N 1
ATOM 2691 C CA . TRP A 1 335 ? -14.069 1.813 -12.489 1.00 96.81 335 TRP A CA 1
ATOM 2692 C C . TRP A 1 335 ? -14.392 2.283 -11.067 1.00 96.81 335 TRP A C 1
ATOM 2694 O O . TRP A 1 335 ? -13.545 2.893 -10.442 1.00 96.81 335 TRP A O 1
ATOM 2704 N N . ASP A 1 336 ? -15.587 2.008 -10.550 1.00 95.19 336 ASP A N 1
ATOM 2705 C CA . ASP A 1 336 ? -16.016 2.407 -9.207 1.00 95.19 336 ASP A CA 1
ATOM 2706 C C . ASP A 1 336 ? -16.569 1.171 -8.502 1.00 95.19 336 ASP A C 1
ATOM 2708 O O . ASP A 1 336 ? -17.453 0.483 -9.029 1.00 95.19 336 ASP A O 1
ATOM 2712 N N . ILE A 1 337 ? -16.033 0.875 -7.320 1.00 93.88 337 ILE A N 1
ATOM 2713 C CA . ILE A 1 337 ? -16.328 -0.376 -6.624 1.00 93.88 337 ILE A CA 1
ATOM 2714 C C . ILE A 1 337 ? -17.789 -0.500 -6.178 1.00 93.88 337 ILE A C 1
ATOM 2716 O O . ILE A 1 337 ? -18.313 -1.612 -6.139 1.00 93.88 337 ILE A O 1
ATOM 2720 N N . LEU A 1 338 ? -18.466 0.614 -5.880 1.00 89.25 338 LEU A N 1
ATOM 2721 C CA . LEU A 1 338 ? -19.870 0.611 -5.466 1.00 89.25 338 LEU A CA 1
ATOM 2722 C C . LEU A 1 338 ? -20.815 0.587 -6.664 1.00 89.25 338 LEU A C 1
ATOM 2724 O O . LEU A 1 338 ? -21.783 -0.169 -6.676 1.00 89.25 338 LEU A O 1
ATOM 2728 N N . ARG A 1 339 ? -20.555 1.421 -7.674 1.00 90.62 339 ARG A N 1
ATOM 2729 C CA . ARG A 1 339 ? -21.446 1.585 -8.833 1.00 90.62 339 ARG A CA 1
ATOM 2730 C C . ARG A 1 339 ? -21.338 0.434 -9.819 1.00 90.62 339 ARG A C 1
ATOM 2732 O O . ARG A 1 339 ? -22.313 0.101 -10.493 1.00 90.62 339 ARG A O 1
ATOM 2739 N N . HIS A 1 340 ? -20.141 -0.121 -9.987 1.00 93.44 340 HIS A N 1
ATOM 2740 C CA . HIS A 1 340 ? -19.882 -1.119 -11.021 1.00 93.44 340 HIS A CA 1
ATOM 2741 C C . HIS A 1 340 ? -19.703 -2.524 -10.460 1.00 93.44 340 HIS A C 1
ATOM 2743 O O . HIS A 1 340 ? -20.046 -3.471 -11.168 1.00 93.44 340 HIS A O 1
ATOM 2749 N N . GLY A 1 341 ? -19.213 -2.650 -9.224 1.00 90.19 341 GLY A N 1
ATOM 2750 C CA . GLY A 1 341 ? -18.917 -3.934 -8.594 1.00 90.19 341 GLY A CA 1
ATOM 2751 C C . GLY A 1 341 ? -17.701 -4.651 -9.205 1.00 90.19 341 GLY A C 1
ATOM 2752 O O . GLY A 1 341 ? -17.211 -4.269 -10.276 1.00 90.19 341 GLY A O 1
ATOM 2753 N N . PRO A 1 342 ? -17.182 -5.695 -8.534 1.00 91.56 342 PRO A N 1
ATOM 2754 C CA . PRO A 1 342 ? -15.989 -6.424 -8.973 1.00 91.56 342 PRO A CA 1
ATOM 2755 C C . PRO A 1 342 ? -16.191 -7.214 -10.273 1.00 91.56 342 PRO A C 1
ATOM 2757 O O . PRO A 1 342 ? -15.257 -7.305 -11.067 1.00 91.56 342 PRO A O 1
ATOM 2760 N N . ASP A 1 343 ? -17.400 -7.707 -10.547 1.00 91.81 343 ASP A N 1
ATOM 2761 C CA . ASP A 1 343 ? -17.685 -8.545 -11.724 1.00 91.81 343 ASP A CA 1
ATOM 2762 C C . ASP A 1 343 ? -17.462 -7.805 -13.050 1.00 91.81 343 ASP A C 1
ATOM 2764 O O . ASP A 1 343 ? -17.043 -8.390 -14.050 1.00 91.81 343 ASP A O 1
ATOM 2768 N N . ARG A 1 344 ? -17.675 -6.483 -13.054 1.00 95.38 344 ARG A N 1
ATOM 2769 C CA . ARG A 1 344 ? -17.445 -5.638 -14.234 1.00 95.38 344 ARG A CA 1
ATOM 2770 C C . ARG A 1 344 ? -16.001 -5.183 -14.390 1.00 95.38 344 ARG A C 1
ATOM 2772 O O . ARG A 1 344 ? -15.661 -4.588 -15.407 1.00 95.38 344 ARG A O 1
ATOM 2779 N N . LEU A 1 345 ? -15.111 -5.475 -13.443 1.00 96.25 345 LEU A N 1
ATOM 2780 C CA . LEU A 1 345 ? -13.725 -5.010 -13.513 1.00 96.25 345 LEU A CA 1
ATOM 2781 C C . LEU A 1 345 ? -13.009 -5.509 -14.780 1.00 96.25 345 LEU A C 1
ATOM 2783 O O . LEU A 1 345 ? -12.266 -4.752 -15.408 1.00 96.25 345 LEU A O 1
ATOM 2787 N N . ARG A 1 346 ? -13.263 -6.757 -15.199 1.00 97.19 346 ARG A N 1
ATOM 2788 C CA . ARG A 1 346 ? -12.706 -7.314 -16.443 1.00 97.19 346 ARG A CA 1
ATOM 2789 C C . ARG A 1 346 ? -13.214 -6.578 -17.685 1.00 97.19 346 ARG A C 1
ATOM 2791 O O . ARG A 1 346 ? -12.445 -6.329 -18.610 1.00 97.19 346 ARG A O 1
ATOM 2798 N N . GLU A 1 347 ? -14.485 -6.183 -17.692 1.00 97.44 347 GLU A N 1
ATOM 2799 C CA . GLU A 1 347 ? -15.071 -5.385 -18.771 1.00 97.44 347 GLU A CA 1
ATOM 2800 C C . GLU A 1 347 ? -14.385 -4.015 -18.885 1.00 97.44 347 GLU A C 1
ATOM 2802 O O . GLU A 1 347 ? -13.993 -3.624 -19.983 1.00 97.44 347 GLU A O 1
ATOM 2807 N N . PHE A 1 348 ? -14.156 -3.329 -17.759 1.00 98.12 348 PHE A N 1
ATOM 2808 C CA . PHE A 1 348 ? -13.447 -2.042 -17.727 1.00 98.12 348 PHE A CA 1
ATOM 2809 C C . PHE A 1 348 ? -12.002 -2.152 -18.230 1.00 98.12 348 PHE A C 1
ATOM 2811 O O . PHE A 1 348 ? -11.540 -1.267 -18.948 1.00 98.12 348 PHE A O 1
ATOM 2818 N N . HIS A 1 349 ? -11.302 -3.249 -17.925 1.00 98.38 349 HIS A N 1
ATOM 2819 C CA . HIS A 1 349 ? -9.982 -3.513 -18.504 1.00 98.38 349 HIS A CA 1
ATOM 2820 C C . HIS A 1 349 ? -10.060 -3.675 -20.025 1.00 98.38 349 HIS A C 1
ATOM 2822 O O . HIS A 1 349 ? -9.302 -3.035 -20.753 1.00 98.38 349 HIS A O 1
ATOM 2828 N N . ARG A 1 350 ? -11.004 -4.484 -20.519 1.00 98.12 350 ARG A N 1
ATOM 2829 C CA . ARG A 1 350 ? -11.167 -4.723 -21.957 1.00 98.12 350 ARG A CA 1
ATOM 2830 C C . ARG A 1 350 ? -11.487 -3.433 -22.718 1.00 98.12 350 ARG A C 1
ATOM 2832 O O . ARG A 1 350 ? -10.848 -3.142 -23.723 1.00 98.12 350 ARG A O 1
ATOM 2839 N N . LEU A 1 351 ? -12.452 -2.652 -22.226 1.00 97.31 351 LEU A N 1
ATOM 2840 C CA . LEU A 1 351 ? -12.879 -1.394 -22.849 1.00 97.31 351 LEU A CA 1
ATOM 2841 C C . LEU A 1 351 ? -11.822 -0.288 -22.727 1.00 97.31 351 LEU A C 1
ATOM 2843 O O . LEU A 1 351 ? -11.686 0.530 -23.632 1.00 97.31 351 LEU A O 1
ATOM 2847 N N . GLY A 1 352 ? -11.069 -0.261 -21.625 1.00 97.69 352 GLY A N 1
ATOM 2848 C CA . GLY A 1 352 ? -10.060 0.763 -21.360 1.00 97.69 352 GLY A CA 1
ATOM 2849 C C . GLY A 1 352 ? -8.750 0.578 -22.128 1.00 97.69 352 GLY A C 1
ATOM 2850 O O . GLY A 1 352 ? -8.010 1.547 -22.290 1.00 97.69 352 GLY A O 1
ATOM 2851 N N . PHE A 1 353 ? -8.456 -0.629 -22.628 1.00 98.62 353 PHE A N 1
ATOM 2852 C CA . PHE A 1 353 ? -7.147 -0.941 -23.206 1.00 98.62 353 PHE A CA 1
ATOM 2853 C C . PHE A 1 353 ? -6.838 -0.157 -24.488 1.00 98.62 353 PHE A C 1
ATOM 2855 O O . PHE A 1 353 ? -5.787 0.475 -24.585 1.00 98.62 353 PHE A O 1
ATOM 2862 N N . ARG A 1 354 ? -7.758 -0.139 -25.460 1.00 98.50 354 ARG A N 1
ATOM 2863 C CA . ARG A 1 354 ? -7.584 0.620 -26.710 1.00 98.50 354 ARG A CA 1
ATOM 2864 C C . ARG A 1 354 ? -7.417 2.131 -26.455 1.00 98.50 354 ARG A C 1
ATOM 2866 O O . ARG A 1 354 ? -6.399 2.667 -26.899 1.00 98.50 354 ARG A O 1
ATOM 2873 N N . PRO A 1 355 ? -8.303 2.803 -25.688 1.00 98.19 355 PRO A N 1
ATOM 2874 C CA . PRO A 1 355 ? -8.118 4.207 -25.314 1.00 98.19 355 PRO A CA 1
ATOM 2875 C C . PRO A 1 355 ? -6.782 4.489 -24.619 1.00 98.19 355 PRO A C 1
ATOM 2877 O O . PRO A 1 355 ? -6.173 5.531 -24.854 1.00 98.19 355 PRO A O 1
ATOM 2880 N N . TYR A 1 356 ? -6.303 3.565 -23.781 1.00 98.38 356 TYR A N 1
ATOM 2881 C CA . TYR A 1 356 ? -4.991 3.672 -23.145 1.00 98.38 356 TYR A CA 1
ATOM 2882 C C . TYR A 1 356 ? -3.850 3.682 -24.178 1.00 98.38 356 TYR A C 1
ATOM 2884 O O . TYR A 1 356 ? -2.996 4.570 -24.118 1.00 98.38 356 TYR A O 1
ATOM 2892 N N . VAL A 1 357 ? -3.842 2.748 -25.142 1.00 98.62 357 VAL A N 1
ATOM 2893 C CA . VAL A 1 357 ? -2.796 2.687 -26.180 1.00 98.62 357 VAL A CA 1
ATOM 2894 C C . VAL A 1 357 ? -2.840 3.940 -27.055 1.00 98.62 357 VAL A C 1
ATOM 2896 O O . VAL A 1 357 ? -1.810 4.578 -27.268 1.00 98.62 357 VAL A O 1
ATOM 2899 N N . GLU A 1 358 ? -4.030 4.340 -27.504 1.00 98.44 358 GLU A N 1
ATOM 2900 C CA . GLU A 1 358 ? -4.242 5.543 -28.318 1.00 98.44 358 GLU A CA 1
ATOM 2901 C C . GLU A 1 358 ? -3.774 6.807 -27.592 1.00 98.44 358 GLU A C 1
ATOM 2903 O O . GLU A 1 358 ? -3.011 7.599 -28.151 1.00 98.44 358 GLU A O 1
ATOM 2908 N N . ARG A 1 359 ? -4.154 6.977 -26.318 1.00 97.69 359 ARG A N 1
ATOM 2909 C CA . ARG A 1 359 ? -3.700 8.107 -25.500 1.00 97.69 359 ARG A CA 1
ATOM 2910 C C . ARG A 1 359 ? -2.190 8.084 -25.317 1.00 97.69 359 ARG A C 1
ATOM 2912 O O . ARG A 1 359 ? -1.558 9.127 -25.456 1.00 97.69 359 ARG A O 1
ATOM 2919 N N . GLY A 1 360 ? -1.618 6.919 -25.021 1.00 97.94 360 GLY A N 1
ATOM 2920 C CA . GLY A 1 360 ? -0.183 6.740 -24.828 1.00 97.94 360 GLY A CA 1
ATOM 2921 C C . GLY A 1 360 ? 0.635 7.099 -26.071 1.00 97.94 360 GLY A C 1
ATOM 2922 O O . GLY A 1 360 ? 1.692 7.718 -25.940 1.00 97.94 360 GLY A O 1
ATOM 2923 N N . VAL A 1 361 ? 0.137 6.769 -27.266 1.00 98.31 361 VAL A N 1
ATOM 2924 C CA . VAL A 1 361 ? 0.735 7.183 -28.545 1.00 98.31 361 VAL A CA 1
ATOM 2925 C C . VAL A 1 361 ? 0.556 8.686 -28.774 1.00 98.31 361 VAL A C 1
ATOM 2927 O O . VAL A 1 361 ? 1.516 9.358 -29.141 1.00 98.31 361 VAL A O 1
ATOM 2930 N N . ALA A 1 362 ? -0.631 9.236 -28.498 1.00 97.88 362 ALA A N 1
ATOM 2931 C CA . ALA A 1 362 ? -0.923 10.659 -28.684 1.00 97.88 362 ALA A CA 1
ATOM 2932 C C . ALA A 1 362 ? -0.042 11.585 -27.825 1.00 97.88 362 ALA A C 1
ATOM 2934 O O . ALA A 1 362 ? 0.249 12.703 -28.236 1.00 97.88 362 ALA A O 1
ATOM 2935 N N . ILE A 1 363 ? 0.393 11.126 -26.646 1.00 96.69 363 ILE A N 1
ATOM 2936 C CA . ILE A 1 363 ? 1.332 11.856 -25.775 1.00 96.69 363 ILE A CA 1
ATOM 2937 C C . ILE A 1 363 ? 2.804 11.468 -26.010 1.00 96.69 363 ILE A C 1
ATOM 2939 O O . ILE A 1 363 ? 3.652 11.745 -25.163 1.00 96.69 363 ILE A O 1
ATOM 2943 N N . GLU A 1 364 ? 3.104 10.774 -27.115 1.00 96.88 364 GLU A N 1
ATOM 2944 C CA . GLU A 1 364 ? 4.445 10.309 -27.515 1.00 96.88 364 GLU A CA 1
ATOM 2945 C C . GLU A 1 364 ? 5.150 9.418 -26.478 1.00 96.88 364 GLU A C 1
ATOM 2947 O O . GLU A 1 364 ? 6.381 9.267 -26.462 1.00 96.88 364 GLU A O 1
ATOM 2952 N N . ARG A 1 365 ? 4.373 8.793 -25.589 1.00 96.44 365 ARG A N 1
ATOM 2953 C CA . ARG A 1 365 ? 4.914 7.893 -24.574 1.00 96.44 365 ARG A CA 1
ATOM 2954 C C . ARG A 1 365 ? 4.989 6.457 -25.063 1.00 96.44 365 ARG A C 1
ATOM 2956 O O . ARG A 1 365 ? 5.940 5.765 -24.699 1.00 96.44 365 ARG A O 1
ATOM 2963 N N . LEU A 1 366 ? 4.044 6.033 -25.895 1.00 98.31 366 LEU A N 1
ATOM 2964 C CA . LEU A 1 366 ? 4.010 4.714 -26.521 1.00 98.31 366 LEU A CA 1
ATOM 2965 C C . LEU A 1 366 ? 4.395 4.779 -27.997 1.00 98.31 366 LEU A C 1
ATOM 2967 O O . LEU A 1 366 ? 4.162 5.781 -28.669 1.00 98.31 366 LEU A O 1
ATOM 2971 N N . ASP A 1 367 ? 4.996 3.703 -28.494 1.00 98.12 367 ASP A N 1
ATOM 2972 C CA . ASP A 1 367 ? 5.366 3.579 -29.901 1.00 98.12 367 ASP A CA 1
ATOM 2973 C C . ASP A 1 367 ? 4.104 3.455 -30.786 1.00 98.12 367 ASP A C 1
ATOM 2975 O O . ASP A 1 367 ? 3.280 2.570 -30.533 1.00 98.12 367 ASP A O 1
ATOM 2979 N N . PRO A 1 368 ? 3.938 4.278 -31.842 1.00 98.12 368 PRO A N 1
ATOM 2980 C CA . PRO A 1 368 ? 2.770 4.220 -32.724 1.00 98.12 368 PRO A CA 1
ATOM 2981 C C . PRO A 1 368 ? 2.528 2.849 -33.365 1.00 98.12 368 PRO A C 1
ATOM 2983 O O . PRO A 1 368 ? 1.388 2.500 -33.665 1.00 98.12 368 PRO A O 1
ATOM 2986 N N . ARG A 1 369 ? 3.578 2.035 -33.546 1.00 97.44 369 ARG A N 1
ATOM 2987 C CA . ARG A 1 369 ? 3.460 0.681 -34.108 1.00 97.44 369 ARG A CA 1
ATOM 2988 C C . ARG A 1 369 ? 2.647 -0.260 -33.216 1.00 97.44 369 ARG A C 1
ATOM 2990 O O . ARG A 1 369 ? 2.165 -1.272 -33.716 1.00 97.44 369 ARG A O 1
ATOM 2997 N N . LEU A 1 370 ? 2.445 0.068 -31.934 1.00 97.94 370 LEU A N 1
ATOM 2998 C CA . LEU A 1 370 ? 1.552 -0.694 -31.055 1.00 97.94 370 LEU A CA 1
ATOM 2999 C C . LEU A 1 370 ? 0.087 -0.664 -31.519 1.00 97.94 370 LEU A C 1
ATOM 3001 O O . LEU A 1 370 ? -0.652 -1.598 -31.228 1.00 97.94 370 LEU A O 1
ATOM 3005 N N . LEU A 1 371 ? -0.330 0.358 -32.274 1.00 97.94 371 LEU A N 1
ATOM 3006 C CA . LEU A 1 371 ? -1.686 0.442 -32.835 1.00 97.94 371 LEU A CA 1
ATOM 3007 C C . LEU A 1 371 ? -1.921 -0.538 -33.994 1.00 97.94 371 LEU A C 1
ATOM 3009 O O . LEU A 1 371 ? -3.062 -0.749 -34.386 1.00 97.94 371 LEU A O 1
ATOM 3013 N N . ALA A 1 372 ? -0.859 -1.138 -34.542 1.00 96.50 372 ALA A N 1
ATOM 3014 C CA . ALA A 1 372 ? -0.954 -2.116 -35.625 1.00 96.50 372 ALA A CA 1
ATOM 3015 C C . ALA A 1 372 ? -1.272 -3.545 -35.142 1.00 96.50 372 ALA A C 1
ATOM 3017 O O . ALA A 1 372 ? -1.317 -4.457 -35.966 1.00 96.50 372 ALA A O 1
ATOM 3018 N N . TYR A 1 373 ? -1.416 -3.756 -33.832 1.00 98.12 373 TYR A N 1
ATOM 3019 C CA . TYR A 1 373 ? -1.897 -5.014 -33.260 1.00 98.12 373 TYR A CA 1
ATOM 3020 C C . TYR A 1 373 ? -3.426 -5.088 -33.291 1.00 98.12 373 TYR A C 1
ATOM 3022 O O . TYR A 1 373 ? -4.111 -4.063 -33.229 1.00 98.12 373 TYR A O 1
ATOM 3030 N N . ASP A 1 374 ? -3.968 -6.304 -33.274 1.00 97.88 374 ASP A N 1
ATOM 3031 C CA . ASP A 1 374 ? -5.375 -6.527 -32.934 1.00 97.88 374 ASP A CA 1
ATOM 3032 C C . ASP A 1 374 ? -5.602 -6.304 -31.426 1.00 97.88 374 ASP A C 1
ATOM 3034 O O . ASP A 1 374 ? -5.528 -7.218 -30.599 1.00 97.88 374 ASP A O 1
ATOM 3038 N N . LEU A 1 375 ? -5.843 -5.043 -31.056 1.00 98.25 375 LEU A N 1
ATOM 3039 C CA . LEU A 1 375 ? -6.039 -4.645 -29.661 1.00 98.25 375 LEU A CA 1
ATOM 3040 C C . LEU A 1 375 ? -7.284 -5.278 -29.033 1.00 98.25 375 LEU A C 1
ATOM 3042 O O . LEU A 1 375 ? -7.295 -5.462 -27.819 1.00 98.25 375 LEU A O 1
ATOM 3046 N N . ASP A 1 376 ? -8.304 -5.629 -29.819 1.00 98.12 376 ASP A N 1
ATOM 3047 C CA . ASP A 1 376 ? -9.530 -6.233 -29.295 1.00 98.12 376 ASP A CA 1
ATOM 3048 C C . ASP A 1 376 ? -9.292 -7.704 -28.928 1.00 98.12 376 ASP A C 1
ATOM 3050 O O . ASP A 1 376 ? -9.709 -8.149 -27.852 1.00 98.12 376 ASP A O 1
ATOM 3054 N N . ARG A 1 377 ? -8.528 -8.432 -29.758 1.00 98.19 377 ARG A N 1
ATOM 3055 C CA . ARG A 1 377 ? -8.041 -9.784 -29.443 1.00 98.19 377 ARG A CA 1
ATOM 3056 C C . ARG A 1 377 ? -7.158 -9.792 -28.196 1.00 98.19 377 ARG A C 1
ATOM 3058 O O . ARG A 1 377 ? -7.335 -10.651 -27.337 1.00 98.19 377 ARG A O 1
ATOM 3065 N N . LEU A 1 378 ? -6.235 -8.837 -28.066 1.00 98.56 378 LEU A N 1
ATOM 3066 C CA . LEU A 1 378 ? -5.378 -8.729 -26.877 1.00 98.56 378 LEU A CA 1
ATOM 3067 C C . LEU A 1 378 ? -6.178 -8.346 -25.622 1.00 98.56 378 LEU A C 1
ATOM 3069 O O . LEU A 1 378 ? -5.973 -8.923 -24.554 1.00 98.56 378 LEU A O 1
ATOM 3073 N N . ALA A 1 379 ? -7.118 -7.406 -25.745 1.00 98.38 379 ALA A N 1
ATOM 3074 C CA . ALA A 1 379 ? -7.944 -6.940 -24.636 1.00 98.38 379 ALA A CA 1
ATOM 3075 C C . ALA A 1 379 ? -8.859 -8.037 -24.066 1.00 98.38 379 ALA A C 1
ATOM 3077 O O . ALA A 1 379 ? -9.155 -8.024 -22.871 1.00 98.38 379 ALA A O 1
ATOM 3078 N N . ALA A 1 380 ? -9.304 -8.992 -24.892 1.00 98.25 380 ALA A N 1
ATOM 3079 C CA . ALA A 1 380 ? -10.136 -10.117 -24.456 1.00 98.25 380 ALA A CA 1
ATOM 3080 C C . ALA A 1 380 ? -9.438 -11.026 -23.419 1.00 98.25 380 ALA A C 1
ATOM 3082 O O . ALA A 1 380 ? -10.097 -11.612 -22.551 1.00 98.25 380 ALA A O 1
ATOM 3083 N N . GLU A 1 381 ? -8.106 -11.089 -23.468 1.00 98.25 381 GLU A N 1
ATOM 3084 C CA . GLU A 1 381 ? -7.265 -11.903 -22.582 1.00 98.25 381 GLU A CA 1
ATOM 3085 C C . GLU A 1 381 ? -6.865 -11.191 -21.280 1.00 98.25 381 GLU A C 1
ATOM 3087 O O . GLU A 1 381 ? -6.215 -11.781 -20.408 1.00 98.25 381 GLU A O 1
ATOM 3092 N N . LEU A 1 382 ? -7.250 -9.922 -21.113 1.00 98.19 382 LEU A N 1
ATOM 3093 C CA . LEU A 1 382 ? -7.005 -9.190 -19.876 1.00 98.19 382 LEU A CA 1
ATOM 3094 C C . LEU A 1 382 ? -7.807 -9.809 -18.729 1.00 98.19 382 LEU A C 1
ATOM 3096 O O . LEU A 1 382 ? -9.028 -9.976 -18.819 1.00 98.19 382 LEU A O 1
ATOM 3100 N N . ASP A 1 383 ? -7.103 -10.151 -17.649 1.00 96.25 383 ASP A N 1
ATOM 3101 C CA . ASP A 1 383 ? -7.690 -10.814 -16.489 1.00 96.25 383 ASP A CA 1
ATOM 3102 C C . ASP A 1 383 ? -7.138 -10.211 -15.183 1.00 96.25 383 ASP A C 1
ATOM 3104 O O . ASP A 1 383 ? -6.062 -10.597 -14.716 1.00 96.25 383 ASP A O 1
ATOM 3108 N N . PRO A 1 384 ? -7.868 -9.262 -14.569 1.00 96.06 384 PRO A N 1
ATOM 3109 C CA . PRO A 1 384 ? -7.424 -8.577 -13.358 1.00 96.06 384 PRO A CA 1
ATOM 3110 C C . PRO A 1 384 ? -7.418 -9.467 -12.108 1.00 96.06 384 PRO A C 1
ATOM 3112 O O . PRO A 1 384 ? -6.929 -9.042 -11.061 1.00 96.06 384 PRO A O 1
ATOM 3115 N N . THR A 1 385 ? -7.920 -10.707 -12.174 1.00 95.50 385 THR A N 1
ATOM 3116 C CA . THR A 1 385 ? -7.829 -11.637 -11.036 1.00 95.50 385 THR A CA 1
ATOM 3117 C C . THR A 1 385 ? -6.376 -11.980 -10.701 1.00 95.50 385 THR A C 1
ATOM 3119 O O . THR A 1 385 ? -6.039 -12.137 -9.526 1.00 95.50 385 THR A O 1
ATOM 3122 N N . TYR A 1 386 ? -5.482 -11.985 -11.697 1.00 96.25 386 TYR A N 1
ATOM 3123 C CA . TYR A 1 386 ? -4.050 -12.215 -11.497 1.00 96.25 386 TYR A CA 1
ATOM 3124 C C . TYR A 1 386 ? -3.366 -11.115 -10.676 1.00 96.25 386 TYR A C 1
ATOM 3126 O O . TYR A 1 386 ? -2.361 -11.396 -10.008 1.00 96.25 386 TYR A O 1
ATOM 3134 N N . ASP A 1 387 ? -3.919 -9.897 -10.664 1.00 96.81 387 ASP A N 1
ATOM 3135 C CA . ASP A 1 387 ? -3.373 -8.787 -9.881 1.00 96.81 387 ASP A CA 1
ATOM 3136 C C . ASP A 1 387 ? -3.558 -8.988 -8.374 1.00 96.81 387 ASP A C 1
ATOM 3138 O O . ASP A 1 387 ? -2.727 -8.535 -7.586 1.00 96.81 387 ASP A O 1
ATOM 3142 N N . LYS A 1 388 ? -4.588 -9.738 -7.952 1.00 95.00 388 LYS A N 1
ATOM 3143 C CA . LYS A 1 388 ? -4.891 -9.994 -6.530 1.00 95.00 388 LYS A CA 1
ATOM 3144 C C . LYS A 1 388 ? -3.770 -10.714 -5.775 1.00 95.00 388 LYS A C 1
ATOM 3146 O O . LYS A 1 388 ? -3.747 -10.682 -4.548 1.00 95.00 388 LYS A O 1
ATOM 3151 N N . ALA A 1 389 ? -2.859 -11.360 -6.492 1.00 93.31 389 ALA A N 1
ATOM 3152 C CA . ALA A 1 389 ? -1.738 -12.086 -5.909 1.00 93.31 389 ALA A CA 1
ATOM 3153 C C . ALA A 1 389 ? -0.463 -11.233 -5.751 1.00 93.31 389 ALA A C 1
ATOM 3155 O O . ALA A 1 389 ? 0.549 -11.734 -5.262 1.00 93.31 389 ALA A O 1
ATOM 3156 N N . PHE A 1 390 ? -0.479 -9.952 -6.137 1.00 95.50 390 PHE A N 1
ATOM 3157 C CA . PHE A 1 390 ? 0.586 -9.034 -5.736 1.00 95.50 390 PHE A CA 1
ATOM 3158 C C . PHE A 1 390 ? 0.435 -8.616 -4.272 1.00 95.50 390 PHE A C 1
ATOM 3160 O O . PHE A 1 390 ? -0.659 -8.345 -3.780 1.00 95.50 390 PHE A O 1
ATOM 3167 N N . THR A 1 391 ? 1.572 -8.482 -3.595 1.00 96.69 391 THR A N 1
ATOM 3168 C CA . THR A 1 391 ? 1.641 -7.821 -2.292 1.00 96.69 391 THR A CA 1
ATOM 3169 C C . THR A 1 391 ? 1.585 -6.303 -2.448 1.00 96.69 391 THR A C 1
ATOM 3171 O O . THR A 1 391 ? 1.818 -5.755 -3.531 1.00 96.69 391 THR A O 1
ATOM 3174 N N . TYR A 1 392 ? 1.348 -5.606 -1.337 1.00 97.19 392 TYR A N 1
ATOM 3175 C CA . TYR A 1 392 ? 1.364 -4.150 -1.266 1.00 97.19 392 TYR A CA 1
ATOM 3176 C C . TYR A 1 392 ? 2.633 -3.548 -1.879 1.00 97.19 392 TYR A C 1
ATOM 3178 O O . TYR A 1 392 ? 2.544 -2.649 -2.712 1.00 97.19 392 TYR A O 1
ATOM 3186 N N . LEU A 1 393 ? 3.810 -4.080 -1.528 1.00 96.50 393 LEU A N 1
ATOM 3187 C CA . LEU A 1 393 ? 5.083 -3.603 -2.070 1.00 96.50 393 LEU A CA 1
ATOM 3188 C C . LEU A 1 393 ? 5.158 -3.772 -3.593 1.00 96.50 393 LEU A C 1
ATOM 3190 O O . LEU A 1 393 ? 5.677 -2.890 -4.276 1.00 96.50 393 LEU A O 1
ATOM 3194 N N . GLY A 1 394 ? 4.628 -4.876 -4.128 1.00 96.25 394 GLY A N 1
ATOM 3195 C CA . GLY A 1 394 ? 4.586 -5.129 -5.567 1.00 96.25 394 GLY A CA 1
ATOM 3196 C C . GLY A 1 394 ? 3.756 -4.082 -6.309 1.00 96.25 394 GLY A C 1
ATOM 3197 O O . GLY A 1 394 ? 4.263 -3.431 -7.222 1.00 96.25 394 GLY A O 1
ATOM 3198 N N . ILE A 1 395 ? 2.514 -3.857 -5.870 1.00 97.44 395 ILE A N 1
ATOM 3199 C CA . ILE A 1 395 ? 1.626 -2.859 -6.490 1.00 97.44 395 ILE A CA 1
ATOM 3200 C C . ILE A 1 395 ? 2.162 -1.440 -6.305 1.00 97.44 395 ILE A C 1
ATOM 3202 O O . ILE A 1 395 ? 2.172 -0.665 -7.258 1.00 97.44 395 ILE A O 1
ATOM 3206 N N . GLN A 1 396 ? 2.670 -1.108 -5.117 1.00 97.06 396 GLN A N 1
ATOM 3207 C CA . GLN A 1 396 ? 3.265 0.199 -4.849 1.00 97.06 396 GLN A CA 1
ATOM 3208 C C . GLN A 1 396 ? 4.476 0.458 -5.756 1.00 97.06 396 GLN A C 1
ATOM 3210 O O . GLN A 1 396 ? 4.607 1.541 -6.319 1.00 97.06 396 GLN A O 1
ATOM 3215 N N . THR A 1 397 ? 5.330 -0.549 -5.959 1.00 97.06 397 THR A N 1
ATOM 3216 C CA . THR A 1 397 ? 6.489 -0.444 -6.856 1.00 97.06 397 THR A CA 1
ATOM 3217 C C . THR A 1 397 ? 6.058 -0.198 -8.298 1.00 97.06 397 THR A C 1
ATOM 3219 O O . THR A 1 397 ? 6.630 0.671 -8.961 1.00 97.06 397 THR A O 1
ATOM 3222 N N . LEU A 1 398 ? 5.041 -0.924 -8.783 1.00 96.94 398 LEU A N 1
ATOM 3223 C CA . LEU A 1 398 ? 4.471 -0.682 -10.108 1.00 96.94 398 LEU A CA 1
ATOM 3224 C C . LEU A 1 398 ? 3.959 0.759 -10.215 1.00 96.94 398 LEU A C 1
ATOM 3226 O O . LEU A 1 398 ? 4.366 1.487 -11.119 1.00 96.94 398 LEU A O 1
ATOM 3230 N N . TYR A 1 399 ? 3.136 1.186 -9.260 1.00 96.44 399 TYR A N 1
ATOM 3231 C CA . TYR A 1 399 ? 2.500 2.501 -9.248 1.00 96.44 399 TYR A CA 1
ATOM 3232 C C . TYR A 1 399 ? 3.478 3.678 -9.191 1.00 96.44 399 TYR A C 1
ATOM 3234 O O . TYR A 1 399 ? 3.290 4.674 -9.893 1.00 96.44 399 TYR A O 1
ATOM 3242 N N . ASP A 1 400 ? 4.519 3.577 -8.367 1.00 94.69 400 ASP A N 1
ATOM 3243 C CA . ASP A 1 400 ? 5.462 4.674 -8.158 1.00 94.69 400 ASP A CA 1
ATOM 3244 C C . ASP A 1 400 ? 6.445 4.832 -9.317 1.00 94.69 400 ASP A C 1
ATOM 3246 O O . ASP A 1 400 ? 6.936 5.936 -9.560 1.00 94.69 400 ASP A O 1
ATOM 3250 N N . ARG A 1 401 ? 6.782 3.730 -10.004 1.00 93.69 401 ARG A N 1
ATOM 3251 C CA . ARG A 1 401 ? 7.927 3.706 -10.925 1.00 93.69 401 ARG A CA 1
ATOM 3252 C C . ARG A 1 401 ? 7.611 3.230 -12.334 1.00 93.69 401 ARG A C 1
ATOM 3254 O O . ARG A 1 401 ? 8.234 3.734 -13.256 1.00 93.69 401 ARG A O 1
ATOM 3261 N N . TYR A 1 402 ? 6.716 2.265 -12.522 1.00 97.00 402 TYR A N 1
ATOM 3262 C CA . TYR A 1 402 ? 6.579 1.563 -13.805 1.00 97.00 402 TYR A CA 1
ATOM 3263 C C . TYR A 1 402 ? 5.361 1.979 -14.621 1.00 97.00 402 TYR A C 1
ATOM 3265 O O . TYR A 1 402 ? 5.455 2.027 -15.849 1.00 97.00 402 TYR A O 1
ATOM 3273 N N . LEU A 1 403 ? 4.233 2.251 -13.962 1.00 97.81 403 LEU A N 1
ATOM 3274 C CA . LEU A 1 403 ? 2.987 2.551 -14.657 1.00 97.81 403 LEU A CA 1
ATOM 3275 C C . LEU A 1 403 ? 3.084 3.890 -15.397 1.00 97.81 403 LEU A C 1
ATOM 3277 O O . LEU A 1 403 ? 3.502 4.912 -14.839 1.00 97.81 403 LEU A O 1
ATOM 3281 N N . ILE A 1 404 ? 2.670 3.898 -16.664 1.00 97.50 404 ILE A N 1
ATOM 3282 C CA . ILE A 1 404 ? 2.669 5.114 -17.476 1.00 97.50 404 ILE A CA 1
ATOM 3283 C C . ILE A 1 404 ? 1.763 6.181 -16.849 1.00 97.50 404 ILE A C 1
ATOM 3285 O O . ILE A 1 404 ? 0.574 5.981 -16.585 1.00 97.50 404 ILE A O 1
ATOM 3289 N N . THR A 1 405 ? 2.360 7.354 -16.644 1.00 96.88 405 THR A N 1
ATOM 3290 C CA . THR A 1 405 ? 1.696 8.551 -16.134 1.00 96.88 405 THR A CA 1
ATOM 3291 C C . THR A 1 405 ? 1.621 9.591 -17.239 1.00 96.88 405 THR A C 1
ATOM 3293 O O . THR A 1 405 ? 2.646 9.990 -17.794 1.00 96.88 405 THR A O 1
ATOM 3296 N N . ASP A 1 406 ? 0.414 10.058 -17.522 1.00 96.00 406 ASP A N 1
ATOM 3297 C CA . ASP A 1 406 ? 0.179 11.214 -18.366 1.00 96.00 406 ASP A CA 1
ATOM 3298 C C . ASP A 1 406 ? 0.474 12.490 -17.569 1.00 96.00 406 ASP A C 1
ATOM 3300 O O . ASP A 1 406 ? -0.132 12.757 -16.528 1.00 96.00 406 ASP A O 1
ATOM 3304 N N . LYS A 1 407 ? 1.450 13.260 -18.050 1.00 95.44 407 LYS A N 1
ATOM 3305 C CA . LYS A 1 407 ? 1.892 14.526 -17.454 1.00 95.44 407 LYS A CA 1
ATOM 3306 C C . LYS A 1 407 ? 1.608 15.727 -18.358 1.00 95.44 407 LYS A C 1
ATOM 3308 O O . LYS A 1 407 ? 2.096 16.811 -18.064 1.00 95.44 407 LYS A O 1
ATOM 3313 N N . THR A 1 408 ? 0.856 15.558 -19.450 1.00 94.44 408 THR A N 1
ATOM 3314 C CA . THR A 1 408 ? 0.548 16.672 -20.365 1.00 94.44 408 THR A CA 1
ATOM 3315 C C . THR A 1 408 ? -0.565 17.572 -19.825 1.00 94.44 408 THR A C 1
ATOM 3317 O O . THR A 1 408 ? -0.756 18.679 -20.316 1.00 94.44 408 THR A O 1
ATOM 3320 N N . GLY A 1 409 ? -1.351 17.075 -18.866 1.00 89.81 409 GLY A N 1
ATOM 3321 C CA . GLY A 1 409 ? -2.426 17.816 -18.211 1.00 89.81 409 GLY A CA 1
ATOM 3322 C C . GLY A 1 409 ? -1.962 18.657 -17.012 1.00 89.81 409 GLY A C 1
ATOM 3323 O O . GLY A 1 409 ? -0.802 18.596 -16.609 1.00 89.81 409 GLY A O 1
ATOM 3324 N N . PRO A 1 410 ? -2.886 19.405 -16.377 1.00 86.38 410 PRO A N 1
ATOM 3325 C CA . PRO A 1 410 ? -2.578 20.265 -15.229 1.00 86.38 410 PRO A CA 1
ATOM 3326 C C . PRO A 1 410 ? -2.166 19.485 -13.972 1.00 86.38 410 PRO A C 1
ATOM 3328 O O . PRO A 1 410 ? -1.523 20.037 -13.082 1.00 86.38 410 PRO A O 1
ATOM 3331 N N . LYS A 1 411 ? -2.546 18.205 -13.879 1.00 89.06 411 LYS A N 1
ATOM 3332 C CA . LYS A 1 411 ? -2.121 17.284 -12.824 1.00 89.06 411 LYS A CA 1
ATOM 3333 C C . LYS A 1 411 ? -1.659 15.971 -13.462 1.00 89.06 411 LYS A C 1
ATOM 3335 O O . LYS A 1 411 ? -2.365 15.476 -14.343 1.00 89.06 411 LYS A O 1
ATOM 3340 N N . PRO A 1 412 ? -0.526 15.394 -13.020 1.00 92.69 412 PRO A N 1
ATOM 3341 C CA . PRO A 1 412 ? -0.124 14.055 -13.427 1.00 92.69 412 PRO A CA 1
ATOM 3342 C C . PRO A 1 412 ? -1.211 13.031 -13.094 1.00 92.69 412 PRO A C 1
ATOM 3344 O O . PRO A 1 412 ? -1.707 13.017 -11.967 1.00 92.69 412 PRO A O 1
ATOM 3347 N N . ARG A 1 413 ? -1.553 12.165 -14.049 1.00 93.19 413 ARG A N 1
ATOM 3348 C CA . ARG A 1 413 ? -2.546 11.097 -13.870 1.00 93.19 413 ARG A CA 1
ATOM 3349 C C . ARG A 1 413 ? -1.998 9.774 -14.387 1.00 93.19 413 ARG A C 1
ATOM 3351 O O . ARG A 1 413 ? -1.477 9.726 -15.501 1.00 93.19 413 ARG A O 1
ATOM 3358 N N . ARG A 1 414 ? -2.121 8.691 -13.616 1.00 96.12 414 ARG A N 1
ATOM 3359 C CA . ARG A 1 414 ? -1.784 7.352 -14.122 1.00 96.12 414 ARG A CA 1
ATOM 3360 C C . ARG A 1 414 ? -2.850 6.920 -15.121 1.00 96.12 414 ARG A C 1
ATOM 3362 O O . ARG A 1 414 ? -4.042 7.013 -14.844 1.00 96.12 414 ARG A O 1
ATOM 3369 N N . ILE A 1 415 ? -2.407 6.452 -16.283 1.00 96.94 415 ILE A N 1
ATOM 3370 C CA . ILE A 1 415 ? -3.295 5.955 -17.346 1.00 96.94 415 ILE A CA 1
ATOM 3371 C C . ILE A 1 415 ? -3.157 4.446 -17.557 1.00 96.94 415 ILE A C 1
ATOM 3373 O O . ILE A 1 415 ? -3.915 3.858 -18.318 1.00 96.94 415 ILE A O 1
ATOM 3377 N N . GLU A 1 416 ? -2.184 3.817 -16.901 1.00 98.44 416 GLU A N 1
ATOM 3378 C CA . GLU A 1 416 ? -1.864 2.408 -17.080 1.00 98.44 416 GLU A CA 1
ATOM 3379 C C . GLU A 1 416 ? -2.238 1.593 -15.842 1.00 98.44 416 GLU A C 1
ATOM 3381 O O . GLU A 1 416 ? -1.714 1.838 -14.758 1.00 98.44 416 GLU A O 1
ATOM 3386 N N . ALA A 1 417 ? -3.114 0.605 -16.022 1.00 97.88 417 ALA A N 1
ATOM 3387 C CA . ALA A 1 417 ? -3.392 -0.428 -15.026 1.00 97.88 417 ALA A CA 1
ATOM 3388 C C . ALA A 1 417 ? -2.338 -1.561 -15.091 1.00 97.88 417 ALA A C 1
ATOM 3390 O O . ALA A 1 417 ? -1.680 -1.722 -16.124 1.00 97.88 417 ALA A O 1
ATOM 3391 N N . PRO A 1 418 ? -2.179 -2.404 -14.052 1.00 98.00 418 PRO A N 1
ATOM 3392 C CA . PRO A 1 418 ? -1.145 -3.441 -14.023 1.00 98.00 418 PRO A CA 1
ATOM 3393 C C . PRO A 1 418 ? -1.254 -4.450 -15.175 1.00 98.00 418 PRO A C 1
ATOM 3395 O O . PRO A 1 418 ? -0.246 -4.780 -15.797 1.00 98.00 418 PRO A O 1
ATOM 3398 N N . GLN A 1 419 ? -2.465 -4.883 -15.545 1.00 98.12 419 GLN A N 1
ATOM 3399 C CA . GLN A 1 419 ? -2.643 -5.751 -16.717 1.00 98.12 419 GLN A CA 1
ATOM 3400 C C . GLN A 1 419 ? -2.228 -5.062 -18.027 1.00 98.12 419 GLN A C 1
ATOM 3402 O O . GLN A 1 419 ? -1.624 -5.697 -18.892 1.00 98.12 419 GLN A O 1
ATOM 3407 N N . PHE A 1 420 ? -2.489 -3.756 -18.167 1.00 98.56 420 PHE A N 1
ATOM 3408 C CA . PHE A 1 420 ? -2.068 -2.990 -19.347 1.00 98.56 420 PHE A CA 1
ATOM 3409 C C . PHE A 1 420 ? -0.548 -2.888 -19.414 1.00 98.56 420 PHE A C 1
ATOM 3411 O O . PHE A 1 420 ? 0.022 -3.040 -20.488 1.00 98.56 420 PHE A O 1
ATOM 3418 N N . PHE A 1 421 ? 0.107 -2.705 -18.266 1.00 98.56 421 PHE A N 1
ATOM 3419 C CA . PHE A 1 421 ? 1.560 -2.700 -18.150 1.00 98.56 421 PHE A CA 1
ATOM 3420 C C . PHE A 1 421 ? 2.180 -4.005 -18.667 1.00 98.56 421 PHE A C 1
ATOM 3422 O O . PHE A 1 421 ? 3.046 -3.969 -19.543 1.00 98.56 421 PHE A O 1
ATOM 3429 N N . TRP A 1 422 ? 1.705 -5.162 -18.194 1.00 98.38 422 TRP A N 1
ATOM 3430 C CA . TRP A 1 422 ? 2.225 -6.456 -18.649 1.00 98.38 422 TRP A CA 1
ATOM 3431 C C . TRP A 1 422 ? 1.963 -6.695 -20.139 1.00 98.38 422 TRP A C 1
ATOM 3433 O O . TRP A 1 422 ? 2.845 -7.187 -20.848 1.00 98.38 422 TRP A O 1
ATOM 3443 N N . MET A 1 423 ? 0.785 -6.298 -20.630 1.00 98.69 423 MET A N 1
ATOM 3444 C CA . MET A 1 423 ? 0.440 -6.393 -22.048 1.00 98.69 423 MET A CA 1
ATOM 3445 C C . MET A 1 423 ? 1.323 -5.480 -22.909 1.00 98.69 423 MET A C 1
ATOM 3447 O O . MET A 1 423 ? 1.899 -5.943 -23.891 1.00 98.69 423 MET A O 1
ATOM 3451 N N . ARG A 1 424 ? 1.524 -4.213 -22.515 1.00 98.62 424 ARG A N 1
ATOM 3452 C CA . ARG A 1 424 ? 2.416 -3.271 -23.210 1.00 98.62 424 ARG A CA 1
ATOM 3453 C C . ARG A 1 424 ? 3.824 -3.831 -23.331 1.00 98.62 424 ARG A C 1
ATOM 3455 O O . ARG A 1 424 ? 4.419 -3.742 -24.405 1.00 98.62 424 ARG A O 1
ATOM 3462 N N . VAL A 1 425 ? 4.379 -4.365 -22.242 1.00 98.62 425 VAL A N 1
ATOM 3463 C CA . VAL A 1 425 ? 5.736 -4.925 -22.260 1.00 98.62 425 VAL A CA 1
ATOM 3464 C C . VAL A 1 425 ? 5.812 -6.076 -23.263 1.00 98.62 425 VAL A C 1
ATOM 3466 O O . VAL A 1 425 ? 6.708 -6.089 -24.108 1.00 98.62 425 VAL A O 1
ATOM 3469 N N . ALA A 1 426 ? 4.839 -6.991 -23.234 1.00 98.56 426 ALA A N 1
ATOM 3470 C CA . ALA A 1 426 ? 4.788 -8.112 -24.163 1.00 98.56 426 ALA A CA 1
ATOM 3471 C C . ALA A 1 426 ? 4.644 -7.663 -25.630 1.00 98.56 426 ALA A C 1
ATOM 3473 O O . ALA A 1 426 ? 5.378 -8.156 -26.489 1.00 98.56 426 ALA A O 1
ATOM 3474 N N . MET A 1 427 ? 3.770 -6.690 -25.913 1.00 98.62 427 MET A N 1
ATOM 3475 C CA . MET A 1 427 ? 3.608 -6.095 -27.246 1.00 98.62 427 MET A CA 1
ATOM 3476 C C . MET A 1 427 ? 4.882 -5.402 -27.731 1.00 98.62 427 MET A C 1
ATOM 3478 O O . MET A 1 427 ? 5.262 -5.538 -28.894 1.00 98.62 427 MET A O 1
ATOM 3482 N N . GLY A 1 428 ? 5.550 -4.663 -26.843 1.00 98.19 428 GLY A N 1
ATOM 3483 C CA . GLY A 1 428 ? 6.782 -3.947 -27.148 1.00 98.19 428 GLY A CA 1
ATOM 3484 C C . GLY A 1 428 ? 7.920 -4.878 -27.555 1.00 98.19 428 GLY A C 1
ATOM 3485 O O . GLY A 1 428 ? 8.643 -4.575 -28.499 1.00 98.19 428 GLY A O 1
ATOM 3486 N N . LEU A 1 429 ? 8.046 -6.024 -26.882 1.00 98.06 429 LEU A N 1
ATOM 3487 C CA . LEU A 1 429 ? 9.079 -7.020 -27.179 1.00 98.06 429 LEU A CA 1
ATOM 3488 C C . LEU A 1 429 ? 8.842 -7.772 -28.495 1.00 98.06 429 LEU A C 1
ATOM 3490 O O . LEU A 1 429 ? 9.807 -8.159 -29.144 1.00 98.06 429 LEU A O 1
ATOM 3494 N N . HIS A 1 430 ? 7.586 -7.927 -28.924 1.00 98.06 430 HIS A N 1
ATOM 3495 C CA . HIS A 1 430 ? 7.233 -8.641 -30.161 1.00 98.06 430 HIS A CA 1
ATOM 3496 C C . HIS A 1 430 ? 6.902 -7.704 -31.335 1.00 98.06 430 HIS A C 1
ATOM 3498 O O . HIS A 1 430 ? 6.412 -8.148 -32.371 1.00 98.06 430 HIS A O 1
ATOM 3504 N N . ILE A 1 431 ? 7.174 -6.400 -31.212 1.00 95.44 431 ILE A N 1
ATOM 3505 C CA . ILE A 1 431 ? 6.745 -5.385 -32.190 1.00 95.44 431 ILE A CA 1
ATOM 3506 C C . ILE A 1 431 ? 7.312 -5.612 -33.602 1.00 95.44 431 ILE A C 1
ATOM 3508 O O . ILE A 1 431 ? 6.671 -5.241 -34.587 1.00 95.44 431 ILE A O 1
ATOM 3512 N N . LEU A 1 432 ? 8.490 -6.242 -33.689 1.00 95.06 432 LEU A N 1
ATOM 3513 C CA . LEU A 1 432 ? 9.200 -6.573 -34.930 1.00 95.06 432 LEU A CA 1
ATOM 3514 C C . LEU A 1 432 ? 9.040 -8.040 -35.362 1.00 95.06 432 LEU A C 1
ATOM 3516 O O . LEU A 1 432 ? 9.612 -8.434 -36.375 1.00 95.06 432 LEU A O 1
ATOM 3520 N N . GLU A 1 433 ? 8.307 -8.853 -34.603 1.00 95.19 433 GLU A N 1
ATOM 3521 C CA . GLU A 1 433 ? 8.101 -10.261 -34.944 1.00 95.19 433 GLU A CA 1
ATOM 3522 C C . GLU A 1 433 ? 7.257 -10.406 -36.210 1.00 95.19 433 GLU A C 1
ATOM 3524 O O . GLU A 1 433 ? 6.413 -9.568 -36.523 1.00 95.19 433 GLU A O 1
ATOM 3529 N N . SER A 1 434 ? 7.474 -11.490 -36.949 1.00 90.75 434 SER A N 1
ATOM 3530 C CA . SER A 1 434 ? 6.699 -11.798 -38.154 1.00 90.75 434 SER A CA 1
ATOM 3531 C C . SER A 1 434 ? 5.647 -12.879 -37.881 1.00 90.75 434 SER A C 1
ATOM 3533 O O . SER A 1 434 ? 5.763 -13.670 -36.939 1.00 90.75 434 SER A O 1
ATOM 3535 N N . GLY A 1 435 ? 4.602 -12.916 -38.712 1.00 92.44 435 GLY A N 1
ATOM 3536 C CA . GLY A 1 435 ? 3.487 -13.856 -38.566 1.00 92.44 435 GLY A CA 1
ATOM 3537 C C . GLY A 1 435 ? 2.484 -13.432 -37.487 1.00 92.44 435 GLY A C 1
ATOM 3538 O O . GLY A 1 435 ? 2.174 -12.251 -37.355 1.00 92.44 435 GLY A O 1
ATOM 3539 N N . ASP A 1 436 ? 1.961 -14.400 -36.732 1.00 94.12 436 ASP A N 1
ATOM 3540 C CA . ASP A 1 436 ? 0.969 -14.175 -35.669 1.00 94.12 436 ASP A CA 1
ATOM 3541 C C . ASP A 1 436 ? 1.635 -13.596 -34.408 1.00 94.12 436 ASP A C 1
ATOM 3543 O O . ASP A 1 436 ? 2.012 -14.319 -33.478 1.00 94.12 436 ASP A O 1
ATOM 3547 N N . ARG A 1 437 ? 1.838 -12.273 -34.406 1.00 95.88 437 ARG A N 1
ATOM 3548 C CA . ARG A 1 437 ? 2.471 -11.553 -33.293 1.00 95.88 437 ARG A CA 1
ATOM 3549 C C . ARG A 1 437 ? 1.612 -11.612 -32.034 1.00 95.88 437 ARG A C 1
ATOM 3551 O O . ARG A 1 437 ? 2.155 -11.792 -30.949 1.00 95.88 437 ARG A O 1
ATOM 3558 N N . GLU A 1 438 ? 0.294 -11.500 -32.165 1.00 97.75 438 GLU A N 1
ATOM 3559 C CA . GLU A 1 438 ? -0.657 -11.507 -31.054 1.00 97.75 438 GLU A CA 1
ATOM 3560 C C . GLU A 1 438 ? -0.546 -12.794 -30.236 1.00 97.75 438 GLU A C 1
ATOM 3562 O O . GLU A 1 438 ? -0.451 -12.721 -29.014 1.00 97.75 438 GLU A O 1
ATOM 3567 N N . SER A 1 439 ? -0.456 -13.967 -30.873 1.00 98.06 439 SER A N 1
ATOM 3568 C CA . SER A 1 439 ? -0.239 -15.224 -30.137 1.00 98.06 439 SER A CA 1
ATOM 3569 C C . SER A 1 439 ? 1.057 -15.217 -29.321 1.00 98.06 439 SER A C 1
ATOM 3571 O O . SER A 1 439 ? 1.082 -15.724 -28.198 1.00 98.06 439 SER A O 1
ATOM 3573 N N . ARG A 1 440 ? 2.137 -14.618 -29.841 1.00 98.00 440 ARG A N 1
ATOM 3574 C CA . ARG A 1 440 ? 3.416 -14.510 -29.116 1.00 98.00 440 ARG A CA 1
ATOM 3575 C C . ARG A 1 440 ? 3.327 -13.523 -27.952 1.00 98.00 440 ARG A C 1
ATOM 3577 O O . ARG A 1 440 ? 3.796 -13.825 -26.854 1.00 98.00 440 ARG A O 1
ATOM 3584 N N . VAL A 1 441 ? 2.667 -12.384 -28.171 1.00 98.62 441 VAL A N 1
ATOM 3585 C CA . VAL A 1 441 ? 2.360 -11.398 -27.127 1.00 98.62 441 VAL A CA 1
ATOM 3586 C C . VAL A 1 441 ? 1.573 -12.056 -26.000 1.00 98.62 441 VAL A C 1
ATOM 3588 O O . VAL A 1 441 ? 1.985 -11.965 -24.847 1.00 98.62 441 VAL A O 1
ATOM 3591 N N . LEU A 1 442 ? 0.495 -12.771 -26.326 1.00 98.56 442 LEU A N 1
ATOM 3592 C CA . LEU A 1 442 ? -0.348 -13.458 -25.350 1.00 98.56 442 LEU A CA 1
ATOM 3593 C C . LEU A 1 442 ? 0.414 -14.551 -24.596 1.00 98.56 442 LEU A C 1
ATOM 3595 O O . LEU A 1 442 ? 0.257 -14.672 -23.382 1.00 98.56 442 LEU A O 1
ATOM 3599 N N . ALA A 1 443 ? 1.290 -15.295 -25.276 1.00 98.25 443 ALA A N 1
ATOM 3600 C CA . ALA A 1 443 ? 2.135 -16.294 -24.632 1.00 98.25 443 ALA A CA 1
ATOM 3601 C C . ALA A 1 443 ? 3.076 -15.669 -23.589 1.00 98.25 443 ALA A C 1
ATOM 3603 O O . ALA A 1 443 ? 3.199 -16.199 -22.484 1.00 98.25 443 ALA A O 1
ATOM 3604 N N . LEU A 1 444 ? 3.722 -14.538 -23.899 1.00 98.31 444 LEU A N 1
ATOM 3605 C CA . LEU A 1 444 ? 4.592 -13.848 -22.942 1.00 98.31 444 LEU A CA 1
ATOM 3606 C C . LEU A 1 444 ? 3.792 -13.158 -21.825 1.00 98.31 444 LEU A C 1
ATOM 3608 O O . LEU A 1 444 ? 4.160 -13.257 -20.654 1.00 98.31 444 LEU A O 1
ATOM 3612 N N . TYR A 1 445 ? 2.682 -12.507 -22.164 1.00 98.44 445 TYR A N 1
ATOM 3613 C CA . TYR A 1 445 ? 1.774 -11.899 -21.194 1.00 98.44 445 TYR A CA 1
ATOM 3614 C C . TYR A 1 445 ? 1.246 -12.930 -20.183 1.00 98.44 445 TYR A C 1
ATOM 3616 O O . TYR A 1 445 ? 1.233 -12.648 -18.984 1.00 98.44 445 TYR A O 1
ATOM 3624 N N . ASP A 1 446 ? 0.918 -14.153 -20.618 1.00 98.06 446 ASP A N 1
ATOM 3625 C CA . ASP A 1 446 ? 0.519 -15.230 -19.706 1.00 98.06 446 ASP A CA 1
ATOM 3626 C C . ASP A 1 446 ? 1.633 -15.583 -18.703 1.00 98.06 446 ASP A C 1
ATOM 3628 O O . ASP A 1 446 ? 1.365 -15.769 -17.513 1.00 98.06 446 ASP A O 1
ATOM 3632 N N . ARG A 1 447 ? 2.903 -15.589 -19.137 1.00 98.06 447 ARG A N 1
ATOM 3633 C CA . ARG A 1 447 ? 4.045 -15.791 -18.226 1.00 98.06 447 ARG A CA 1
ATOM 3634 C C . ARG A 1 447 ? 4.187 -14.652 -17.219 1.00 98.06 447 ARG A C 1
ATOM 3636 O O . ARG A 1 447 ? 4.450 -14.936 -16.049 1.00 98.06 447 ARG A O 1
ATOM 3643 N N . TYR A 1 448 ? 3.991 -13.402 -17.644 1.00 97.44 448 TYR A N 1
ATOM 3644 C CA . TYR A 1 448 ? 4.042 -12.241 -16.753 1.00 97.44 448 TYR A CA 1
ATOM 3645 C C . TYR A 1 448 ? 2.907 -12.244 -15.727 1.00 97.44 448 TYR A C 1
ATOM 3647 O O . TYR A 1 448 ? 3.181 -12.194 -14.528 1.00 97.44 448 TYR A O 1
ATOM 3655 N N . ARG A 1 449 ? 1.642 -12.365 -16.158 1.00 95.06 449 ARG A N 1
ATOM 3656 C CA . ARG A 1 449 ? 0.484 -12.311 -15.242 1.00 95.06 449 ARG A CA 1
ATOM 3657 C C . ARG A 1 449 ? 0.502 -13.447 -14.214 1.00 95.06 449 ARG A C 1
ATOM 3659 O O . ARG A 1 449 ? 0.097 -13.260 -13.070 1.00 95.06 449 ARG A O 1
ATOM 3666 N N . ARG A 1 450 ? 1.041 -14.616 -14.589 1.00 95.62 450 ARG A N 1
ATOM 3667 C CA . ARG A 1 450 ? 1.239 -15.768 -13.690 1.00 95.62 450 ARG A CA 1
ATOM 3668 C C . ARG A 1 450 ? 2.507 -15.677 -12.835 1.00 95.62 450 ARG A C 1
ATOM 3670 O O . ARG A 1 450 ? 2.722 -16.563 -12.012 1.00 95.62 450 ARG A O 1
ATOM 3677 N N . ARG A 1 451 ? 3.337 -14.641 -13.014 1.00 94.25 451 ARG A N 1
ATOM 3678 C CA . ARG A 1 451 ? 4.636 -14.447 -12.337 1.00 94.25 451 ARG A CA 1
ATOM 3679 C C . ARG A 1 451 ? 5.625 -15.599 -12.558 1.00 94.25 451 ARG A C 1
ATOM 3681 O O . ARG A 1 451 ? 6.468 -15.873 -11.713 1.00 94.25 451 ARG A O 1
ATOM 3688 N N . LEU A 1 452 ? 5.540 -16.267 -13.708 1.00 96.50 452 LEU A N 1
ATOM 3689 C CA . LEU A 1 452 ? 6.476 -17.332 -14.096 1.00 96.50 452 LEU A CA 1
ATOM 3690 C C . LEU A 1 452 ? 7.781 -16.778 -14.676 1.00 96.50 452 LEU A C 1
ATOM 3692 O O . LEU A 1 452 ? 8.770 -17.495 -14.787 1.00 96.50 452 LEU A O 1
ATOM 3696 N N . PHE A 1 453 ? 7.767 -15.513 -15.084 1.00 95.38 453 PHE A N 1
ATOM 3697 C CA . PHE A 1 453 ? 8.903 -14.819 -15.660 1.00 95.38 453 PHE A CA 1
ATOM 3698 C C . PHE A 1 453 ? 8.802 -13.329 -15.340 1.00 95.38 453 PHE A C 1
ATOM 3700 O O . PHE A 1 453 ? 7.705 -12.776 -15.276 1.00 95.38 453 PHE A O 1
ATOM 3707 N N . CYS A 1 454 ? 9.946 -12.676 -15.159 1.00 94.81 454 CYS A N 1
ATOM 3708 C CA . CYS A 1 454 ? 10.034 -11.237 -14.971 1.00 94.81 454 CYS A CA 1
ATOM 3709 C C . CYS A 1 454 ? 11.242 -10.719 -15.750 1.00 94.81 454 CYS A C 1
ATOM 3711 O O . CYS A 1 454 ? 12.349 -11.240 -15.607 1.00 94.81 454 CYS A O 1
ATOM 3713 N N . SER A 1 455 ? 11.027 -9.713 -16.593 1.00 97.12 455 SER A N 1
ATOM 3714 C CA . SER A 1 455 ? 12.118 -9.062 -17.315 1.00 97.12 455 SER A CA 1
ATOM 3715 C C . SER A 1 455 ? 12.876 -8.095 -16.413 1.00 97.12 455 SER A C 1
ATOM 3717 O O . SER A 1 455 ? 12.402 -7.693 -15.353 1.00 97.12 455 SER A O 1
ATOM 3719 N N . SER A 1 456 ? 14.064 -7.688 -16.855 1.00 96.12 456 SER A N 1
ATOM 3720 C CA . SER A 1 456 ? 14.847 -6.675 -16.155 1.00 96.12 456 SER A CA 1
ATOM 3721 C C . SER A 1 456 ? 14.112 -5.328 -16.107 1.00 96.12 456 SER A C 1
ATOM 3723 O O . SER A 1 456 ? 13.317 -4.991 -16.989 1.00 96.12 456 SER A O 1
ATOM 3725 N N . THR A 1 457 ? 14.427 -4.519 -15.093 1.00 94.81 457 THR A N 1
ATOM 3726 C CA . THR A 1 457 ? 13.909 -3.154 -14.917 1.00 94.81 457 THR A CA 1
ATOM 3727 C C . THR A 1 457 ? 13.907 -2.301 -16.196 1.00 94.81 457 THR A C 1
ATOM 3729 O O . THR A 1 457 ? 12.843 -1.767 -16.518 1.00 94.81 457 THR A O 1
ATOM 3732 N N . PRO A 1 458 ? 15.015 -2.161 -16.963 1.00 95.50 458 PRO A N 1
ATOM 3733 C CA . PRO A 1 458 ? 15.005 -1.350 -18.186 1.00 95.50 458 PRO A CA 1
ATOM 3734 C C . PRO A 1 458 ? 14.031 -1.887 -19.239 1.00 95.50 458 PRO A C 1
ATOM 3736 O O . PRO A 1 458 ? 13.345 -1.105 -19.893 1.00 95.50 458 PRO A O 1
ATOM 3739 N N . THR A 1 459 ? 13.894 -3.210 -19.362 1.00 97.25 459 THR A N 1
ATOM 3740 C CA . THR A 1 459 ? 12.922 -3.817 -20.275 1.00 97.25 459 THR A CA 1
ATOM 3741 C C . THR A 1 459 ? 11.491 -3.493 -19.847 1.00 97.25 459 THR A C 1
ATOM 3743 O O . THR A 1 459 ? 10.705 -3.024 -20.667 1.00 97.25 459 THR A O 1
ATOM 3746 N N . LEU A 1 460 ? 11.153 -3.671 -18.570 1.00 97.31 460 LEU A N 1
ATOM 3747 C CA . LEU A 1 460 ? 9.819 -3.373 -18.037 1.00 97.31 460 LEU A CA 1
ATOM 3748 C C . LEU A 1 460 ? 9.435 -1.888 -18.189 1.00 97.31 460 LEU A C 1
ATOM 3750 O O . LEU A 1 460 ? 8.306 -1.554 -18.554 1.00 97.31 460 LEU A O 1
ATOM 3754 N N . PHE A 1 461 ? 10.387 -0.988 -17.947 1.00 95.12 461 PHE A N 1
ATOM 3755 C CA . PHE A 1 461 ? 10.162 0.456 -18.007 1.00 95.12 461 PHE A CA 1
ATOM 3756 C C . PHE A 1 461 ? 10.000 0.970 -19.446 1.00 95.12 461 PHE A C 1
ATOM 3758 O O . PHE A 1 461 ? 9.168 1.839 -19.711 1.00 95.12 461 PHE A O 1
ATOM 3765 N N . ASN A 1 462 ? 10.786 0.432 -20.384 1.00 96.25 462 ASN A N 1
ATOM 3766 C CA . ASN A 1 462 ? 10.938 1.018 -21.716 1.00 96.25 462 ASN A CA 1
ATOM 3767 C C . ASN A 1 462 ? 10.239 0.247 -22.845 1.00 96.25 462 ASN A C 1
ATOM 3769 O O . ASN A 1 462 ? 10.038 0.819 -23.920 1.00 96.25 462 ASN A O 1
ATOM 3773 N N . SER A 1 463 ? 9.849 -1.015 -22.643 1.00 97.94 463 SER A N 1
ATOM 3774 C CA . SER A 1 463 ? 9.172 -1.795 -23.690 1.00 97.94 463 SER A CA 1
ATOM 3775 C C . SER A 1 463 ? 7.855 -1.150 -24.113 1.00 97.94 463 SER A C 1
ATOM 3777 O O . SER A 1 463 ? 7.050 -0.734 -23.277 1.00 97.94 463 SER A O 1
ATOM 3779 N N . GLY A 1 464 ? 7.646 -1.059 -25.427 1.00 97.00 464 GLY A N 1
ATOM 3780 C CA . GLY A 1 464 ? 6.458 -0.443 -26.023 1.00 97.00 464 GLY A CA 1
ATOM 3781 C C . GLY A 1 464 ? 6.465 1.089 -26.006 1.00 97.00 464 GLY A C 1
ATOM 3782 O O . GLY A 1 464 ? 5.491 1.704 -26.426 1.00 97.00 464 GLY A O 1
ATOM 3783 N N . THR A 1 465 ? 7.546 1.719 -25.540 1.00 97.25 465 THR A N 1
ATOM 3784 C CA . THR A 1 465 ? 7.698 3.183 -25.535 1.00 97.25 465 THR A CA 1
ATOM 3785 C C . THR A 1 465 ? 8.456 3.674 -26.769 1.00 97.25 465 THR A C 1
ATOM 3787 O O . THR A 1 465 ? 9.130 2.893 -27.435 1.00 97.25 465 THR A O 1
ATOM 3790 N N . THR A 1 466 ? 8.384 4.973 -27.068 1.00 94.69 466 THR A N 1
ATOM 3791 C CA . THR A 1 466 ? 8.988 5.585 -28.274 1.00 94.69 466 THR A CA 1
ATOM 3792 C C . THR A 1 466 ? 10.514 5.483 -28.358 1.00 94.69 466 THR A C 1
ATOM 3794 O O . THR A 1 466 ? 11.082 5.574 -29.445 1.00 94.69 466 THR A O 1
ATOM 3797 N N . ARG A 1 467 ? 11.204 5.298 -27.226 1.00 88.56 467 ARG A N 1
ATOM 3798 C CA . ARG A 1 467 ? 12.665 5.123 -27.161 1.00 88.56 467 ARG A CA 1
ATOM 3799 C C . ARG A 1 467 ? 13.007 3.963 -26.227 1.00 88.56 467 ARG A C 1
ATOM 3801 O O . ARG A 1 467 ? 13.336 4.195 -25.061 1.00 88.56 467 ARG A O 1
ATOM 3808 N N . PRO A 1 468 ? 12.897 2.714 -26.708 1.00 91.12 468 PRO A N 1
ATOM 3809 C CA . PRO A 1 468 ? 12.985 1.553 -25.844 1.00 91.12 468 PRO A CA 1
ATOM 3810 C C . PRO A 1 468 ? 14.446 1.192 -25.518 1.00 91.12 468 PRO A C 1
ATOM 3812 O O . PRO A 1 468 ? 15.040 0.340 -26.174 1.00 91.12 468 PRO A O 1
ATOM 3815 N N . GLN A 1 469 ? 15.047 1.805 -24.491 1.00 91.50 469 GLN A N 1
ATOM 3816 C CA . GLN A 1 469 ? 16.334 1.338 -23.951 1.00 91.50 469 GLN A CA 1
ATOM 3817 C C . GLN A 1 469 ? 16.111 0.111 -23.055 1.00 91.50 469 GLN A C 1
ATOM 3819 O O . GLN A 1 469 ? 15.918 0.220 -21.845 1.00 91.50 469 GLN A O 1
ATOM 3824 N N . LEU A 1 470 ? 16.082 -1.071 -23.672 1.00 94.75 470 LEU A N 1
ATOM 3825 C CA . LEU A 1 470 ? 15.717 -2.326 -22.998 1.00 94.75 470 LEU A CA 1
ATOM 3826 C C . LEU A 1 470 ? 16.841 -2.922 -22.143 1.00 94.75 470 LEU A C 1
ATOM 3828 O O . LEU A 1 470 ? 16.566 -3.695 -21.224 1.00 94.75 470 LEU A O 1
ATOM 3832 N N . SER A 1 471 ? 18.083 -2.528 -22.421 1.00 92.31 471 SER A N 1
ATOM 3833 C CA . SER A 1 471 ? 19.287 -2.942 -21.704 1.00 92.31 471 SER A CA 1
ATOM 3834 C C . SER A 1 471 ? 19.944 -1.734 -21.055 1.00 92.31 471 SER A C 1
ATOM 3836 O O . SER A 1 471 ? 19.964 -0.644 -21.623 1.00 92.31 471 SER A O 1
ATOM 3838 N N . SER A 1 472 ? 20.492 -1.924 -19.859 1.00 92.19 472 SER A N 1
ATOM 3839 C CA . SER A 1 472 ? 21.161 -0.854 -19.119 1.00 92.19 472 SER A CA 1
ATOM 3840 C C . SER A 1 472 ? 22.499 -1.279 -18.524 1.00 92.19 472 SER A C 1
ATOM 3842 O O . SER A 1 472 ? 23.056 -0.512 -17.764 1.00 92.19 472 SER A O 1
ATOM 3844 N N . CYS A 1 473 ?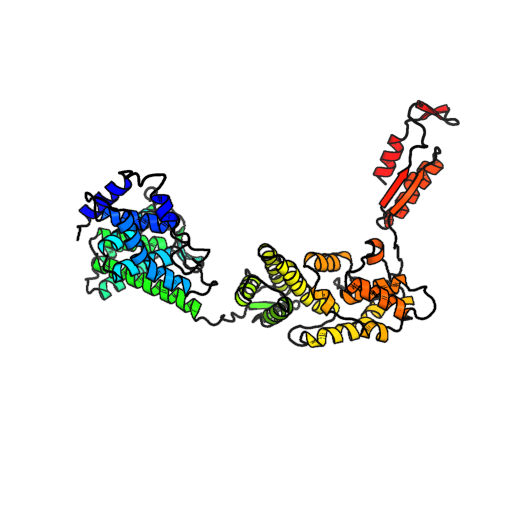 23.029 -2.465 -18.825 1.00 95.00 473 CYS A N 1
ATOM 3845 C CA . CYS A 1 473 ? 24.334 -2.905 -18.322 1.00 95.00 473 CYS A CA 1
ATOM 3846 C C . CYS A 1 473 ? 25.331 -2.947 -19.476 1.00 95.00 473 CYS A C 1
ATOM 3848 O O . CYS A 1 473 ? 25.115 -3.685 -20.438 1.00 95.00 473 CYS A O 1
ATOM 3850 N N . TYR A 1 474 ? 26.412 -2.180 -19.369 1.00 93.94 474 TYR A N 1
ATOM 3851 C CA . TYR A 1 474 ? 27.412 -2.066 -20.425 1.00 93.94 474 TYR A CA 1
ATOM 3852 C C . TYR A 1 474 ? 28.814 -2.340 -19.894 1.00 93.94 474 TYR A C 1
ATOM 3854 O O . TYR A 1 474 ? 29.149 -2.004 -18.757 1.00 93.94 474 TYR A O 1
ATOM 3862 N N . LEU A 1 475 ? 29.637 -2.936 -20.752 1.00 95.31 475 LEU A N 1
ATOM 3863 C CA . LEU A 1 475 ? 31.044 -3.205 -20.495 1.00 95.31 475 LEU A CA 1
ATOM 3864 C C . LEU A 1 475 ? 31.886 -2.439 -21.509 1.00 95.31 475 LEU A C 1
ATOM 3866 O O . LEU A 1 475 ? 31.577 -2.444 -22.702 1.00 95.31 475 LEU A O 1
ATOM 3870 N N . TYR A 1 476 ? 32.959 -1.806 -21.045 1.00 94.38 476 TYR A N 1
ATOM 3871 C CA . TYR A 1 476 ? 33.892 -1.091 -21.908 1.00 94.38 476 TYR A CA 1
ATOM 3872 C C . TYR A 1 476 ? 35.340 -1.295 -21.460 1.00 94.38 476 TYR A C 1
ATOM 3874 O O . TYR A 1 476 ? 35.638 -1.667 -20.324 1.00 94.38 476 TYR A O 1
ATOM 3882 N N . LYS A 1 477 ? 36.261 -1.052 -22.390 1.00 96.44 477 LYS A N 1
ATOM 3883 C CA . LYS A 1 477 ? 37.703 -1.066 -22.159 1.00 96.44 477 LYS A CA 1
ATOM 3884 C C . LYS A 1 477 ? 38.269 0.271 -22.614 1.00 96.44 477 LYS A C 1
ATOM 3886 O O . LYS A 1 477 ? 37.908 0.751 -23.689 1.00 96.44 477 LYS A O 1
ATOM 3891 N N . VAL A 1 478 ? 39.133 0.842 -21.785 1.00 97.31 478 VAL A N 1
ATOM 3892 C CA . VAL A 1 478 ? 39.899 2.051 -22.090 1.00 97.31 478 VAL A CA 1
ATOM 3893 C C . VAL A 1 478 ? 41.311 1.630 -22.477 1.00 97.31 478 VAL A C 1
ATOM 3895 O O . VAL A 1 478 ? 41.948 0.881 -21.736 1.00 97.31 478 VAL A O 1
ATOM 3898 N N . ASP A 1 479 ? 41.782 2.081 -23.636 1.00 97.56 479 ASP A N 1
ATOM 3899 C CA . ASP A 1 479 ? 43.160 1.880 -24.083 1.00 97.56 479 ASP A CA 1
ATOM 3900 C C . ASP A 1 479 ? 44.067 3.034 -23.610 1.00 97.56 479 ASP A C 1
ATOM 3902 O O . ASP A 1 479 ? 43.596 4.091 -23.186 1.00 97.56 479 ASP A O 1
ATOM 3906 N N . ASP A 1 480 ? 45.386 2.835 -23.662 1.00 96.38 480 ASP A N 1
ATOM 3907 C CA . ASP A 1 480 ? 46.394 3.772 -23.138 1.00 96.38 480 ASP A CA 1
ATOM 3908 C C . ASP A 1 480 ? 46.651 4.976 -24.064 1.00 96.38 480 ASP A C 1
ATOM 3910 O O . ASP A 1 480 ? 47.762 5.203 -24.552 1.00 96.38 480 ASP A O 1
ATOM 3914 N N . SER A 1 481 ? 45.603 5.749 -24.345 1.00 95.06 481 SER A N 1
ATOM 3915 C CA . SER A 1 481 ? 45.675 7.001 -25.097 1.00 95.06 481 SER A CA 1
ATOM 3916 C C . SER A 1 481 ? 44.709 8.035 -24.525 1.00 95.06 481 SER A C 1
ATOM 3918 O O . SER A 1 481 ? 43.626 7.695 -24.052 1.00 95.06 481 SER A O 1
ATOM 3920 N N . ILE A 1 482 ? 45.077 9.320 -24.596 1.00 94.19 482 ILE A N 1
ATOM 3921 C CA . ILE A 1 482 ? 44.196 10.408 -24.138 1.00 94.19 482 ILE A CA 1
ATOM 3922 C C . ILE A 1 482 ? 42.859 10.377 -24.883 1.00 94.19 482 ILE A C 1
ATOM 3924 O O . ILE A 1 482 ? 41.817 10.559 -24.269 1.00 94.19 482 ILE A O 1
ATOM 3928 N N . GLU A 1 483 ? 42.866 10.075 -26.180 1.00 96.00 483 GLU A N 1
ATOM 3929 C CA . GLU A 1 483 ? 41.639 9.962 -26.966 1.00 96.00 483 GLU A CA 1
ATOM 3930 C C . GLU A 1 483 ? 40.722 8.842 -26.456 1.00 96.00 483 GLU A C 1
ATOM 3932 O O . GLU A 1 483 ? 39.545 9.093 -26.202 1.00 96.00 483 GLU A O 1
ATOM 3937 N N . SER A 1 484 ? 41.249 7.635 -26.203 1.00 96.69 484 SER A N 1
ATOM 3938 C CA . SER A 1 484 ? 40.437 6.552 -25.635 1.00 96.69 484 SER A CA 1
ATOM 3939 C C . SER A 1 484 ? 39.957 6.887 -24.225 1.00 96.69 484 SER A C 1
ATOM 3941 O O . SER A 1 484 ? 38.828 6.548 -23.877 1.00 96.69 484 SER A O 1
ATOM 3943 N N . ILE A 1 485 ? 40.788 7.531 -23.408 1.00 96.00 485 ILE A N 1
ATOM 3944 C CA . ILE A 1 485 ? 40.421 7.931 -22.048 1.00 96.00 485 ILE A CA 1
ATOM 3945 C C . ILE A 1 485 ? 39.262 8.930 -22.084 1.00 96.00 485 ILE A C 1
ATOM 3947 O O . ILE A 1 485 ? 38.254 8.708 -21.418 1.00 96.00 485 ILE A O 1
ATOM 3951 N N . MET A 1 486 ? 39.362 9.986 -22.894 1.00 96.44 486 MET A N 1
ATOM 3952 C CA . MET A 1 486 ? 38.337 11.030 -22.970 1.00 96.44 486 MET A CA 1
ATOM 3953 C C . MET A 1 486 ? 37.059 10.547 -23.668 1.00 96.44 486 MET A C 1
ATOM 3955 O O . MET A 1 486 ? 35.961 10.855 -23.210 1.00 96.44 486 MET A O 1
ATOM 3959 N N . LEU A 1 487 ? 37.165 9.781 -24.757 1.00 95.69 487 LEU A N 1
ATOM 3960 C CA . LEU A 1 487 ? 35.993 9.329 -25.512 1.00 95.69 487 LEU A CA 1
ATOM 3961 C C . LEU A 1 487 ? 35.330 8.111 -24.861 1.00 95.69 487 LEU A C 1
ATOM 3963 O O . LEU A 1 487 ? 34.182 8.196 -24.433 1.00 95.69 487 LEU A O 1
ATOM 3967 N N . ARG A 1 488 ? 36.055 6.992 -24.734 1.00 94.06 488 ARG A N 1
ATOM 3968 C CA . ARG A 1 488 ? 35.514 5.722 -24.210 1.00 94.06 488 ARG A CA 1
ATOM 3969 C C . ARG A 1 488 ? 35.333 5.766 -22.698 1.00 94.06 488 ARG A C 1
ATOM 3971 O O . ARG A 1 488 ? 34.355 5.252 -22.169 1.00 94.06 488 ARG A O 1
ATOM 3978 N N . GLY A 1 489 ? 36.304 6.346 -21.996 1.00 93.44 489 GLY A N 1
ATOM 3979 C CA . GLY A 1 489 ? 36.320 6.394 -20.536 1.00 93.44 489 GLY A CA 1
ATOM 3980 C C . GLY A 1 489 ? 35.355 7.417 -19.943 1.00 93.44 489 GLY A C 1
ATOM 3981 O O . GLY A 1 489 ? 34.867 7.187 -18.834 1.00 93.44 489 GLY A O 1
ATOM 3982 N N . ILE A 1 490 ? 35.047 8.495 -20.674 1.00 94.38 490 ILE A N 1
ATOM 3983 C CA . ILE A 1 490 ? 34.246 9.614 -20.160 1.00 94.38 490 ILE A CA 1
ATOM 3984 C C . ILE A 1 490 ? 33.020 9.906 -21.027 1.00 94.38 490 ILE A C 1
ATOM 3986 O O . ILE A 1 490 ? 31.894 9.687 -20.588 1.00 94.38 490 ILE A O 1
ATOM 3990 N N . ALA A 1 491 ? 33.206 10.369 -22.267 1.00 94.44 491 ALA A N 1
ATOM 3991 C CA . ALA A 1 491 ? 32.103 10.879 -23.083 1.00 94.44 491 ALA A CA 1
ATOM 3992 C C . ALA A 1 491 ? 31.026 9.819 -23.382 1.00 94.44 491 ALA A C 1
ATOM 3994 O O . ALA A 1 491 ? 29.839 10.059 -23.162 1.00 94.44 491 ALA A O 1
ATOM 3995 N N . GLU A 1 492 ? 31.421 8.630 -23.845 1.00 93.25 492 GLU A N 1
ATOM 3996 C CA . GLU A 1 492 ? 30.492 7.524 -24.113 1.00 93.25 492 GLU A CA 1
ATOM 3997 C C . GLU A 1 492 ? 29.765 7.074 -22.843 1.00 93.25 492 GLU A C 1
ATOM 3999 O O . GLU A 1 492 ? 28.556 6.842 -22.866 1.00 93.25 492 GLU A O 1
ATOM 4004 N N . ASN A 1 493 ? 30.477 7.021 -21.719 1.00 91.69 493 ASN A N 1
ATOM 4005 C CA . ASN A 1 493 ? 29.896 6.666 -20.430 1.00 91.69 493 ASN A CA 1
ATOM 4006 C C . ASN A 1 493 ? 28.844 7.678 -19.978 1.00 91.69 493 ASN A C 1
ATOM 4008 O O . ASN A 1 493 ? 27.772 7.271 -19.536 1.00 91.69 493 ASN A O 1
ATOM 4012 N N . ALA A 1 494 ? 29.076 8.977 -20.176 1.00 91.75 494 ALA A N 1
ATOM 4013 C CA . ALA A 1 494 ? 28.063 9.999 -19.926 1.00 91.75 494 ALA A CA 1
ATOM 4014 C C . ALA A 1 494 ? 26.805 9.787 -20.796 1.00 91.75 494 ALA A C 1
ATOM 4016 O O . ALA A 1 494 ? 25.677 9.871 -20.300 1.00 91.75 494 ALA A O 1
ATOM 4017 N N . PHE A 1 495 ? 26.967 9.434 -22.079 1.00 91.31 495 PHE A N 1
ATOM 4018 C CA . PHE A 1 495 ? 25.830 9.125 -22.956 1.00 91.31 495 PHE A CA 1
ATOM 4019 C C . PHE A 1 495 ? 25.057 7.873 -22.529 1.00 91.31 495 PHE A C 1
ATOM 4021 O O . PHE A 1 495 ? 23.827 7.871 -22.602 1.00 91.31 495 PHE A O 1
ATOM 4028 N N . LEU A 1 496 ? 25.742 6.825 -22.068 1.00 89.25 496 LEU A N 1
ATOM 4029 C CA . LEU A 1 496 ? 25.102 5.603 -21.572 1.00 89.25 496 LEU A CA 1
ATOM 4030 C C . LEU A 1 496 ? 24.392 5.839 -20.225 1.00 89.25 496 LEU A C 1
ATOM 4032 O O . LEU A 1 496 ? 23.278 5.346 -20.014 1.00 89.25 496 LEU A O 1
ATOM 4036 N N . SER A 1 497 ? 24.983 6.653 -19.347 1.00 87.81 497 SER A N 1
ATOM 4037 C CA . SER A 1 497 ? 24.412 7.053 -18.053 1.00 87.81 497 SER A CA 1
ATOM 4038 C C . SER A 1 497 ? 23.194 7.969 -18.180 1.00 87.81 497 SER A C 1
ATOM 4040 O O . SER A 1 497 ? 22.332 7.939 -17.301 1.00 87.81 497 SER A O 1
ATOM 4042 N N . LYS A 1 498 ? 23.052 8.719 -19.288 1.00 87.06 498 LYS A N 1
ATOM 4043 C CA . LYS A 1 498 ? 21.882 9.579 -19.582 1.00 87.06 498 LYS A CA 1
ATOM 4044 C C . LYS A 1 498 ? 20.538 8.879 -19.346 1.00 87.06 498 LYS A C 1
ATOM 4046 O O . LYS A 1 498 ? 19.561 9.525 -18.979 1.00 87.06 498 LYS A O 1
ATOM 4051 N N . TRP A 1 499 ? 20.494 7.567 -19.558 1.00 81.50 499 TRP A N 1
ATOM 4052 C CA . TRP A 1 499 ? 19.300 6.734 -19.407 1.00 81.50 499 TRP A CA 1
ATOM 4053 C C . TRP A 1 499 ? 19.471 5.668 -18.316 1.00 81.50 499 TRP A C 1
ATOM 4055 O O . TRP A 1 499 ? 18.959 4.556 -18.444 1.00 81.50 499 TRP A O 1
ATOM 4065 N N . ALA A 1 500 ? 20.210 6.007 -17.256 1.00 82.38 500 ALA A N 1
ATOM 4066 C CA . ALA A 1 500 ? 20.500 5.146 -16.109 1.00 82.38 500 ALA A CA 1
ATOM 4067 C C . ALA A 1 500 ? 21.206 3.823 -16.477 1.00 82.38 500 ALA A C 1
ATOM 4069 O O . ALA A 1 500 ? 20.917 2.767 -15.911 1.00 82.38 500 ALA A O 1
ATOM 4070 N N . GLY A 1 501 ? 22.136 3.872 -17.438 1.00 87.31 501 GLY A N 1
ATOM 4071 C CA . GLY A 1 501 ? 23.039 2.761 -17.728 1.00 87.31 501 GLY A CA 1
ATOM 4072 C C . GLY A 1 501 ? 24.036 2.519 -16.587 1.00 87.31 501 GLY A C 1
ATOM 4073 O O . GLY A 1 501 ? 24.740 3.432 -16.178 1.00 87.31 501 GLY A O 1
ATOM 4074 N N . GLY A 1 502 ? 24.116 1.288 -16.089 1.00 90.81 502 GLY A N 1
ATOM 4075 C CA . GLY A 1 502 ? 25.212 0.792 -15.265 1.00 90.81 502 GLY A CA 1
ATOM 4076 C C . GLY A 1 502 ? 26.417 0.411 -16.125 1.00 90.81 502 GLY A C 1
ATOM 4077 O O . GLY A 1 502 ? 26.276 -0.218 -17.179 1.00 90.81 502 GLY A O 1
ATOM 4078 N N . LEU A 1 503 ? 27.604 0.791 -15.662 1.00 92.62 503 LEU A N 1
ATOM 4079 C CA . LEU A 1 503 ? 28.838 0.743 -16.439 1.00 92.62 503 LEU A CA 1
ATOM 4080 C C . LEU A 1 503 ? 29.910 -0.067 -15.709 1.00 92.62 503 LEU A C 1
ATOM 4082 O O . LEU A 1 503 ? 30.183 0.168 -14.535 1.00 92.62 503 LEU A O 1
ATOM 4086 N N . GLY A 1 504 ? 30.531 -1.006 -16.422 1.00 94.31 504 GLY A N 1
ATOM 4087 C CA . GLY A 1 504 ? 31.718 -1.732 -15.978 1.00 94.31 504 GLY A CA 1
ATOM 4088 C C . GLY A 1 504 ? 32.890 -1.463 -16.917 1.00 94.31 504 GLY A C 1
ATOM 4089 O O . GLY A 1 504 ? 32.875 -1.896 -18.069 1.00 94.31 504 GLY A O 1
ATOM 4090 N N . GLY A 1 505 ? 33.900 -0.744 -16.433 1.00 93.19 505 GLY A N 1
ATOM 4091 C CA . GLY A 1 505 ? 35.050 -0.321 -17.233 1.00 93.19 505 GLY A CA 1
ATOM 4092 C C . GLY A 1 505 ? 36.353 -1.001 -16.847 1.00 93.19 505 GLY A C 1
ATOM 4093 O O . GLY A 1 505 ? 36.748 -0.957 -15.684 1.00 93.19 505 GLY A O 1
ATOM 4094 N N . SER A 1 506 ? 37.076 -1.548 -17.824 1.00 96.50 506 SER A N 1
ATOM 4095 C CA . SER A 1 506 ? 38.465 -1.982 -17.641 1.00 96.50 506 SER A CA 1
ATOM 4096 C C . SER A 1 506 ? 39.437 -0.852 -17.980 1.00 96.50 506 SER A C 1
ATOM 4098 O O . SER A 1 506 ? 39.572 -0.474 -19.145 1.00 96.50 506 SER A O 1
ATOM 4100 N N . TRP A 1 507 ? 40.170 -0.384 -16.969 1.00 97.44 507 TRP A N 1
ATOM 4101 C CA . TRP A 1 507 ? 41.196 0.663 -17.080 1.00 97.44 507 TRP A CA 1
ATOM 4102 C C . TRP A 1 507 ? 42.634 0.128 -17.026 1.00 97.44 507 TRP A C 1
ATOM 4104 O O . TRP A 1 507 ? 43.584 0.902 -17.071 1.00 97.44 507 TRP A O 1
ATOM 4114 N N . THR A 1 508 ? 42.809 -1.195 -16.958 1.00 97.12 508 THR A N 1
ATOM 4115 C CA . THR A 1 508 ? 44.108 -1.868 -16.777 1.00 97.12 508 THR A CA 1
ATOM 4116 C C . THR A 1 508 ? 45.155 -1.507 -17.830 1.00 97.12 508 THR A C 1
ATOM 4118 O O . THR A 1 508 ? 46.344 -1.591 -17.547 1.00 97.12 508 THR A O 1
ATOM 4121 N N . ALA A 1 509 ? 44.740 -1.121 -19.040 1.00 96.81 509 ALA A N 1
ATOM 4122 C CA . ALA A 1 509 ? 45.681 -0.763 -20.094 1.00 96.81 509 ALA A CA 1
ATOM 4123 C C . ALA A 1 509 ? 46.363 0.593 -19.849 1.00 96.81 509 ALA A C 1
ATOM 4125 O O . ALA A 1 509 ? 47.472 0.786 -20.334 1.00 96.81 509 ALA A O 1
ATOM 4126 N N . VAL A 1 510 ? 45.733 1.512 -19.107 1.00 96.94 510 VAL A N 1
ATOM 4127 C CA . VAL A 1 510 ? 46.278 2.853 -18.863 1.00 96.94 510 VAL A CA 1
ATOM 4128 C C . VAL A 1 510 ? 47.559 2.753 -18.040 1.00 96.94 510 VAL A C 1
ATOM 4130 O O . VAL A 1 510 ? 47.587 2.129 -16.977 1.00 96.94 510 VAL A O 1
ATOM 4133 N N . ARG A 1 511 ? 48.629 3.382 -18.531 1.00 96.56 511 ARG A N 1
ATOM 4134 C CA . ARG A 1 511 ? 49.957 3.312 -17.911 1.00 96.56 511 ARG A CA 1
ATOM 4135 C C . ARG A 1 511 ? 49.966 3.846 -16.475 1.00 96.56 511 ARG A C 1
ATOM 4137 O O . ARG A 1 511 ? 49.265 4.801 -16.135 1.00 96.56 511 ARG A O 1
ATOM 4144 N N . GLY A 1 512 ? 50.829 3.259 -15.645 1.00 96.69 512 GLY A N 1
ATOM 4145 C CA . GLY A 1 512 ? 51.020 3.652 -14.248 1.00 96.69 512 GLY A CA 1
ATOM 4146 C C . GLY A 1 512 ? 51.735 4.996 -14.061 1.00 96.69 512 GLY A C 1
ATOM 4147 O O . GLY A 1 512 ? 52.277 5.582 -15.000 1.00 96.69 512 GLY A O 1
ATOM 4148 N N . THR A 1 513 ? 51.739 5.481 -12.819 1.00 96.69 513 THR A N 1
ATOM 4149 C CA . THR A 1 513 ? 52.467 6.690 -12.407 1.00 96.69 513 THR A CA 1
ATOM 4150 C C . THR A 1 513 ? 53.974 6.528 -12.641 1.00 96.69 513 THR A C 1
ATOM 4152 O O . THR A 1 513 ? 54.520 5.451 -12.414 1.00 96.69 513 THR A O 1
ATOM 4155 N N . GLY A 1 514 ? 54.641 7.581 -13.117 1.00 95.25 514 GLY A N 1
ATOM 4156 C CA . GLY A 1 514 ? 56.068 7.571 -13.466 1.00 95.25 514 GLY A CA 1
ATOM 4157 C C . GLY A 1 514 ? 56.377 7.010 -14.861 1.00 95.25 514 GLY A C 1
ATOM 4158 O O . GLY A 1 514 ? 57.512 7.081 -15.321 1.00 95.25 514 GLY A O 1
ATOM 4159 N N . ALA A 1 515 ? 55.385 6.470 -15.581 1.00 96.25 515 ALA A N 1
ATOM 4160 C CA . ALA A 1 515 ? 55.597 5.988 -16.943 1.00 96.25 515 ALA A CA 1
ATOM 4161 C C . ALA A 1 515 ? 55.875 7.151 -17.912 1.00 96.25 515 ALA A C 1
ATOM 4163 O O . ALA A 1 515 ? 55.155 8.153 -17.918 1.00 96.25 515 ALA A O 1
ATOM 4164 N N . TYR A 1 516 ? 56.878 6.988 -18.777 1.00 95.31 516 TYR A N 1
ATOM 4165 C CA . TYR A 1 516 ? 57.264 7.996 -19.767 1.00 95.31 516 TYR A CA 1
ATOM 4166 C C . TYR A 1 516 ? 56.136 8.301 -20.765 1.00 95.31 516 TYR A C 1
ATOM 4168 O O . TYR A 1 516 ? 55.471 7.392 -21.276 1.00 95.31 516 TYR A O 1
ATOM 4176 N N . ILE A 1 517 ? 55.943 9.582 -21.094 1.00 93.69 517 ILE A N 1
ATOM 4177 C CA . ILE A 1 517 ? 54.996 10.041 -22.115 1.00 93.69 517 ILE A CA 1
ATOM 4178 C C . ILE A 1 517 ? 55.761 10.610 -23.311 1.00 93.69 517 ILE A C 1
ATOM 4180 O O . ILE A 1 517 ? 56.282 11.729 -23.296 1.00 93.69 517 ILE A O 1
ATOM 4184 N N . LYS A 1 518 ? 55.763 9.841 -24.403 1.00 84.88 518 LYS A N 1
ATOM 4185 C CA . LYS A 1 518 ? 56.268 10.292 -25.701 1.00 84.88 518 LYS A CA 1
ATOM 4186 C C . LYS A 1 518 ? 55.388 11.438 -26.221 1.00 84.88 518 LYS A C 1
ATOM 4188 O O . LYS A 1 518 ? 54.179 11.275 -26.336 1.00 84.88 518 LYS A O 1
ATOM 4193 N N . GLY A 1 519 ? 55.999 12.576 -26.546 1.00 87.50 519 GLY A N 1
ATOM 4194 C CA . GLY A 1 519 ? 55.318 13.776 -27.053 1.00 87.50 519 GLY A CA 1
ATOM 4195 C C . GLY A 1 519 ? 55.406 14.959 -26.090 1.00 87.50 519 GLY A C 1
ATOM 4196 O O . GLY A 1 519 ? 55.927 16.001 -26.468 1.00 87.50 519 GLY A O 1
ATOM 4197 N N . THR A 1 520 ? 54.979 14.788 -24.836 1.00 87.88 520 THR A N 1
ATOM 4198 C CA . THR A 1 520 ? 55.125 15.821 -23.790 1.00 87.88 520 THR A CA 1
ATOM 4199 C C . THR A 1 520 ? 56.489 15.785 -23.105 1.00 87.88 520 THR A C 1
ATOM 4201 O O . THR A 1 520 ? 56.846 16.734 -22.414 1.00 87.88 520 THR A O 1
ATOM 4204 N N . ASN A 1 521 ? 57.248 14.700 -23.303 1.00 91.81 521 ASN A N 1
ATOM 4205 C CA . ASN A 1 521 ? 58.552 14.460 -22.686 1.00 91.81 521 ASN A CA 1
ATOM 4206 C C . ASN A 1 521 ? 58.519 14.541 -21.147 1.00 91.81 521 ASN A C 1
ATOM 4208 O O . ASN A 1 521 ? 59.469 15.005 -20.522 1.00 91.81 521 ASN A O 1
ATOM 4212 N N . GLY A 1 522 ? 57.405 14.107 -20.553 1.00 93.00 522 GLY A N 1
ATOM 4213 C CA . GLY A 1 522 ? 57.186 14.078 -19.108 1.00 93.00 522 GLY A CA 1
ATOM 4214 C C . GLY A 1 522 ? 56.768 12.698 -18.604 1.00 93.00 522 GLY A C 1
ATOM 4215 O O . GLY A 1 522 ? 56.783 11.711 -19.344 1.00 93.00 522 GLY A O 1
ATOM 4216 N N . GLU A 1 523 ? 56.360 12.645 -17.339 1.00 95.19 523 GLU A N 1
ATOM 4217 C CA . GLU A 1 523 ? 55.928 11.425 -16.653 1.00 95.19 523 GLU A CA 1
ATOM 4218 C C . GLU A 1 523 ? 54.415 11.422 -16.403 1.00 95.19 523 GLU A C 1
ATOM 4220 O O . GLU A 1 523 ? 53.810 12.441 -16.057 1.00 95.19 523 GLU A O 1
ATOM 4225 N N . SER A 1 524 ? 53.794 10.254 -16.567 1.00 95.00 524 SER A N 1
ATOM 4226 C CA . SER A 1 524 ? 52.379 10.039 -16.269 1.00 95.00 524 SER A CA 1
ATOM 4227 C C . SER A 1 524 ? 52.097 10.148 -14.775 1.00 95.00 524 SER A C 1
ATOM 4229 O O . SER A 1 524 ? 52.844 9.632 -13.947 1.00 95.00 524 SER A O 1
ATOM 4231 N N . GLN A 1 525 ? 50.953 10.737 -14.432 1.00 94.69 525 GLN A N 1
ATOM 4232 C CA . GLN A 1 525 ? 50.415 10.722 -13.068 1.00 94.69 525 GLN A CA 1
ATOM 4233 C C . GLN A 1 525 ? 49.633 9.429 -12.760 1.00 94.69 525 GLN A C 1
ATOM 4235 O O . GLN A 1 525 ? 49.170 9.231 -11.638 1.00 94.69 525 GLN A O 1
ATOM 4240 N N . GLY A 1 526 ? 49.526 8.514 -13.730 1.00 94.94 526 GLY A N 1
ATOM 4241 C CA . GLY A 1 526 ? 48.799 7.254 -13.609 1.00 94.94 526 GLY A CA 1
ATOM 4242 C C . GLY A 1 526 ? 47.298 7.397 -13.864 1.00 94.94 526 GLY A C 1
ATOM 4243 O O . GLY A 1 526 ? 46.825 8.399 -14.396 1.00 94.94 526 GLY A O 1
ATOM 4244 N N . VAL A 1 527 ? 46.537 6.370 -13.487 1.00 96.50 527 VAL A N 1
ATOM 4245 C CA . VAL A 1 527 ? 45.107 6.248 -13.822 1.00 96.50 527 VAL A CA 1
ATOM 4246 C C . VAL A 1 527 ? 44.178 7.058 -12.904 1.00 96.50 527 VAL A C 1
ATOM 4248 O O . VAL A 1 527 ? 43.067 7.406 -13.297 1.00 96.50 527 VAL A O 1
ATOM 4251 N N . ILE A 1 528 ? 44.623 7.389 -11.686 1.00 96.94 528 ILE A N 1
ATOM 4252 C CA . ILE A 1 528 ? 43.780 7.996 -10.640 1.00 96.94 528 ILE A CA 1
ATOM 4253 C C . ILE A 1 528 ? 43.141 9.332 -11.064 1.00 96.94 528 ILE A C 1
ATOM 4255 O O . ILE A 1 528 ? 41.935 9.474 -10.858 1.00 96.94 528 ILE A O 1
ATOM 4259 N N . PRO A 1 529 ? 43.852 10.291 -11.695 1.00 95.62 529 PRO A N 1
ATOM 4260 C CA . PRO A 1 529 ? 43.225 11.537 -12.144 1.00 95.62 529 PRO A CA 1
ATOM 4261 C C . PRO A 1 529 ? 42.094 11.309 -13.157 1.00 95.62 529 PRO A C 1
ATOM 4263 O O . PRO A 1 529 ? 41.066 11.982 -13.107 1.00 95.62 529 PRO A O 1
ATOM 4266 N N . PHE A 1 530 ? 42.244 10.319 -14.040 1.00 95.56 530 PHE A N 1
ATOM 4267 C CA . PHE A 1 530 ? 41.213 9.970 -15.015 1.00 95.56 530 PHE A CA 1
ATOM 4268 C C . PHE A 1 530 ? 40.018 9.269 -14.368 1.00 95.56 530 PHE A C 1
ATOM 4270 O O . PHE A 1 530 ? 38.881 9.562 -14.724 1.00 95.56 530 PHE A O 1
ATOM 4277 N N . LEU A 1 531 ? 40.247 8.407 -13.371 1.00 95.75 531 LEU A N 1
ATOM 4278 C CA . LEU A 1 531 ? 39.160 7.811 -12.586 1.00 95.75 531 LEU A CA 1
ATOM 4279 C C . LEU A 1 531 ? 38.406 8.853 -11.762 1.00 95.75 531 LEU A C 1
ATOM 4281 O O . LEU A 1 531 ? 37.196 8.739 -11.604 1.00 95.75 531 LEU A O 1
ATOM 4285 N N . LYS A 1 532 ? 39.094 9.886 -11.265 1.00 96.19 532 LYS A N 1
ATOM 4286 C CA . LYS A 1 532 ? 38.438 11.005 -10.587 1.00 96.19 532 LYS A CA 1
ATOM 4287 C C . LYS A 1 532 ? 37.496 11.742 -11.539 1.00 96.19 532 LYS A C 1
ATOM 4289 O O . LYS A 1 532 ? 36.350 11.982 -11.185 1.00 96.19 532 LYS A O 1
ATOM 4294 N N . MET A 1 533 ? 37.942 12.010 -12.763 1.00 92.94 533 MET A N 1
ATOM 4295 C CA . MET A 1 533 ? 37.080 12.579 -13.799 1.00 92.94 533 MET A CA 1
ATOM 4296 C C . MET A 1 533 ? 35.914 11.642 -14.161 1.00 92.94 533 MET A C 1
ATOM 4298 O O . MET A 1 533 ? 34.792 12.110 -14.288 1.00 92.94 533 MET A O 1
ATOM 4302 N N . HIS A 1 534 ? 36.146 10.328 -14.254 1.00 92.25 534 HIS A N 1
ATOM 4303 C CA . HIS A 1 534 ? 35.083 9.338 -14.478 1.00 92.25 534 HIS A CA 1
ATOM 4304 C C . HIS A 1 534 ? 34.054 9.294 -13.337 1.00 92.25 534 HIS A C 1
ATOM 4306 O O . HIS A 1 534 ? 32.877 9.053 -13.580 1.00 92.25 534 HIS A O 1
ATOM 4312 N N . ASN A 1 535 ? 34.484 9.518 -12.095 1.00 93.62 535 ASN A N 1
ATOM 4313 C CA . ASN A 1 535 ? 33.597 9.599 -10.937 1.00 93.62 535 ASN A CA 1
ATOM 4314 C C . ASN A 1 535 ? 32.727 10.865 -10.946 1.00 93.62 535 ASN A C 1
ATOM 43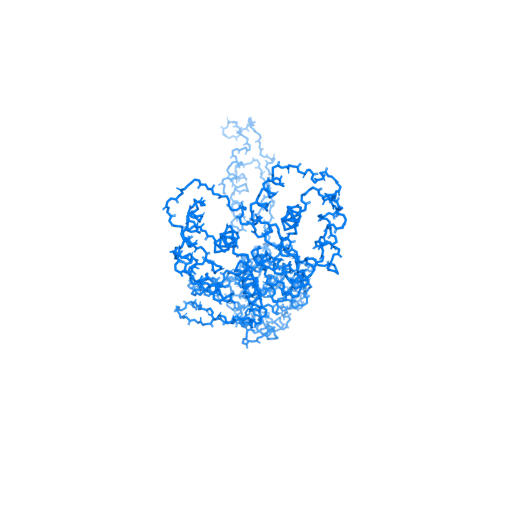16 O O . ASN A 1 535 ? 31.602 10.828 -10.459 1.00 93.62 535 ASN A O 1
ATOM 4320 N N . ASP A 1 536 ? 33.269 11.978 -11.438 1.00 91.44 536 ASP A N 1
ATOM 4321 C CA . ASP A 1 536 ? 32.630 13.296 -11.361 1.00 91.44 536 ASP A CA 1
ATOM 4322 C C . ASP A 1 536 ? 31.733 13.616 -12.577 1.00 91.44 536 ASP A C 1
ATOM 4324 O O . ASP A 1 536 ? 31.081 14.661 -12.581 1.00 91.44 536 ASP A O 1
ATOM 4328 N N . GLN A 1 537 ? 31.735 12.756 -13.603 1.00 75.75 537 GLN A N 1
ATOM 4329 C CA . GLN A 1 537 ? 31.021 12.948 -14.876 1.00 75.75 537 GLN A CA 1
ATOM 4330 C C . GLN A 1 537 ? 29.492 12.836 -14.784 1.00 75.75 537 GLN A C 1
ATOM 4332 O O . GLN A 1 537 ? 28.982 12.099 -13.907 1.00 75.75 537 GLN A O 1
#

Secondary structure (DSSP, 8-state):
---HHHHHHHHHHHHHS-----TTTHHHHHHSTTTTSSTT---TT---HHHHHHHHHHHHHHTTTS---HHHHHHHHHHHHHHHHHHHHTS-TT----HHHHHHHHHHHHHHTT-HHHHHHHHHHHHHTS---TT--SPPEEE-TTS-EE---HHHHHHHHHHHHHHTT--STTHHHHHHHHHHHHHTT--SEEEHHHHHHHHHHHHHHTT-HHHHHHHHHHHHHHHHHHHHHHHH------PEEEE-TTS-EEEE-SHHHHHHHHHHHTT---SS-HHHHHHHHTTT--TTEEHHHHHHHHHHHHHHGGGT-THHHHHHHHHHHHHHHHHHH---TTTT-GGGHHHHHHHHHHHHHHHHHHTTSB-GGGGGS-HHHHHHT--GGGGGGS-HHHHHHIIIIIS-EE-SSSS-EE---HHHHHHHHHHHHTTT--S-HHHHHHHHHHHHHTTS----HHHHHHTTBSS-----EEEEE--SSHHHHHIIIIIHHHHHHTTT-EEEEE-TTSPPTT-EETTTTEE---SHHHHHHHHH-

pLDDT: mean 85.23, std 15.21, range [34.09, 98.69]